Protein 6FPC (pdb70)

Foldseek 3Di:
DLLVVQEDEDPDDADVVLSVVLSVQLPLPDPVLSVQLVVLVEHEYAAQAQLCVPPVNVVQPPDCDPPCPPPPDGSSLAQWAADNYTYGYRPQQDAPSSHHARGRSQLRVQLSSCVRPVVNPLPDPLNVVLLQVAQCQPCNPVCACNVGSSNVRSRLLCLCRRDPVSLVVCCVRRVSSSVVSVVVD/DLLVQQEDEDPDDADPVLVVVLSVLLPLADPVLSVQLVVLVEHEYADRAFPCVPVVNVVQVPDCPPPCPPPPDGSSLAQWAADSYTYGYRPQQDAPSSHHARGRRQLRVQLSSCVRVVVNPLPDPLNVVLLQVAQCQPCNPVCACNVGSSNVRSRLLCLCRRDPVSLVVCCVRRVSSSVVSVVVGD/DDALLVVQEDEDPDDDDPVQSVVLSVQLPLQDSVLSVQLVVLQAHEYEDQDDDDDDDPVVVLLPQAPCSVVDAEDDPPDQDDPCLSYQYHYRPQQDQPRSHRARGRSQLSVQLSSCRRPVPNPLPDPLLVVLLVVAQCQPCNPVCYCNVGSSNVRSRLLCLCRRDPVSLVVCCVRRVSSSVVSVVVRD/DQLLVQAEAEEPDDDDPVQSVVLSVQLPLPDPVLSVQLVVLVAHEYEYCDDDDDDDPLVVLCPQADVSYQYHHGPQQDAPSSHRARGRSQLSVQLSSCVRVVPVVLPDPLVVVLLQPQQCQPCNPVVPCNVGSSNVRSRLLCLCRRDPVSLVVCCVRRVSSSVVSVVVD

Secondary structure (DSSP, 8-state):
-THHHHEE--SS---HHHHHHHHHHHTTS-HHHHHHHHHTT-EEEEESS-GGGSGGGGGGTTPPPTT-TTTT--GGG-SEEESSEEEEETT--STTSSS--S-HHHHHHHHHIIIIISSSGGGSHHHHHHHHHHTHHHHTT-SSTTT-HHHHHHHHHHHHHH-HHHHHHHHHH-HHHHHHHHHH-/-HHHHHEE--SS---HHHHHHHHHHHTTS-HHHHHHHHHTT-EEEEESS-GGGSGGGGGGTTPPPTT-TTSS--GGG--EEESSEEEEETT--BTTSSS-SSBHHHHHHHHHIIIIISSSGGGSHHHHHHHHHHHHHHHTT-SSTTT-HHHHHHHHHHHHHH-HHHHHHHHHH-HHHHHHHHHH--/---THHHHEE--SS---HHHHHHHHHHHTTS-HHHHHHHHHTT-EEEEE-------BHHHHHHTTSTTTTS-SS----S---GGGGEEEEETT--BTTSSS-SSBHHHHHHHHHHHHHTSSSGGGSHHHHHHHHHHHHHHHTT-SSTTT-HHHHHHHHHHHHHH-HHHHHHHHHH-HHHHHHHHHHH-/--HHHHHEE--SS---HHHHHHHHHHGGGS-HHHHHHHHHTT-EEEEE-------BHHHHHHTT----EEEEETT--BTTSSS-SSBHHHHHHHHHIIIIITTSGGGSHHHHHHHHHHTHHHHTT-SSTTT-HHHHHHHHHHHHHH-HHHHHHHHHH-HHHHHHHHHH-

Solvent-accessible surface area: 29655 Å² total; per-residue (Å²): 91,20,1,101,110,0,10,55,60,31,133,52,146,51,74,118,88,50,1,59,35,0,55,88,53,0,84,93,1,41,79,84,19,0,67,25,0,68,85,51,46,0,64,0,45,2,3,71,23,20,0,0,77,38,84,65,5,8,47,0,24,23,6,45,1,51,16,22,125,67,26,74,25,33,0,46,79,6,6,4,5,6,25,41,9,0,0,0,64,7,36,74,3,92,115,58,88,55,31,106,6,33,0,3,0,0,1,16,0,0,24,0,0,2,33,0,26,37,33,19,22,1,19,37,121,113,0,54,75,11,23,105,109,11,2,42,82,83,37,67,4,38,5,25,6,33,23,3,31,31,2,0,0,0,6,0,0,0,13,18,10,52,39,118,77,24,83,69,54,0,99,127,33,0,74,73,0,51,115,17,0,39,113,53,53,120,37,16,101,77,0,10,58,64,33,130,51,95,49,88,115,90,45,1,59,35,0,46,104,57,0,80,111,1,39,89,80,16,4,66,24,0,80,83,56,39,0,70,0,38,3,4,54,23,20,0,1,58,42,67,62,2,6,38,0,19,24,5,68,2,50,15,20,76,64,17,76,34,32,0,47,82,9,6,3,5,8,24,50,19,0,0,0,68,16,32,64,2,82,116,60,76,56,30,116,7,37,2,4,0,0,1,18,0,0,29,1,0,4,38,1,24,37,33,23,23,1,14,35,107,104,0,28,84,16,10,46,133,13,1,37,80,118,43,48,4,41,5,27,5,30,13,0,5,32,2,0,0,0,8,0,0,0,27,7,8,66,33,119,70,21,80,54,90,2,113,106,33,2,66,68,0,53,97,13,0,28,178,48,18,113,165,169,26,30,0,68,114,0,13,62,70,22,126,51,101,25,22,104,90,48,1,62,34,0,56,105,49,0,63,74,1,30,105,80,12,4,71,25,0,71,81,119,42,0,72,0,39,0,5,8,16,29,35,10,26,9,18,6,1,7,3,8,40,3,3,30,44,40,11,39,110,47,36,16,48,86,49,127,102,125,39,34,138,59,53,77,55,11,24,0,14,3,30,27,6,44,132,22,100,3,10,79,7,34,2,1,0,0,1,18,0,0,10,7,0,0,18,19,26,38,135,58,14,2,50,59,128,113,0,61,68,10,29,107,129,12,2,64,82,64,44,77,58,23,27,62,7,30,52,60,35,9,2,0,0,0,6,0,0,0,24,19,15,51,42,130,77,27,87,61,81,0,117,116,34,0,75,81,0,48,58,17,0,26,107,47,25,122,180,77,23,12,81,44,0,15,61,87,19,114,52,112,37,28,125,92,48,3,63,36,0,65,128,65,0,121,96,1,31,88,82,12,4,68,31,0,92,92,59,42,0,71,0,34,0,4,8,17,30,35,9,21,10,17,6,0,21,3,8,114,11,6,30,136,98,124,51,14,31,0,11,3,37,19,3,87,112,16,95,2,14,65,6,34,3,2,0,1,12,20,0,0,46,12,0,6,63,47,34,35,129,116,12,4,56,49,113,99,0,62,81,17,20,102,126,11,3,48,75,111,26,167,56,17,20,69,12,34,51,111,31,66,22,0,0,0,16,0,0,1,10,19,11,66,42,133,66,19,91,58,81,0,103,110,55,1,78,83,0,45,112,40,0,36,134,47,44

GO terms:
  GO:0005576 extracellular region (C, EXP)

InterPro domains:
  IPR014781 Anthrax toxin, lethal/endema factor, N-/C-terminal [PF07737] (30-214)
  IPR024079 Metallopeptidase, catalytic domain superfamily [G3DSA:3.40.390.10] (34-217)
  IPR047568 Anthrax toxin lethal factor-like domain [PS51995] (30-216)

Sequence (728 aa):
SILDKLVVLPSGEYNHSEAAAMKQRLEKIPTSILDALYSKGVKIKLTQGAITNEPELAYLKGVVPRGWEGTGLTWDDVPGVSERVVAVRIGYSEKGKGHNSLNLEIHETLHAVDRLVLNEVSGTDEFINIFNKEASVKYKGDGYVSAYPTEYFAEAASLYLYSDATRSDLKDSMPLTYEFMAKLFSILDKLVVLPSGEYNHSEAAAMKQRLEKIPTSILDALYSKGVKIKLTQGAITNEPELAYLKGVVPRGWEGTGLTWDDVPGVSERVVAVRIGYSEKGKGHNSLNLEIHETLHAVDRLVLNEVSGTDEFINIFNKEASVKYKGDGYVSAYPTEYFAEAASLYLYSDATRSDLKDSMPLTYEFMAKLFAEQSILDKLVVLPSGEYNHHSEAAAMKQRLEKIPTSILDALYSKGVKIKLTQGAITNEPELAYLKGVVPRGWEGTGLTWDDVPGVSERVVAVRRIGYSEKGKGHNSLNLEIHETLHAVDRLVLNEVSGTDEFINIFNKEASVKYKGDGYVSAYPTEYFAEAASLYLYSDATRSDLKDSMPLTYEFMAKLFAQSILDKLVVLPSGEYNHSEAAAMKQRLEKIPTSILDALYSKGVKIKLTQGAITNEPELAYLKGVVPERVVAVRIGYSEKGKGHNSLNLEIHETLHAVDRLVLNEVSGTDEFINIFNKEASVKYKGDGYVSAYPTEYFAEAASLYLYSDATRSDLKDSMPLTYEFMAKLF

Structure (mmCIF, N/CA/C/O backbone):
data_6FPC
#
_entry.id   6FPC
#
_cell.length_a   84.900
_cell.length_b   84.900
_cell.length_c   113.272
_cell.angle_alpha   90.00
_cell.angle_beta   90.00
_cell.angle_gamma   90.00
#
_symmetry.space_group_name_H-M   'P 43'
#
loop_
_entity.id
_entity.type
_entity.pdbx_description
1 polymer 'PRO-PRO endopeptidase'
2 non-polymer 'ZINC ION'
3 non-polymer 'CADMIUM ION'
4 non-polymer 'SULFATE ION'
5 water water
#
loop_
_atom_site.group_PDB
_atom_site.id
_atom_site.type_symbol
_atom_site.label_atom_id
_atom_site.label_alt_id
_atom_site.label_comp_id
_atom_site.label_asym_id
_atom_site.label_entity_id
_atom_site.label_seq_id
_atom_site.pdbx_PDB_ins_code
_atom_site.Cartn_x
_atom_site.Cartn_y
_atom_site.Cartn_z
_atom_site.occupancy
_atom_site.B_iso_or_equiv
_atom_site.auth_seq_id
_atom_site.auth_comp_id
_atom_site.auth_asym_id
_atom_site.auth_atom_id
_atom_site.pdbx_PDB_model_num
ATOM 1 N N . SER A 1 5 ? 13.891 -3.502 4.465 1.00 45.15 31 SER A N 1
ATOM 2 C CA . SER A 1 5 ? 13.068 -4.689 4.691 1.00 42.78 31 SER A CA 1
ATOM 3 C C . SER A 1 5 ? 13.045 -5.650 3.496 1.00 43.95 31 SER A C 1
ATOM 4 O O . SER A 1 5 ? 12.945 -5.221 2.347 1.00 43.46 31 SER A O 1
ATOM 7 N N . ILE A 1 6 ? 13.054 -6.959 3.793 1.00 37.92 32 ILE A N 1
ATOM 8 C CA . ILE A 1 6 ? 12.916 -8.044 2.821 1.00 36.05 32 ILE A CA 1
ATOM 9 C C . ILE A 1 6 ? 11.576 -7.892 2.059 1.00 36.08 32 ILE A C 1
ATOM 10 O O . ILE A 1 6 ? 11.490 -8.269 0.891 1.00 33.53 32 ILE A O 1
ATOM 15 N N . LEU A 1 7 ? 10.563 -7.286 2.700 1.00 34.01 33 LEU A N 1
ATOM 16 C CA . LEU A 1 7 ? 9.237 -7.103 2.091 1.00 33.80 33 LEU A CA 1
ATOM 17 C C . LEU A 1 7 ? 9.237 -6.169 0.846 1.00 36.65 33 LEU A C 1
ATOM 18 O O . LEU A 1 7 ? 8.373 -6.313 -0.024 1.00 35.82 33 LEU A O 1
ATOM 23 N N . ASP A 1 8 ? 10.223 -5.257 0.742 1.00 32.22 34 ASP A N 1
ATOM 24 C CA . ASP A 1 8 ? 10.384 -4.358 -0.401 1.00 31.80 34 ASP A CA 1
ATOM 25 C C . ASP A 1 8 ? 10.702 -5.160 -1.679 1.00 35.68 34 ASP A C 1
ATOM 26 O O . ASP A 1 8 ? 10.404 -4.689 -2.769 1.00 35.98 34 ASP A O 1
ATOM 31 N N . LYS A 1 9 ? 11.295 -6.362 -1.555 1.00 33.40 35 LYS A N 1
ATOM 32 C CA . LYS A 1 9 ? 11.559 -7.187 -2.736 1.00 33.95 35 LYS A CA 1
ATOM 33 C C . LYS A 1 9 ? 10.638 -8.424 -2.816 1.00 37.38 35 LYS A C 1
ATOM 34 O O . LYS A 1 9 ? 10.289 -8.842 -3.921 1.00 38.24 35 LYS A O 1
ATOM 40 N N . LEU A 1 10 ? 10.233 -8.984 -1.658 1.00 32.18 36 LEU A N 1
ATOM 41 C CA . LEU A 1 10 ? 9.351 -10.153 -1.552 1.00 30.70 36 LEU A CA 1
ATOM 42 C C . LEU A 1 10 ? 7.895 -9.811 -1.936 1.00 34.46 36 LEU A C 1
ATOM 43 O O . LEU A 1 10 ? 7.227 -10.614 -2.607 1.00 33.34 36 LEU A O 1
ATOM 48 N N . VAL A 1 11 ? 7.404 -8.629 -1.497 1.00 31.74 37 VAL A N 1
ATOM 49 C CA . VAL A 1 11 ? 6.041 -8.186 -1.811 1.00 31.76 37 VAL A CA 1
ATOM 50 C C . VAL A 1 11 ? 6.047 -7.483 -3.156 1.00 36.25 37 VAL A C 1
ATOM 51 O O . VAL A 1 11 ? 6.774 -6.505 -3.328 1.00 35.27 37 VAL A O 1
ATOM 55 N N . VAL A 1 12 ? 5.270 -8.000 -4.111 1.00 32.28 38 VAL A N 1
ATOM 56 C CA . VAL A 1 12 ? 5.172 -7.405 -5.439 1.00 32.73 38 VAL A CA 1
ATOM 57 C C . VAL A 1 12 ? 3.810 -6.696 -5.560 1.00 36.53 38 VAL A C 1
ATOM 58 O O . VAL A 1 12 ? 2.770 -7.345 -5.503 1.00 33.01 38 VAL A O 1
ATOM 62 N N . LEU A 1 13 ? 3.836 -5.364 -5.656 1.00 36.08 39 LEU A N 1
ATOM 63 C CA . LEU A 1 13 ? 2.630 -4.540 -5.779 1.00 36.33 39 LEU A CA 1
ATOM 64 C C . LEU A 1 13 ? 2.250 -4.448 -7.264 1.00 40.07 39 LEU A C 1
ATOM 65 O O . LEU A 1 13 ? 3.129 -4.668 -8.105 1.00 39.47 39 LEU A O 1
ATOM 70 N N . PRO A 1 14 ? 0.969 -4.171 -7.630 1.00 36.11 40 PRO A N 1
ATOM 71 C CA . PRO A 1 14 ? 0.616 -4.125 -9.064 1.00 36.32 40 PRO A CA 1
ATOM 72 C C . PRO A 1 14 ? 1.321 -3.010 -9.837 1.00 44.02 40 PRO A C 1
ATOM 73 O O . PRO A 1 14 ? 1.542 -1.916 -9.298 1.00 43.70 40 PRO A O 1
ATOM 77 N N . SER A 1 15 ? 1.662 -3.296 -11.107 1.00 42.11 41 SER A N 1
ATOM 78 C CA . SER A 1 15 ? 2.326 -2.346 -12.010 1.00 44.40 41 SER A CA 1
ATOM 79 C C . SER A 1 15 ? 1.322 -1.299 -12.483 1.00 49.93 41 SER A C 1
ATOM 80 O O . SER A 1 15 ? 1.712 -0.187 -12.857 1.00 52.14 41 SER A O 1
ATOM 83 N N . GLY A 1 16 ? 0.046 -1.670 -12.452 1.00 45.56 42 GLY A N 1
ATOM 84 C CA . GLY A 1 16 ? -1.072 -0.789 -12.768 1.00 46.22 42 GLY A CA 1
ATOM 85 C C . GLY A 1 16 ? -1.498 -0.013 -11.536 1.00 48.56 42 GLY A C 1
ATOM 86 O O . GLY A 1 16 ? -0.709 0.153 -10.602 1.00 48.60 42 GLY A O 1
ATOM 87 N N . GLU A 1 17 ? -2.739 0.480 -11.518 1.00 44.56 43 GLU A N 1
ATOM 88 C CA . GLU A 1 17 ? -3.230 1.261 -10.381 1.00 43.36 43 GLU A CA 1
ATOM 89 C C . GLU A 1 17 ? -3.746 0.372 -9.244 1.00 43.92 43 GLU A C 1
ATOM 90 O O . GLU A 1 17 ? -4.329 -0.686 -9.503 1.00 44.06 43 GLU A O 1
ATOM 96 N N . TYR A 1 18 ? -3.482 0.773 -7.983 1.00 37.16 44 TYR A N 1
ATOM 97 C CA . TYR A 1 18 ? -3.904 -0.001 -6.804 1.00 34.77 44 TYR A CA 1
ATOM 98 C C . TYR A 1 18 ? -4.207 0.883 -5.600 1.00 34.82 44 TYR A C 1
ATOM 99 O O . TYR A 1 18 ? -3.687 1.996 -5.505 1.00 32.05 44 TYR A O 1
ATOM 108 N N . ASN A 1 19 ? -5.030 0.367 -4.665 1.00 31.47 45 ASN A N 1
ATOM 109 C CA . ASN A 1 19 ? -5.408 1.049 -3.411 1.00 31.71 45 ASN A CA 1
ATOM 110 C C . ASN A 1 19 ? -4.139 1.165 -2.546 1.00 34.16 45 ASN A C 1
ATOM 111 O O . ASN A 1 19 ? -3.767 0.209 -1.861 1.00 30.56 45 ASN A O 1
ATOM 116 N N . HIS A 1 20 ? -3.502 2.347 -2.574 1.00 32.26 46 HIS A N 1
ATOM 117 C CA . HIS A 1 20 ? -2.234 2.601 -1.880 1.00 34.14 46 HIS A CA 1
ATOM 118 C C . HIS A 1 20 ? -2.257 2.293 -0.395 1.00 38.60 46 HIS A C 1
ATOM 119 O O . HIS A 1 20 ? -1.408 1.528 0.073 1.00 37.55 46 HIS A O 1
ATOM 126 N N . SER A 1 21 ? -3.226 2.861 0.339 1.00 36.91 47 SER A N 1
ATOM 127 C CA . SER A 1 21 ? -3.263 2.702 1.788 1.00 37.31 47 SER A CA 1
ATOM 128 C C . SER A 1 21 ? -3.588 1.283 2.227 1.00 38.29 47 SER A C 1
ATOM 129 O O . SER A 1 21 ? -3.021 0.833 3.220 1.00 38.50 47 SER A O 1
ATOM 132 N N . GLU A 1 22 ? -4.457 0.569 1.491 1.00 33.89 48 GLU A N 1
ATOM 133 C CA . GLU A 1 22 ? -4.783 -0.821 1.831 1.00 32.26 48 GLU A CA 1
ATOM 134 C C . GLU A 1 22 ? -3.607 -1.757 1.566 1.00 33.39 48 GLU A C 1
ATOM 135 O O . GLU A 1 22 ? -3.346 -2.643 2.380 1.00 32.08 48 GLU A O 1
ATOM 141 N N . ALA A 1 23 ? -2.880 -1.532 0.459 1.00 31.60 49 ALA A N 1
ATOM 142 C CA . ALA A 1 23 ? -1.694 -2.334 0.098 1.00 31.20 49 ALA A CA 1
ATOM 143 C C . ALA A 1 23 ? -0.594 -2.113 1.137 1.00 36.81 49 ALA A C 1
ATOM 144 O O . ALA A 1 23 ? 0.007 -3.084 1.575 1.00 36.95 49 ALA A O 1
ATOM 146 N N . ALA A 1 24 ? -0.421 -0.876 1.618 1.00 35.51 50 ALA A N 1
ATOM 147 C CA . ALA A 1 24 ? 0.546 -0.551 2.676 1.00 36.24 50 ALA A CA 1
ATOM 148 C C . ALA A 1 24 ? 0.166 -1.237 3.998 1.00 38.35 50 ALA A C 1
ATOM 149 O O . ALA A 1 24 ? 1.037 -1.802 4.655 1.00 37.82 50 ALA A O 1
ATOM 151 N N . ALA A 1 25 ? -1.136 -1.248 4.350 1.00 34.77 51 ALA A N 1
ATOM 152 C CA . ALA A 1 25 ? -1.640 -1.885 5.572 1.00 34.35 51 ALA A CA 1
ATOM 153 C C . ALA A 1 25 ? -1.387 -3.410 5.549 1.00 36.28 51 ALA A C 1
ATOM 154 O O . ALA A 1 25 ? -0.976 -3.981 6.563 1.00 36.45 51 ALA A O 1
ATOM 156 N N . MET A 1 26 ? -1.578 -4.042 4.385 1.00 30.46 52 MET A N 1
ATOM 157 C CA . MET A 1 26 ? -1.334 -5.484 4.212 1.00 28.76 52 MET A CA 1
ATOM 158 C C . MET A 1 26 ? 0.158 -5.759 4.352 1.00 33.79 52 MET A C 1
ATOM 159 O O . MET A 1 26 ? 0.548 -6.719 5.030 1.00 32.22 52 MET A O 1
ATOM 164 N N . LYS A 1 27 ? 0.997 -4.912 3.704 1.00 32.84 53 LYS A N 1
ATOM 165 C CA . LYS A 1 27 ? 2.457 -5.041 3.722 1.00 34.46 53 LYS A CA 1
ATOM 166 C C . LYS A 1 27 ? 2.952 -4.946 5.169 1.00 41.25 53 LYS A C 1
ATOM 167 O O . LYS A 1 27 ? 3.781 -5.756 5.585 1.00 41.77 53 LYS A O 1
ATOM 173 N N . GLN A 1 28 ? 2.373 -4.011 5.947 1.00 38.90 54 GLN A N 1
ATOM 174 C CA . GLN A 1 28 ? 2.681 -3.813 7.364 1.00 39.67 54 GLN A CA 1
ATOM 175 C C . GLN A 1 28 ? 2.316 -5.048 8.199 1.00 42.52 54 GLN A C 1
ATOM 176 O O . GLN A 1 28 ? 3.098 -5.427 9.068 1.00 42.81 54 GLN A O 1
ATOM 179 N N . ARG A 1 29 ? 1.161 -5.699 7.914 1.00 36.25 55 ARG A N 1
ATOM 180 C CA . ARG A 1 29 ? 0.752 -6.906 8.649 1.00 34.29 55 ARG A CA 1
ATOM 181 C C . ARG A 1 29 ? 1.665 -8.094 8.338 1.00 34.98 55 ARG A C 1
ATOM 182 O O . ARG A 1 29 ? 1.891 -8.931 9.216 1.00 34.94 55 ARG A O 1
ATOM 190 N N . LEU A 1 30 ? 2.258 -8.131 7.129 1.00 29.13 56 LEU A N 1
ATOM 191 C CA . LEU A 1 30 ? 3.193 -9.205 6.787 1.00 29.30 56 LEU A CA 1
ATOM 192 C C . LEU A 1 30 ? 4.495 -9.127 7.596 1.00 33.35 56 LEU A C 1
ATOM 193 O O . LEU A 1 30 ? 5.189 -10.133 7.723 1.00 31.44 56 LEU A O 1
ATOM 198 N N . GLU A 1 31 ? 4.784 -7.945 8.195 1.00 31.71 57 GLU A N 1
ATOM 199 C CA . GLU A 1 31 ? 5.939 -7.730 9.081 1.00 32.70 57 GLU A CA 1
ATOM 200 C C . GLU A 1 31 ? 5.814 -8.529 10.387 1.00 35.97 57 GLU A C 1
ATOM 201 O O . GLU A 1 31 ? 6.819 -8.753 11.048 1.00 35.28 57 GLU A O 1
ATOM 207 N N . LYS A 1 32 ? 4.600 -9.037 10.717 1.00 33.29 58 LYS A N 1
ATOM 208 C CA . LYS A 1 32 ? 4.393 -9.884 11.907 1.00 32.70 58 LYS A CA 1
ATOM 209 C C . LYS A 1 32 ? 5.091 -11.246 11.715 1.00 34.99 58 LYS A C 1
ATOM 210 O O . LYS A 1 32 ? 5.352 -11.948 12.691 1.00 35.23 58 LYS A O 1
ATOM 215 N N . ILE A 1 33 ? 5.363 -11.632 10.452 1.00 29.70 59 ILE A N 1
ATOM 216 C CA . ILE A 1 33 ? 6.050 -12.888 10.143 1.00 28.69 59 ILE A CA 1
ATOM 217 C C . ILE A 1 33 ? 7.560 -12.635 10.390 1.00 36.38 59 ILE A C 1
ATOM 218 O O . ILE A 1 33 ? 8.072 -11.604 9.925 1.00 37.25 59 ILE A O 1
ATOM 223 N N . PRO A 1 34 ? 8.275 -13.508 11.157 1.00 35.05 60 PRO A N 1
ATOM 224 C CA . PRO A 1 34 ? 9.711 -13.264 11.414 1.00 35.59 60 PRO A CA 1
ATOM 225 C C . PRO A 1 34 ? 10.539 -13.058 10.144 1.00 38.76 60 PRO A C 1
ATOM 226 O O . PRO A 1 34 ? 10.330 -13.754 9.162 1.00 36.75 60 PRO A O 1
ATOM 230 N N . THR A 1 35 ? 11.446 -12.074 10.157 1.00 37.64 61 THR A N 1
ATOM 231 C CA . THR A 1 35 ? 12.322 -11.715 9.025 1.00 37.85 61 THR A CA 1
ATOM 232 C C . THR A 1 35 ? 13.092 -12.926 8.437 1.00 38.63 61 THR A C 1
ATOM 233 O O . THR A 1 35 ? 13.158 -13.044 7.203 1.00 37.40 61 THR A O 1
ATOM 237 N N . SER A 1 36 ? 13.651 -13.810 9.300 1.00 35.39 62 SER A N 1
ATOM 238 C CA . SER A 1 36 ? 14.375 -15.022 8.885 1.00 35.59 62 SER A CA 1
ATOM 239 C C . SER A 1 36 ? 13.530 -15.937 7.992 1.00 37.20 62 SER A C 1
ATOM 240 O O . SER A 1 36 ? 14.037 -16.480 7.011 1.00 36.37 62 SER A O 1
ATOM 243 N N . ILE A 1 37 ? 12.237 -16.056 8.308 1.00 33.83 63 ILE A N 1
ATOM 244 C CA . ILE A 1 37 ? 11.258 -16.850 7.558 1.00 31.22 63 ILE A CA 1
ATOM 245 C C . ILE A 1 37 ? 10.963 -16.132 6.231 1.00 33.51 63 ILE A C 1
ATOM 246 O O . ILE A 1 37 ? 10.875 -16.788 5.197 1.00 32.53 63 ILE A O 1
ATOM 251 N N . LEU A 1 38 ? 10.798 -14.794 6.260 1.00 31.13 64 LEU A N 1
ATOM 252 C CA . LEU A 1 38 ? 10.546 -14.019 5.032 1.00 31.24 64 LEU A CA 1
ATOM 253 C C . LEU A 1 38 ? 11.752 -14.121 4.066 1.00 35.07 64 LEU A C 1
ATOM 254 O O . LEU A 1 38 ? 11.559 -14.324 2.861 1.00 34.47 64 LEU A O 1
ATOM 259 N N . ASP A 1 39 ? 12.977 -14.055 4.611 1.00 34.27 65 ASP A N 1
ATOM 260 C CA . ASP A 1 39 ? 14.240 -14.188 3.862 1.00 35.75 65 ASP A CA 1
ATOM 261 C C . ASP A 1 39 ? 14.287 -15.541 3.150 1.00 39.69 65 ASP A C 1
ATOM 262 O O . ASP A 1 39 ? 14.545 -15.615 1.938 1.00 39.84 65 ASP A O 1
ATOM 267 N N . ALA A 1 40 ? 13.978 -16.609 3.907 1.00 35.54 66 ALA A N 1
ATOM 268 C CA . ALA A 1 40 ? 13.939 -17.976 3.415 1.00 35.20 66 ALA A CA 1
ATOM 269 C C . ALA A 1 40 ? 12.901 -18.111 2.300 1.00 36.29 66 ALA A C 1
ATOM 270 O O . ALA A 1 40 ? 13.199 -18.725 1.279 1.00 36.43 66 ALA A O 1
ATOM 272 N N . LEU A 1 41 ? 11.713 -17.481 2.450 1.00 32.10 67 LEU A N 1
ATOM 273 C CA . LEU A 1 41 ? 10.687 -17.503 1.395 1.00 30.32 67 LEU A CA 1
ATOM 274 C C . LEU A 1 41 ? 11.235 -16.927 0.089 1.00 31.97 67 LEU A C 1
ATOM 275 O O . LEU A 1 41 ? 11.093 -17.549 -0.968 1.00 29.86 67 LEU A O 1
ATOM 280 N N . TYR A 1 42 ? 11.865 -15.743 0.170 1.00 29.48 68 TYR A N 1
ATOM 281 C CA . TYR A 1 42 ? 12.453 -15.084 -0.987 1.00 30.83 68 TYR A CA 1
ATOM 282 C C . TYR A 1 42 ? 13.525 -15.945 -1.667 1.00 34.49 68 TYR A C 1
ATOM 283 O O . TYR A 1 42 ? 13.570 -15.962 -2.893 1.00 34.85 68 TYR A O 1
ATOM 292 N N . SER A 1 43 ? 14.374 -16.657 -0.892 1.00 32.45 69 SER A N 1
ATOM 293 C CA . SER A 1 43 ? 15.420 -17.513 -1.472 1.00 33.51 69 SER A CA 1
ATOM 294 C C . SER A 1 43 ? 14.860 -18.689 -2.322 1.00 36.90 69 SER A C 1
ATOM 295 O O . SER A 1 43 ? 15.578 -19.191 -3.187 1.00 37.40 69 SER A O 1
ATOM 298 N N . LYS A 1 44 ? 13.581 -19.087 -2.097 1.00 33.31 70 LYS A N 1
ATOM 299 C CA . LYS A 1 44 ? 12.894 -20.172 -2.820 1.00 33.55 70 LYS A CA 1
ATOM 300 C C . LYS A 1 44 ? 12.118 -19.668 -4.061 1.00 37.41 70 LYS A C 1
ATOM 301 O O . LYS A 1 44 ? 11.347 -20.420 -4.666 1.00 36.44 70 LYS A O 1
ATOM 307 N N . GLY A 1 45 ? 12.316 -18.405 -4.417 1.00 32.48 71 GLY A N 1
ATOM 308 C CA . GLY A 1 45 ? 11.648 -17.802 -5.560 1.00 32.08 71 GLY A CA 1
ATOM 309 C C . GLY A 1 45 ? 10.203 -17.453 -5.276 1.00 34.59 71 GLY A C 1
ATOM 310 O O . GLY A 1 45 ? 9.436 -17.240 -6.212 1.00 35.98 71 GLY A O 1
ATOM 311 N N . VAL A 1 46 ? 9.816 -17.394 -3.991 1.00 30.76 72 VAL A N 1
ATOM 312 C CA . VAL A 1 46 ? 8.450 -17.037 -3.595 1.00 29.60 72 VAL A CA 1
ATOM 313 C C . VAL A 1 46 ? 8.296 -15.538 -3.747 1.00 33.27 72 VAL A C 1
ATOM 314 O O . VAL A 1 46 ? 9.221 -14.794 -3.435 1.00 33.10 72 VAL A O 1
ATOM 318 N N . LYS A 1 47 ? 7.141 -15.115 -4.251 1.00 31.27 73 LYS A N 1
ATOM 319 C CA . LYS A 1 47 ? 6.743 -13.717 -4.329 1.00 31.44 73 LYS A CA 1
ATOM 320 C C . LYS A 1 47 ? 5.364 -13.607 -3.699 1.00 32.05 73 LYS A C 1
ATOM 321 O O . LYS A 1 47 ? 4.537 -14.502 -3.862 1.00 30.82 73 LYS A O 1
ATOM 327 N N . ILE A 1 48 ? 5.149 -12.566 -2.914 1.00 27.95 74 ILE A N 1
ATOM 328 C CA . ILE A 1 48 ? 3.841 -12.290 -2.315 1.00 27.14 74 ILE A CA 1
ATOM 329 C C . ILE A 1 48 ? 3.255 -11.172 -3.161 1.00 30.77 74 ILE A C 1
ATOM 330 O O . ILE A 1 48 ? 3.665 -10.013 -3.051 1.00 31.00 74 ILE A O 1
ATOM 335 N N . LYS A 1 49 ? 2.323 -11.532 -4.038 1.00 26.49 75 LYS A N 1
ATOM 336 C CA . LYS A 1 49 ? 1.703 -10.568 -4.939 1.00 26.60 75 LYS A CA 1
ATOM 337 C C . LYS A 1 49 ? 0.364 -10.076 -4.395 1.00 31.10 75 LYS A C 1
ATOM 338 O O . LYS A 1 49 ? -0.564 -10.870 -4.220 1.00 29.84 75 LYS A O 1
ATOM 344 N N . LEU A 1 50 ? 0.277 -8.769 -4.115 1.00 28.32 76 LEU A N 1
ATOM 345 C CA . LEU A 1 50 ? -0.968 -8.150 -3.648 1.00 28.26 76 LEU A CA 1
ATOM 346 C C . LEU A 1 50 ? -1.616 -7.622 -4.907 1.00 32.17 76 LEU A C 1
ATOM 347 O O . LEU A 1 50 ? -0.987 -6.875 -5.660 1.00 30.35 76 LEU A O 1
ATOM 352 N N . THR A 1 51 ? -2.821 -8.103 -5.205 1.00 28.28 77 THR A N 1
ATOM 353 C CA . THR A 1 51 ? -3.491 -7.790 -6.465 1.00 27.92 77 THR A CA 1
ATOM 354 C C . THR A 1 51 ? -4.645 -6.824 -6.308 1.00 31.96 77 THR A C 1
ATOM 355 O O . THR A 1 51 ? -5.387 -6.907 -5.336 1.00 30.90 77 THR A O 1
ATOM 359 N N . GLN A 1 52 ? -4.817 -5.913 -7.275 1.00 31.60 78 GLN A N 1
ATOM 360 C CA . GLN A 1 52 ? -5.944 -4.995 -7.204 1.00 31.72 78 GLN A CA 1
ATOM 361 C C . GLN A 1 52 ? -7.220 -5.666 -7.719 1.00 38.51 78 GLN A C 1
ATOM 362 O O . GLN A 1 52 ? -8.287 -5.397 -7.193 1.00 40.56 78 GLN A O 1
ATOM 368 N N . GLY A 1 53 ? -7.115 -6.563 -8.688 1.00 34.28 79 GLY A N 1
ATOM 369 C CA . GLY A 1 53 ? -8.301 -7.293 -9.134 1.00 33.45 79 GLY A CA 1
ATOM 370 C C . GLY A 1 53 ? -8.345 -8.725 -8.630 1.00 35.57 79 GLY A C 1
ATOM 371 O O . GLY A 1 53 ? -7.621 -9.095 -7.694 1.00 32.47 79 GLY A O 1
ATOM 372 N N . ALA A 1 54 ? -9.169 -9.562 -9.281 1.00 31.83 80 ALA A N 1
ATOM 373 C CA . ALA A 1 54 ? -9.233 -10.993 -8.961 1.00 31.42 80 ALA A CA 1
ATOM 374 C C . ALA A 1 54 ? -7.852 -11.580 -9.158 1.00 34.27 80 ALA A C 1
ATOM 375 O O . ALA A 1 54 ? -7.118 -11.168 -10.077 1.00 33.48 80 ALA A O 1
ATOM 377 N N . ILE A 1 55 ? -7.466 -12.506 -8.261 1.00 28.69 81 ILE A N 1
ATOM 378 C CA . ILE A 1 55 ? -6.149 -13.152 -8.306 1.00 28.07 81 ILE A CA 1
ATOM 379 C C . ILE A 1 55 ? -5.891 -13.827 -9.653 1.00 31.75 81 ILE A C 1
ATOM 380 O O . ILE A 1 55 ? -4.739 -13.875 -10.098 1.00 30.31 81 ILE A O 1
ATOM 385 N N . THR A 1 56 ? -6.969 -14.274 -10.327 1.00 29.18 82 THR A N 1
ATOM 386 C CA . THR A 1 56 ? -6.894 -14.943 -1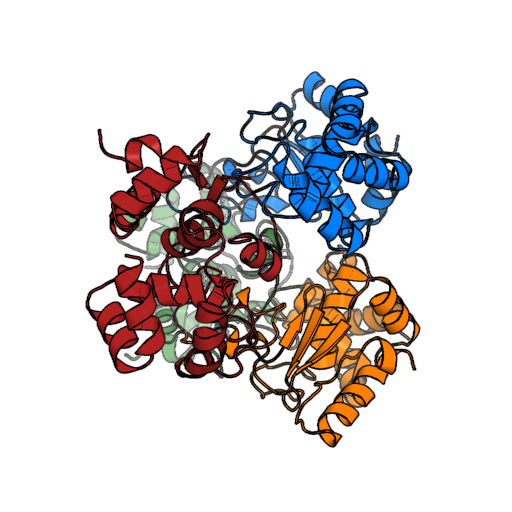1.614 1.00 29.65 82 THR A CA 1
ATOM 387 C C . THR A 1 56 ? -6.494 -13.959 -12.726 1.00 35.66 82 THR A C 1
ATOM 388 O O . THR A 1 56 ? -6.100 -14.428 -13.774 1.00 35.42 82 THR A O 1
ATOM 392 N N . ASN A 1 57 ? -6.514 -12.617 -12.475 1.00 34.10 83 ASN A N 1
ATOM 393 C CA . ASN A 1 57 ? -6.054 -11.614 -13.449 1.00 35.55 83 ASN A CA 1
ATOM 394 C C . ASN A 1 57 ? -4.537 -11.636 -13.544 1.00 40.85 83 ASN A C 1
ATOM 395 O O . ASN A 1 57 ? -4.003 -11.105 -14.517 1.00 42.19 83 ASN A O 1
ATOM 400 N N . GLU A 1 58 ? -3.837 -12.250 -12.552 1.00 36.42 84 GLU A N 1
ATOM 401 C CA . GLU A 1 58 ? -2.378 -12.374 -12.597 1.00 37.46 84 GLU A CA 1
ATOM 402 C C . GLU A 1 58 ? -2.023 -13.360 -13.700 1.00 40.21 84 GLU A C 1
ATOM 403 O O . GLU A 1 58 ? -2.614 -14.450 -13.721 1.00 37.36 84 GLU A O 1
ATOM 409 N N . PRO A 1 59 ? -1.095 -12.987 -14.620 1.00 39.21 85 PRO A N 1
ATOM 410 C CA . PRO A 1 59 ? -0.748 -13.881 -15.745 1.00 38.69 85 PRO A CA 1
ATOM 411 C C . PRO A 1 59 ? -0.496 -15.340 -15.378 1.00 39.46 85 PRO A C 1
ATOM 412 O O . PRO A 1 59 ? -1.018 -16.245 -16.041 1.00 39.93 85 PRO A O 1
ATOM 416 N N . GLU A 1 60 ? 0.253 -15.570 -14.306 1.00 33.79 86 GLU A N 1
ATOM 417 C CA . GLU A 1 60 ? 0.564 -16.929 -13.874 1.00 32.72 86 GLU A CA 1
ATOM 418 C C . GLU A 1 60 ? -0.625 -17.672 -13.242 1.00 32.26 86 GLU A C 1
ATOM 419 O O . GLU A 1 60 ? -0.518 -18.877 -13.040 1.00 30.02 86 GLU A O 1
ATOM 425 N N . LEU A 1 61 ? -1.738 -16.971 -12.919 1.00 28.02 87 LEU A N 1
ATOM 426 C CA . LEU A 1 61 ? -2.928 -17.633 -12.345 1.00 25.44 87 LEU A CA 1
ATOM 427 C C . LEU A 1 61 ? -4.112 -17.628 -13.296 1.00 28.29 87 LEU A C 1
ATOM 428 O O . LEU A 1 61 ? -5.155 -18.198 -12.958 1.00 25.53 87 LEU A O 1
ATOM 433 N N . ALA A 1 62 ? -3.954 -17.009 -14.508 1.00 26.69 88 ALA A N 1
ATOM 434 C CA . ALA A 1 62 ? -5.022 -16.914 -15.510 1.00 27.34 88 ALA A CA 1
ATOM 435 C C . ALA A 1 62 ? -5.560 -18.278 -15.908 1.00 28.32 88 ALA A C 1
ATOM 436 O O . ALA A 1 62 ? -6.753 -18.388 -16.175 1.00 28.12 88 ALA A O 1
ATOM 438 N N . TYR A 1 63 ? -4.710 -19.328 -15.849 1.00 23.07 89 TYR A N 1
ATOM 439 C CA . TYR A 1 63 ? -5.102 -20.700 -16.187 1.00 23.16 89 TYR A CA 1
ATOM 440 C C . TYR A 1 63 ? -6.248 -21.245 -15.306 1.00 26.57 89 TYR A C 1
ATOM 441 O O . TYR A 1 63 ? -6.891 -22.215 -15.697 1.00 28.18 89 TYR A O 1
ATOM 450 N N . LEU A 1 64 ? -6.486 -20.637 -14.109 1.00 22.09 90 LEU A N 1
ATOM 451 C CA . LEU A 1 64 ? -7.547 -21.045 -13.174 1.00 20.96 90 LEU A CA 1
ATOM 452 C C . LEU A 1 64 ? -8.921 -20.412 -13.500 1.00 23.47 90 LEU A C 1
ATOM 453 O O . LEU A 1 64 ? -9.931 -20.776 -12.880 1.00 22.30 90 LEU A O 1
ATOM 458 N N . LYS A 1 65 ? -8.950 -19.468 -14.437 1.00 22.33 91 LYS A N 1
ATOM 459 C CA . LYS A 1 65 ? -10.198 -18.796 -14.825 1.00 23.91 91 LYS A CA 1
ATOM 460 C C . LYS A 1 65 ? -11.264 -19.802 -15.223 1.00 27.77 91 LYS A C 1
ATOM 461 O O . LYS A 1 65 ? -10.983 -20.717 -15.987 1.00 26.55 91 LYS A O 1
ATOM 467 N N . GLY A 1 66 ? -12.421 -19.693 -14.578 1.00 24.87 92 GLY A N 1
ATOM 468 C CA . GLY A 1 66 ? -13.579 -20.544 -14.853 1.00 24.85 92 GLY A CA 1
ATOM 469 C C . GLY A 1 66 ? -13.459 -21.980 -14.393 1.00 26.70 92 GLY A C 1
ATOM 470 O O . GLY A 1 66 ? -14.244 -22.815 -14.820 1.00 27.66 92 GLY A O 1
ATOM 471 N N . VAL A 1 67 ? -12.474 -22.291 -13.532 1.00 20.68 93 VAL A N 1
ATOM 472 C CA . VAL A 1 67 ? -12.267 -23.632 -13.016 1.00 19.34 93 VAL A CA 1
ATOM 473 C C . VAL A 1 67 ? -12.837 -23.699 -11.593 1.00 24.06 93 VAL A C 1
ATOM 474 O O . VAL A 1 67 ? -12.622 -22.773 -10.798 1.00 24.48 93 VAL A O 1
ATOM 478 N N . VAL A 1 68 ? -13.542 -24.795 -11.277 1.00 21.24 94 VAL A N 1
ATOM 479 C CA . VAL A 1 68 ? -14.153 -25.001 -9.957 1.00 21.15 94 VAL A CA 1
ATOM 480 C C . VAL A 1 68 ? -13.132 -25.486 -8.916 1.00 24.97 94 VAL A C 1
ATOM 481 O O . VAL A 1 68 ? -12.577 -26.570 -9.073 1.00 24.38 94 VAL A O 1
ATOM 485 N N . PRO A 1 69 ? -12.938 -24.751 -7.801 1.00 24.03 95 PRO A N 1
ATOM 486 C CA . PRO A 1 69 ? -12.044 -25.241 -6.745 1.00 22.76 95 PRO A CA 1
ATOM 487 C C . PRO A 1 69 ? -12.549 -26.586 -6.205 1.00 25.17 95 PRO A C 1
ATOM 488 O O . PRO A 1 69 ? -13.755 -26.850 -6.196 1.00 23.50 95 PRO A O 1
ATOM 492 N N . ARG A 1 70 ? -11.628 -27.487 -5.843 1.00 22.55 96 ARG A N 1
ATOM 493 C CA . ARG A 1 70 ? -12.032 -28.814 -5.363 1.00 22.45 96 ARG A CA 1
ATOM 494 C C . ARG A 1 70 ? -12.968 -28.749 -4.166 1.00 24.07 96 ARG A C 1
ATOM 495 O O . ARG A 1 70 ? -12.693 -28.018 -3.207 1.00 24.36 96 ARG A O 1
ATOM 503 N N . GLY A 1 71 ? -14.056 -29.515 -4.258 1.00 21.26 97 GLY A N 1
ATOM 504 C CA . GLY A 1 71 ? -15.091 -29.606 -3.226 1.00 22.05 97 GLY A CA 1
ATOM 505 C C . GLY A 1 71 ? -16.250 -28.648 -3.437 1.00 24.45 97 GLY A C 1
ATOM 506 O O . GLY A 1 71 ? -17.202 -28.650 -2.653 1.00 23.38 97 GLY A O 1
ATOM 507 N N . TRP A 1 72 ? -16.214 -27.857 -4.528 1.00 20.46 98 TRP A N 1
ATOM 508 C CA . TRP A 1 72 ? -17.211 -26.814 -4.734 1.00 21.35 98 TRP A CA 1
ATOM 509 C C . TRP A 1 72 ? -18.089 -26.978 -5.998 1.00 24.58 98 TRP A C 1
ATOM 510 O O . TRP A 1 72 ? -18.729 -26.016 -6.418 1.00 24.40 98 TRP A O 1
ATOM 521 N N . GLU A 1 73 ? -18.230 -28.202 -6.521 1.00 24.95 99 GLU A N 1
ATOM 522 C CA . GLU A 1 73 ? -19.107 -28.429 -7.674 1.00 25.72 99 GLU A CA 1
ATOM 523 C C . GLU A 1 73 ? -20.559 -28.126 -7.261 1.00 27.41 99 GLU A C 1
ATOM 524 O O . GLU A 1 73 ? -20.938 -28.370 -6.103 1.00 25.30 99 GLU A O 1
ATOM 530 N N . GLY A 1 74 ? -21.309 -27.544 -8.188 1.00 25.29 100 GLY A N 1
ATOM 531 C CA . GLY A 1 74 ? -22.726 -27.217 -8.039 1.00 24.97 100 GLY A CA 1
ATOM 532 C C . GLY A 1 74 ? -23.040 -25.982 -7.219 1.00 30.76 100 GLY A C 1
ATOM 533 O O . GLY A 1 74 ? -24.205 -25.757 -6.898 1.00 32.36 100 GLY A O 1
ATOM 534 N N . THR A 1 75 ? -22.023 -25.151 -6.895 1.00 27.02 101 THR A N 1
ATOM 535 C CA . THR A 1 75 ? -22.200 -23.935 -6.080 1.00 25.88 101 THR A CA 1
ATOM 536 C C . THR A 1 75 ? -22.045 -22.636 -6.894 1.00 30.52 101 THR A C 1
ATOM 537 O O . THR A 1 75 ? -22.259 -21.547 -6.367 1.00 28.81 101 THR A O 1
ATOM 541 N N . GLY A 1 76 ? -21.604 -22.760 -8.143 1.00 28.12 102 GLY A N 1
ATOM 542 C CA . GLY A 1 76 ? -21.353 -21.612 -9.005 1.00 27.25 102 GLY A CA 1
ATOM 543 C C . GLY A 1 76 ? -20.033 -20.928 -8.717 1.00 28.55 102 GLY A C 1
ATOM 544 O O . GLY A 1 76 ? -19.690 -19.944 -9.368 1.00 29.66 102 GLY A O 1
ATOM 545 N N . LEU A 1 77 ? -19.250 -21.472 -7.790 1.00 23.35 103 LEU A N 1
ATOM 546 C CA . LEU A 1 77 ? -17.962 -20.882 -7.468 1.00 23.91 103 LEU A CA 1
ATOM 547 C C . LEU A 1 77 ? -16.872 -21.319 -8.452 1.00 25.04 103 LEU A C 1
ATOM 548 O O . LEU A 1 77 ? -16.808 -22.488 -8.832 1.00 24.85 103 LEU A O 1
ATOM 553 N N . THR A 1 78 ? -15.998 -20.381 -8.827 1.00 21.54 104 THR A N 1
ATOM 554 C CA . THR A 1 78 ? -14.798 -20.675 -9.638 1.00 21.18 104 THR A CA 1
ATOM 555 C C . THR A 1 78 ? -13.629 -20.020 -8.908 1.00 23.52 104 THR A C 1
ATOM 556 O O . THR A 1 78 ? -13.868 -19.188 -8.035 1.00 22.17 104 THR A O 1
ATOM 560 N N . TRP A 1 79 ? -12.379 -20.309 -9.321 1.00 22.18 105 TRP A N 1
ATOM 561 C CA . TRP A 1 79 ? -11.170 -19.696 -8.755 1.00 22.85 105 TRP A CA 1
ATOM 562 C C . TRP A 1 79 ? -11.174 -18.142 -8.861 1.00 26.28 105 TRP A C 1
ATOM 563 O O . TRP A 1 79 ? -10.541 -17.451 -8.065 1.00 26.77 105 TRP A O 1
ATOM 574 N N . ASP A 1 80 ? -11.919 -17.613 -9.820 1.00 21.98 106 ASP A N 1
ATOM 575 C CA . ASP A 1 80 ? -12.096 -16.166 -10.030 1.00 23.43 106 ASP A CA 1
ATOM 576 C C . ASP A 1 80 ? -12.650 -15.500 -8.763 1.00 27.99 106 ASP A C 1
ATOM 577 O O . ASP A 1 80 ? -12.362 -14.341 -8.518 1.00 29.42 106 ASP A O 1
ATOM 582 N N . ASP A 1 81 ? -13.434 -16.234 -7.966 1.00 25.21 107 ASP A N 1
ATOM 583 C CA . ASP A 1 81 ? -14.078 -15.746 -6.721 1.00 25.19 107 ASP A CA 1
ATOM 584 C C . ASP A 1 81 ? -13.202 -15.870 -5.488 1.00 27.61 107 ASP A C 1
ATOM 585 O O . ASP A 1 81 ? -13.595 -15.389 -4.424 1.00 26.74 107 ASP A O 1
ATOM 590 N N . VAL A 1 82 ? -12.095 -16.609 -5.592 1.00 22.56 108 VAL A N 1
ATOM 591 C CA . VAL A 1 82 ? -11.235 -16.924 -4.454 1.00 22.03 108 VAL A CA 1
ATOM 592 C C . VAL A 1 82 ? -10.261 -15.741 -4.189 1.00 24.30 108 VAL A C 1
ATOM 593 O O . VAL A 1 82 ? -9.508 -15.377 -5.083 1.00 23.29 108 VAL A O 1
ATOM 597 N N . PRO A 1 83 ? -10.270 -15.149 -2.971 1.00 22.75 109 PRO A N 1
ATOM 598 C CA . PRO A 1 83 ? -9.466 -13.935 -2.739 1.00 22.84 109 PRO A CA 1
ATOM 599 C C . PRO A 1 83 ? -7.968 -14.148 -2.488 1.00 25.54 109 PRO A C 1
ATOM 600 O O . PRO A 1 83 ? -7.209 -13.183 -2.495 1.00 24.48 109 PRO A O 1
ATOM 604 N N . GLY A 1 84 ? -7.556 -15.381 -2.244 1.00 22.51 110 GLY A N 1
ATOM 605 C CA . GLY A 1 84 ? -6.145 -15.656 -1.994 1.00 23.10 110 GLY A CA 1
ATOM 606 C C . GLY A 1 84 ? -5.782 -17.098 -2.299 1.00 27.69 110 GLY A C 1
ATOM 607 O O . GLY A 1 84 ? -6.626 -17.982 -2.159 1.00 27.03 110 GLY A O 1
ATOM 608 N N . VAL A 1 85 ? -4.538 -17.346 -2.701 1.00 23.60 111 VAL A N 1
ATOM 609 C CA . VAL A 1 85 ? -4.040 -18.703 -2.992 1.00 21.86 111 VAL A CA 1
ATOM 610 C C . VAL A 1 85 ? -2.540 -18.774 -2.701 1.00 24.18 111 VAL A C 1
ATOM 611 O O . VAL A 1 85 ? -1.853 -17.744 -2.734 1.00 24.79 111 VAL A O 1
ATOM 615 N N . SER A 1 86 ? -2.020 -19.990 -2.477 1.00 20.97 112 SER A N 1
ATOM 616 C CA . SER A 1 86 ? -0.601 -20.145 -2.182 1.00 23.22 112 SER A CA 1
ATOM 617 C C . SER A 1 86 ? -0.074 -21.375 -2.900 1.00 28.18 112 SER A C 1
ATOM 618 O O . SER A 1 86 ? -0.574 -22.474 -2.684 1.00 25.46 112 SER A O 1
ATOM 621 N N . GLU A 1 87 ? 0.865 -21.177 -3.811 1.00 27.27 113 GLU A N 1
ATOM 622 C CA . GLU A 1 87 ? 1.504 -22.280 -4.516 1.00 28.84 113 GLU A CA 1
ATOM 623 C C . GLU A 1 87 ? 3.001 -21.944 -4.474 1.00 35.61 113 GLU A C 1
ATOM 624 O O . GLU A 1 87 ? 3.596 -22.080 -3.408 1.00 35.10 113 GLU A O 1
ATOM 630 N N . ARG A 1 88 ? 3.572 -21.395 -5.542 1.00 33.48 114 ARG A N 1
ATOM 631 C CA . ARG A 1 88 ? 4.956 -20.937 -5.479 1.00 34.92 114 ARG A CA 1
ATOM 632 C C . ARG A 1 88 ? 4.954 -19.420 -5.436 1.00 38.65 114 ARG A C 1
ATOM 633 O O . ARG A 1 88 ? 5.957 -18.775 -5.155 1.00 42.01 114 ARG A O 1
ATOM 641 N N . VAL A 1 89 ? 3.797 -18.872 -5.717 1.00 30.84 115 VAL A N 1
ATOM 642 C CA . VAL A 1 89 ? 3.464 -17.467 -5.606 1.00 29.55 115 VAL A CA 1
ATOM 643 C C . VAL A 1 89 ? 2.375 -17.423 -4.527 1.00 30.18 115 VAL A C 1
ATOM 644 O O . VAL A 1 89 ? 1.593 -18.388 -4.394 1.00 27.55 115 VAL A O 1
ATOM 648 N N . VAL A 1 90 ? 2.348 -16.337 -3.737 1.00 25.62 116 VAL A N 1
ATOM 649 C CA . VAL A 1 90 ? 1.285 -16.136 -2.750 1.00 24.93 116 VAL A CA 1
ATOM 650 C C . VAL A 1 90 ? 0.514 -14.955 -3.340 1.00 28.78 116 VAL A C 1
ATOM 651 O O . VAL A 1 90 ? 1.101 -13.910 -3.549 1.00 28.37 116 VAL A O 1
ATOM 655 N N . ALA A 1 91 ? -0.728 -15.155 -3.747 1.00 25.13 117 ALA A N 1
ATOM 656 C CA . ALA A 1 91 ? -1.478 -14.060 -4.367 1.00 24.23 117 ALA A CA 1
ATOM 657 C C . ALA A 1 91 ? -2.637 -13.733 -3.463 1.00 25.29 117 ALA A C 1
ATOM 658 O O . ALA A 1 91 ? -3.349 -14.649 -3.047 1.00 22.50 117 ALA A O 1
ATOM 660 N N . VAL A 1 92 ? -2.772 -12.450 -3.078 1.00 23.19 118 VAL A N 1
ATOM 661 C CA . VAL A 1 92 ? -3.824 -11.997 -2.140 1.00 23.42 118 VAL A CA 1
ATOM 662 C C . VAL A 1 92 ? -4.461 -10.705 -2.677 1.00 27.50 118 VAL A C 1
ATOM 663 O O . VAL A 1 92 ? -3.762 -9.742 -2.973 1.00 26.90 118 VAL A O 1
ATOM 667 N N . ARG A 1 93 ? -5.783 -10.671 -2.770 1.00 24.83 119 ARG A N 1
ATOM 668 C CA . ARG A 1 93 ? -6.482 -9.507 -3.282 1.00 25.07 119 ARG A CA 1
ATOM 669 C C . ARG A 1 93 ? -6.513 -8.369 -2.244 1.00 26.88 119 ARG A C 1
ATOM 670 O O . ARG A 1 93 ? -6.906 -8.579 -1.091 1.00 26.47 119 ARG A O 1
ATOM 678 N N . ILE A 1 94 ? -6.122 -7.166 -2.679 1.00 25.84 120 ILE A N 1
ATOM 679 C CA . ILE A 1 94 ? -6.077 -5.941 -1.865 1.00 26.13 120 ILE A CA 1
ATOM 680 C C . ILE A 1 94 ? -7.477 -5.595 -1.391 1.00 29.12 120 ILE A C 1
ATOM 681 O O . ILE A 1 94 ? -8.360 -5.428 -2.232 1.00 29.36 120 ILE A O 1
ATOM 686 N N . GLY A 1 95 ? -7.651 -5.450 -0.071 1.00 26.86 121 GLY A N 1
ATOM 687 C CA . GLY A 1 95 ? -8.940 -5.127 0.553 1.00 27.61 121 GLY A CA 1
ATOM 688 C C . GLY A 1 95 ? -9.699 -6.321 1.097 1.00 31.16 121 GLY A C 1
ATOM 689 O O . GLY A 1 95 ? -10.749 -6.162 1.741 1.00 31.09 121 GLY A O 1
ATOM 690 N N . TYR A 1 96 ? -9.173 -7.526 0.868 1.00 26.70 122 TYR A N 1
ATOM 691 C CA . TYR A 1 96 ? -9.852 -8.767 1.265 1.00 25.76 122 TYR A CA 1
ATOM 692 C C . TYR A 1 96 ? -9.225 -9.475 2.458 1.00 27.41 122 TYR A C 1
ATOM 693 O O . TYR A 1 96 ? -9.496 -10.661 2.665 1.00 24.69 122 TYR A O 1
ATOM 702 N N . SER A 1 97 ? -8.393 -8.760 3.242 1.00 25.97 123 SER A N 1
ATOM 703 C CA . SER A 1 97 ? -7.678 -9.351 4.387 1.00 25.34 123 SER A CA 1
ATOM 704 C C . SER A 1 97 ? -8.586 -9.926 5.479 1.00 28.11 123 SER A C 1
ATOM 705 O O . SER A 1 97 ? -8.313 -11.016 5.978 1.00 25.92 123 SER A O 1
ATOM 708 N N . GLU A 1 98 ? -9.632 -9.166 5.888 1.00 26.84 124 GLU A N 1
ATOM 709 C CA . GLU A 1 98 ? -10.506 -9.543 6.998 1.00 26.71 124 GLU A CA 1
ATOM 710 C C . GLU A 1 98 ? -11.419 -10.714 6.738 1.00 31.68 124 GLU A C 1
ATOM 711 O O . GLU A 1 98 ? -11.906 -10.906 5.619 1.00 29.42 124 GLU A O 1
ATOM 717 N N . LYS A 1 99 ? -11.703 -11.468 7.826 1.00 29.73 125 LYS A N 1
ATOM 718 C CA . LYS A 1 99 ? -12.633 -12.588 7.865 1.00 28.67 125 LYS A CA 1
ATOM 719 C C . LYS A 1 99 ? -13.973 -12.118 7.284 1.00 32.28 125 LYS A C 1
ATOM 720 O O . LYS A 1 99 ? -14.444 -11.015 7.617 1.00 30.29 125 LYS A O 1
ATOM 725 N N . GLY A 1 100 ? -14.529 -12.932 6.397 1.00 29.58 126 GLY A N 1
ATOM 726 C CA . GLY A 1 100 ? -15.784 -12.643 5.725 1.00 30.67 126 GLY A CA 1
ATOM 727 C C . GLY A 1 100 ? -15.619 -12.046 4.341 1.00 34.32 126 GLY A C 1
ATOM 728 O O . GLY A 1 100 ? -16.613 -11.880 3.641 1.00 34.54 126 GLY A O 1
ATOM 729 N N . LYS A 1 101 ? -14.383 -11.738 3.909 1.00 30.50 127 LYS A N 1
ATOM 730 C CA . LYS A 1 101 ? -14.172 -11.168 2.568 1.00 30.29 127 LYS A CA 1
ATOM 731 C C . LYS A 1 101 ? -13.897 -12.286 1.552 1.00 33.62 127 LYS A C 1
ATOM 732 O O . LYS A 1 101 ? -12.855 -12.308 0.894 1.00 30.77 127 LYS A O 1
ATOM 737 N N . GLY A 1 102 ? -14.831 -13.223 1.448 1.00 30.13 128 GLY A N 1
ATOM 738 C CA . GLY A 1 102 ? -14.686 -14.363 0.549 1.00 29.91 128 GLY A CA 1
ATOM 739 C C . GLY A 1 102 ? -13.810 -15.475 1.109 1.00 31.35 128 GLY A C 1
ATOM 740 O O . GLY A 1 102 ? -13.400 -16.361 0.373 1.00 30.91 128 GLY A O 1
ATOM 741 N N . HIS A 1 103 ? -13.552 -15.455 2.430 1.00 26.75 129 HIS A N 1
ATOM 742 C CA . HIS A 1 103 ? -12.771 -16.468 3.173 1.00 24.70 129 HIS A CA 1
ATOM 743 C C . HIS A 1 103 ? -13.122 -16.309 4.658 1.00 28.18 129 HIS A C 1
ATOM 744 O O . HIS A 1 103 ? -13.720 -15.294 5.042 1.00 28.80 129 HIS A O 1
ATOM 751 N N . ASN A 1 104 ? -12.703 -17.268 5.488 1.00 25.81 130 ASN A N 1
ATOM 752 C CA . ASN A 1 104 ? -12.975 -17.216 6.927 1.00 27.68 130 ASN A CA 1
ATOM 753 C C . ASN A 1 104 ? -11.716 -17.176 7.819 1.00 29.17 130 ASN A C 1
ATOM 754 O O . ASN A 1 104 ? -11.784 -17.564 8.991 1.00 29.49 130 ASN A O 1
ATOM 759 N N . SER A 1 105 ? -10.594 -16.679 7.290 1.00 26.28 131 SER A N 1
ATOM 760 C CA . SER A 1 105 ? -9.356 -16.549 8.074 1.00 25.62 131 SER A CA 1
ATOM 761 C C . SER A 1 105 ? -9.352 -15.255 8.833 1.00 28.53 131 SER A C 1
ATOM 762 O O . SER A 1 105 ? -9.949 -14.261 8.383 1.00 27.51 131 SER A O 1
ATOM 765 N N . LEU A 1 106 ? -8.546 -15.219 9.908 1.00 25.60 132 LEU A N 1
ATOM 766 C CA . LEU A 1 106 ? -8.301 -14.022 10.704 1.00 26.31 132 LEU A CA 1
ATOM 767 C C . LEU A 1 106 ? -7.608 -12.964 9.820 1.00 27.66 132 LEU A C 1
ATOM 768 O O . LEU A 1 106 ? -7.907 -11.769 9.928 1.00 26.30 132 LEU A O 1
ATOM 773 N N . ASN A 1 107 ? -6.729 -13.412 8.916 1.00 24.34 133 ASN A N 1
ATOM 774 C CA . ASN A 1 107 ? -5.991 -12.510 8.051 1.00 24.81 133 ASN A CA 1
ATOM 775 C C . ASN A 1 107 ? -5.525 -13.256 6.820 1.00 25.54 133 ASN A C 1
ATOM 776 O O . ASN A 1 107 ? -4.666 -14.136 6.907 1.00 22.06 133 ASN A O 1
ATOM 781 N N . LEU A 1 108 ? -6.070 -12.869 5.678 1.00 23.88 134 LEU A N 1
ATOM 782 C CA . LEU A 1 108 ? -5.806 -13.567 4.430 1.00 24.74 134 LEU A CA 1
ATOM 783 C C . LEU A 1 108 ? -4.320 -13.647 4.054 1.00 27.02 134 LEU A C 1
ATOM 784 O O . LEU A 1 108 ? -3.828 -14.754 3.807 1.00 26.50 134 LEU A O 1
ATOM 789 N N . GLU A 1 109 ? -3.610 -12.515 4.029 1.00 24.79 135 GLU A N 1
ATOM 790 C CA . GLU A 1 109 ? -2.199 -12.508 3.609 1.00 24.16 135 GLU A CA 1
ATOM 791 C C . GLU A 1 109 ? -1.296 -13.311 4.532 1.00 26.17 135 GLU A C 1
ATOM 792 O O . GLU A 1 109 ? -0.433 -14.029 4.021 1.00 26.43 135 GLU A O 1
ATOM 798 N N . ILE A 1 110 ? -1.527 -13.270 5.863 1.00 22.85 136 ILE A N 1
ATOM 799 C CA . ILE A 1 110 ? -0.685 -14.076 6.763 1.00 22.41 136 ILE A CA 1
ATOM 800 C C . ILE A 1 110 ? -0.972 -15.559 6.549 1.00 26.99 136 ILE A C 1
ATOM 801 O O . ILE A 1 110 ? -0.025 -16.344 6.385 1.00 27.07 136 ILE A O 1
ATOM 806 N N . HIS A 1 111 ? -2.279 -15.924 6.516 1.00 23.70 137 HIS A N 1
ATOM 807 C CA . HIS A 1 111 ? -2.745 -17.306 6.319 1.00 23.85 137 HIS A CA 1
ATOM 808 C C . HIS A 1 111 ? -2.119 -17.931 5.054 1.00 25.97 137 HIS A C 1
ATOM 809 O O . HIS A 1 111 ? -1.495 -18.995 5.121 1.00 24.39 137 HIS A O 1
ATOM 816 N N . GLU A 1 112 ? -2.269 -17.255 3.909 1.00 22.02 138 GLU A N 1
ATOM 817 C CA . GLU A 1 112 ? -1.747 -17.769 2.637 1.00 21.50 138 GLU A CA 1
ATOM 818 C C . GLU A 1 112 ? -0.218 -17.809 2.608 1.00 24.60 138 GLU A C 1
ATOM 819 O O . GLU A 1 112 ? 0.336 -18.774 2.091 1.00 22.82 138 GLU A O 1
ATOM 825 N N . THR A 1 113 ? 0.458 -16.828 3.218 1.00 22.85 139 THR A N 1
ATOM 826 C CA . THR A 1 113 ? 1.921 -16.844 3.261 1.00 23.47 139 THR A CA 1
ATOM 827 C C . THR A 1 113 ? 2.408 -18.035 4.088 1.00 26.97 139 THR A C 1
ATOM 828 O O . THR A 1 113 ? 3.377 -18.676 3.709 1.00 27.72 139 THR A O 1
ATOM 832 N N . LEU A 1 114 ? 1.718 -18.359 5.188 1.00 25.32 140 LEU A N 1
ATOM 833 C CA . LEU A 1 114 ? 2.126 -19.448 6.084 1.00 24.62 140 LEU A CA 1
ATOM 834 C C . LEU A 1 114 ? 2.030 -20.818 5.414 1.00 25.75 140 LEU A C 1
ATOM 835 O O . LEU A 1 114 ? 2.807 -21.704 5.765 1.00 23.84 140 LEU A O 1
ATOM 840 N N . HIS A 1 115 ? 1.150 -20.975 4.380 1.00 23.64 141 HIS A N 1
ATOM 841 C CA . HIS A 1 115 ? 1.125 -22.206 3.594 1.00 22.62 141 HIS A CA 1
ATOM 842 C C . HIS A 1 115 ? 2.472 -22.357 2.853 1.00 25.80 141 HIS A C 1
ATOM 843 O O . HIS A 1 115 ? 3.054 -23.444 2.876 1.00 25.32 141 HIS A O 1
ATOM 850 N N . ALA A 1 116 ? 2.966 -21.270 2.208 1.00 23.61 142 ALA A N 1
ATOM 851 C CA . ALA A 1 116 ? 4.255 -21.302 1.488 1.00 23.92 142 ALA A CA 1
ATOM 852 C C . ALA A 1 116 ? 5.410 -21.579 2.453 1.00 27.14 142 ALA A C 1
ATOM 853 O O . ALA A 1 116 ? 6.305 -22.342 2.114 1.00 25.12 142 ALA A O 1
ATOM 855 N N . VAL A 1 117 ? 5.365 -21.010 3.672 1.00 24.06 143 VAL A N 1
ATOM 856 C CA . VAL A 1 117 ? 6.377 -21.244 4.724 1.00 24.71 143 VAL A CA 1
ATOM 857 C C . VAL A 1 117 ? 6.390 -22.738 5.087 1.00 28.45 143 VAL A C 1
ATOM 858 O O . VAL A 1 117 ? 7.455 -23.365 5.099 1.00 28.69 143 VAL A O 1
ATOM 862 N N . ASP A 1 118 ? 5.193 -23.317 5.347 1.00 26.58 144 ASP A N 1
ATOM 863 C CA . ASP A 1 118 ? 5.066 -24.740 5.671 1.00 25.67 144 ASP A CA 1
ATOM 864 C C . ASP A 1 118 ? 5.671 -25.616 4.560 1.00 28.28 144 ASP A C 1
ATOM 865 O O . ASP A 1 118 ? 6.536 -26.449 4.844 1.00 26.33 144 ASP A O 1
ATOM 870 N N . ARG A 1 119 ? 5.259 -25.384 3.299 1.00 25.27 145 ARG A N 1
ATOM 871 C CA . ARG A 1 119 ? 5.710 -26.199 2.159 1.00 24.81 145 ARG A CA 1
ATOM 872 C C . ARG A 1 119 ? 7.143 -26.036 1.772 1.00 28.85 145 ARG A C 1
ATOM 873 O O . ARG A 1 119 ? 7.837 -27.033 1.533 1.00 27.58 145 ARG A O 1
ATOM 881 N N . LEU A 1 120 ? 7.574 -24.779 1.634 1.00 24.18 146 LEU A N 1
ATOM 882 C CA . LEU A 1 120 ? 8.877 -24.455 1.043 1.00 25.10 146 LEU A CA 1
ATOM 883 C C . LEU A 1 120 ? 9.981 -24.055 1.986 1.00 29.67 146 LEU A C 1
ATOM 884 O O . LEU A 1 120 ? 11.142 -24.087 1.577 1.00 30.82 146 LEU A O 1
ATOM 889 N N . VAL A 1 121 ? 9.651 -23.698 3.223 1.00 26.81 147 VAL A N 1
ATOM 890 C CA . VAL A 1 121 ? 10.656 -23.312 4.206 1.00 27.64 147 VAL A CA 1
ATOM 891 C C . VAL A 1 121 ? 10.847 -24.388 5.274 1.00 31.65 147 VAL A C 1
ATOM 892 O O . VAL A 1 121 ? 11.993 -24.737 5.581 1.00 30.35 147 VAL A O 1
ATOM 896 N N . LEU A 1 122 ? 9.738 -24.927 5.807 1.00 29.39 148 LEU A N 1
ATOM 897 C CA . LEU A 1 122 ? 9.762 -25.856 6.940 1.00 28.32 148 LEU A CA 1
ATOM 898 C C . LEU A 1 122 ? 9.547 -27.352 6.616 1.00 30.56 148 LEU A C 1
ATOM 899 O O . LEU A 1 122 ? 9.222 -28.125 7.523 1.00 29.55 148 LEU A O 1
ATOM 904 N N . ASN A 1 123 ? 9.778 -27.773 5.360 1.00 26.84 149 ASN A N 1
ATOM 905 C CA . ASN A 1 123 ? 9.691 -29.194 4.949 1.00 27.59 149 ASN A CA 1
ATOM 906 C C . ASN A 1 123 ? 8.366 -29.834 5.336 1.00 29.80 149 ASN A C 1
ATOM 907 O O . ASN A 1 123 ? 8.353 -30.966 5.834 1.00 30.18 149 ASN A O 1
ATOM 912 N N . GLU A 1 124 ? 7.259 -29.090 5.169 1.00 24.91 150 GLU A N 1
ATOM 913 C CA . GLU A 1 124 ? 5.918 -29.574 5.553 1.00 24.27 150 GLU A CA 1
ATOM 914 C C . GLU A 1 124 ? 5.851 -29.979 7.028 1.00 26.70 150 GLU A C 1
ATOM 915 O O . GLU A 1 124 ? 5.426 -31.082 7.365 1.00 25.54 150 GLU A O 1
ATOM 921 N N . VAL A 1 125 ? 6.303 -29.079 7.910 1.00 23.10 151 VAL A N 1
ATOM 922 C CA . VAL A 1 125 ? 6.228 -29.292 9.358 1.00 23.75 151 VAL A CA 1
ATOM 923 C C . VAL A 1 125 ? 4.782 -29.617 9.823 1.00 25.81 151 VAL A C 1
ATOM 924 O O . VAL A 1 125 ? 4.626 -30.360 10.792 1.00 25.43 151 VAL A O 1
ATOM 928 N N . SER A 1 126 ? 3.739 -29.122 9.101 1.00 23.07 152 SER A N 1
ATOM 929 C CA . SER A 1 126 ? 2.359 -29.453 9.480 1.00 23.21 152 SER A CA 1
ATOM 930 C C . SER A 1 126 ? 2.044 -30.960 9.383 1.00 27.44 152 SER A C 1
ATOM 931 O O . SER A 1 126 ? 1.096 -31.417 10.020 1.00 25.71 152 SER A O 1
ATOM 934 N N . GLY A 1 127 ? 2.817 -31.690 8.572 1.00 26.14 153 GLY A N 1
ATOM 935 C CA . GLY A 1 127 ? 2.649 -33.127 8.366 1.00 26.01 153 GLY A CA 1
ATOM 936 C C . GLY A 1 127 ? 3.460 -34.022 9.275 1.00 29.13 153 GLY A C 1
ATOM 937 O O . GLY A 1 127 ? 3.360 -35.257 9.184 1.00 27.78 153 GLY A O 1
ATOM 938 N N . THR A 1 128 ? 4.269 -33.427 10.174 1.00 25.40 154 THR A N 1
ATOM 939 C CA . THR A 1 128 ? 5.080 -34.228 11.108 1.00 25.06 154 THR A CA 1
ATOM 940 C C . THR A 1 128 ? 4.196 -34.868 12.154 1.00 30.80 154 THR A C 1
ATOM 941 O O . THR A 1 128 ? 3.167 -34.280 12.521 1.00 28.47 154 THR A O 1
ATOM 945 N N . ASP A 1 129 ? 4.607 -36.052 12.670 1.00 31.77 155 ASP A N 1
ATOM 946 C CA . ASP A 1 129 ? 3.856 -36.774 13.713 1.00 31.89 155 ASP A CA 1
ATOM 947 C C . ASP A 1 129 ? 3.530 -35.897 14.911 1.00 33.75 155 ASP A C 1
ATOM 948 O O . ASP A 1 129 ? 2.426 -35.994 15.449 1.00 32.18 155 ASP A O 1
ATOM 953 N N . GLU A 1 130 ? 4.478 -35.009 15.295 1.00 30.21 156 GLU A N 1
ATOM 954 C CA . GLU A 1 130 ? 4.338 -34.084 16.409 1.00 30.26 156 GLU A CA 1
ATOM 955 C C . GLU A 1 130 ? 3.176 -33.126 16.154 1.00 32.11 156 GLU A C 1
ATOM 956 O O . GLU A 1 130 ? 2.345 -32.938 17.042 1.00 32.46 156 GLU A O 1
ATOM 962 N N . PHE A 1 131 ? 3.141 -32.504 14.958 1.00 25.99 157 PHE A N 1
ATOM 963 C CA . PHE A 1 131 ? 2.069 -31.558 14.645 1.00 23.61 157 PHE A CA 1
ATOM 964 C C . PHE A 1 131 ? 0.735 -32.277 14.473 1.00 28.09 157 PHE A C 1
ATOM 965 O O . PHE A 1 131 ? -0.275 -31.764 14.949 1.00 26.58 157 PHE A O 1
ATOM 973 N N . ILE A 1 132 ? 0.731 -33.458 13.816 1.00 25.75 158 ILE A N 1
ATOM 974 C CA . ILE A 1 132 ? -0.499 -34.257 13.644 1.00 26.30 158 ILE A CA 1
ATOM 975 C C . ILE A 1 132 ? -1.142 -34.558 15.009 1.00 29.65 158 ILE A C 1
ATOM 976 O O . ILE A 1 132 ? -2.368 -34.455 15.147 1.00 28.34 158 ILE A O 1
ATOM 981 N N . ASN A 1 133 ? -0.313 -34.957 15.994 1.00 28.69 159 ASN A N 1
ATOM 982 C CA . ASN A 1 133 ? -0.759 -35.240 17.351 1.00 28.78 159 ASN A CA 1
ATOM 983 C C . ASN A 1 133 ? -1.445 -33.982 17.962 1.00 31.42 159 ASN A C 1
ATOM 984 O O . ASN A 1 133 ? -2.529 -34.095 18.530 1.00 29.74 159 ASN A O 1
ATOM 989 N N . ILE A 1 134 ? -0.823 -32.794 17.796 1.00 27.40 160 ILE A N 1
ATOM 990 C CA . ILE A 1 134 ? -1.357 -31.527 18.287 1.00 26.72 160 ILE A CA 1
ATOM 991 C C . ILE A 1 134 ? -2.711 -31.204 17.596 1.00 28.56 160 ILE A C 1
ATOM 992 O O . ILE A 1 134 ? -3.698 -30.862 18.268 1.00 28.54 160 ILE A O 1
ATOM 997 N N . PHE A 1 135 ? -2.738 -31.335 16.265 1.00 23.74 161 PHE A N 1
ATOM 998 C CA . PHE A 1 135 ? -3.919 -31.105 15.434 1.00 23.33 161 PHE A CA 1
ATOM 999 C C . PHE A 1 135 ? -5.061 -32.012 15.891 1.00 27.79 161 PHE A C 1
ATOM 1000 O O . PHE A 1 135 ? -6.160 -31.526 16.078 1.00 27.09 161 PHE A O 1
ATOM 1008 N N . ASN A 1 136 ? -4.801 -33.308 16.084 1.00 26.69 162 ASN A N 1
ATOM 1009 C CA . ASN A 1 136 ? -5.827 -34.258 16.544 1.00 27.53 162 ASN A CA 1
ATOM 1010 C C . ASN A 1 136 ? -6.409 -33.913 17.909 1.00 31.83 162 ASN A C 1
ATOM 1011 O O . ASN A 1 136 ? -7.590 -34.163 18.137 1.00 32.54 162 ASN A O 1
ATOM 1016 N N . LYS A 1 137 ? -5.595 -33.335 18.811 1.00 29.39 163 LYS A N 1
ATOM 1017 C CA . LYS A 1 137 ? -6.049 -32.943 20.134 1.00 30.05 163 LYS A CA 1
ATOM 1018 C C . LYS A 1 137 ? -6.762 -31.576 20.172 1.00 32.17 163 LYS A C 1
ATOM 1019 O O . LYS A 1 137 ? -7.655 -31.387 20.996 1.00 32.44 163 LYS A O 1
ATOM 1024 N N . GLU A 1 138 ? -6.307 -30.588 19.364 1.00 27.43 164 GLU A N 1
ATOM 1025 C CA . GLU A 1 138 ? -6.758 -29.205 19.517 1.00 27.29 164 GLU A CA 1
ATOM 1026 C C . GLU A 1 138 ? -7.458 -28.505 18.347 1.00 27.33 164 GLU A C 1
ATOM 1027 O O . GLU A 1 138 ? -8.089 -27.474 18.600 1.00 28.64 164 GLU A O 1
ATOM 1033 N N . ALA A 1 139 ? -7.357 -29.003 17.103 1.00 24.16 165 ALA A N 1
ATOM 1034 C CA . ALA A 1 139 ? -8.019 -28.315 15.970 1.00 23.99 165 ALA A CA 1
ATOM 1035 C C . ALA A 1 139 ? -9.545 -28.175 16.142 1.00 29.40 165 ALA A C 1
ATOM 1036 O O . ALA A 1 139 ? -10.123 -27.160 15.736 1.00 29.50 165 ALA A O 1
ATOM 1038 N N . SER A 1 140 ? -10.166 -29.126 16.870 1.00 28.01 166 SER A N 1
ATOM 1039 C CA . SER A 1 140 ? -11.609 -29.144 17.127 1.00 28.91 166 SER A CA 1
ATOM 1040 C C . SER A 1 140 ? -12.118 -28.010 18.029 1.00 32.30 166 SER A C 1
ATOM 1041 O O . SER A 1 140 ? -13.283 -27.653 17.901 1.00 33.09 166 SER A O 1
ATOM 1044 N N . VAL A 1 141 ? -11.277 -27.495 18.951 1.00 28.97 167 VAL A N 1
ATOM 1045 C CA . VAL A 1 141 ? -11.616 -26.452 19.946 1.00 29.49 167 VAL A CA 1
ATOM 1046 C C . VAL A 1 141 ? -12.379 -25.265 19.312 1.00 33.87 167 VAL A C 1
ATOM 1047 O O . VAL A 1 141 ? -13.495 -24.967 19.732 1.00 33.39 167 VAL A O 1
ATOM 1051 N N . LYS A 1 142 ? -11.782 -24.613 18.302 1.00 27.93 168 LYS A N 1
ATOM 1052 C CA . LYS A 1 142 ? -12.397 -23.471 17.634 1.00 27.05 168 LYS A CA 1
ATOM 1053 C C . LYS A 1 142 ? -12.992 -23.817 16.277 1.00 29.00 168 LYS A C 1
ATOM 1054 O O . LYS A 1 142 ? -13.803 -23.040 15.771 1.00 27.85 168 LYS A O 1
ATOM 1060 N N . TYR A 1 143 ? -12.542 -24.921 15.642 1.00 25.39 169 TYR A N 1
ATOM 1061 C CA . TYR A 1 143 ? -12.923 -25.148 14.260 1.00 24.79 169 TYR A CA 1
ATOM 1062 C C . TYR A 1 143 ? -13.777 -26.388 13.961 1.00 29.55 169 TYR A C 1
ATOM 1063 O O . TYR A 1 143 ? -13.988 -26.664 12.778 1.00 27.20 169 TYR A O 1
ATOM 1072 N N . LYS A 1 144 ? -14.302 -27.091 14.986 1.00 27.03 170 LYS A N 1
ATOM 1073 C CA . LYS A 1 144 ? -15.116 -28.292 14.733 1.00 27.22 170 LYS A CA 1
ATOM 1074 C C . LYS A 1 144 ? -16.229 -28.048 13.716 1.00 29.23 170 LYS A C 1
ATOM 1075 O O . LYS A 1 144 ? -16.870 -26.998 13.744 1.00 26.84 170 LYS A O 1
ATOM 1079 N N . GLY A 1 145 ? -16.407 -29.017 12.821 1.00 26.26 171 GLY A N 1
ATOM 1080 C CA . GLY A 1 145 ? -17.445 -29.008 11.793 1.00 26.21 171 GLY A CA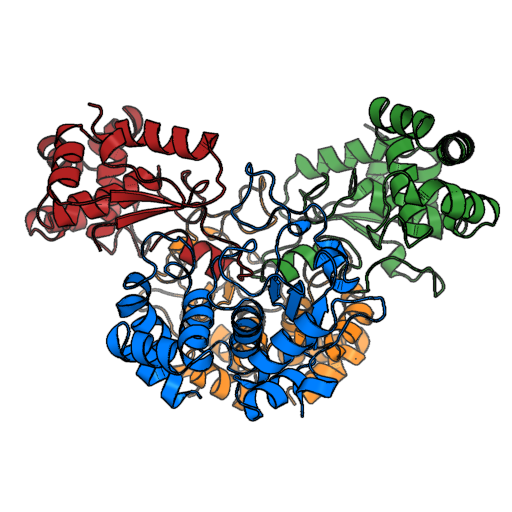 1
ATOM 1081 C C . GLY A 1 145 ? -17.209 -28.122 10.585 1.00 27.37 171 GLY A C 1
ATOM 1082 O O . GLY A 1 145 ? -18.092 -28.028 9.733 1.00 28.12 171 GLY A O 1
ATOM 1083 N N . ASP A 1 146 ? -16.042 -27.466 10.485 1.00 22.55 172 ASP A N 1
ATOM 1084 C CA . ASP A 1 146 ? -15.776 -26.575 9.361 1.00 21.87 172 ASP A CA 1
ATOM 1085 C C . ASP A 1 146 ? -15.279 -27.289 8.085 1.00 26.36 172 ASP A C 1
ATOM 1086 O O . ASP A 1 146 ? -15.094 -26.614 7.062 1.00 24.53 172 ASP A O 1
ATOM 1091 N N . GLY A 1 147 ? -14.967 -28.595 8.187 1.00 22.66 173 GLY A N 1
ATOM 1092 C CA . GLY A 1 147 ? -14.435 -29.400 7.086 1.00 21.78 173 GLY A CA 1
ATOM 1093 C C . GLY A 1 147 ? -13.212 -28.799 6.416 1.00 23.82 173 GLY A C 1
ATOM 1094 O O . GLY A 1 147 ? -12.950 -29.063 5.245 1.00 23.64 173 GLY A O 1
ATOM 1095 N N . TYR A 1 148 ? -12.443 -27.991 7.163 1.00 20.44 174 TYR A N 1
ATOM 1096 C CA . TYR A 1 148 ? -11.334 -27.233 6.628 1.00 20.31 174 TYR A CA 1
ATOM 1097 C C . TYR A 1 148 ? -10.194 -27.141 7.628 1.00 23.20 174 TYR A C 1
ATOM 1098 O O . TYR A 1 148 ? -9.325 -28.003 7.618 1.00 22.44 174 TYR A O 1
ATOM 1107 N N . VAL A 1 149 ? -10.231 -26.162 8.542 1.00 19.82 175 VAL A N 1
ATOM 1108 C CA . VAL A 1 149 ? -9.186 -26.049 9.572 1.00 22.22 175 VAL A CA 1
ATOM 1109 C C . VAL A 1 149 ? -9.175 -27.333 10.468 1.00 25.16 175 VAL A C 1
ATOM 1110 O O . VAL A 1 149 ? -8.103 -27.797 10.839 1.00 24.98 175 VAL A O 1
ATOM 1114 N N . SER A 1 150 ? -10.359 -27.916 10.760 1.00 23.15 176 SER A N 1
ATOM 1115 C CA . SER A 1 150 ? -10.460 -29.124 11.591 1.00 23.31 176 SER A CA 1
ATOM 1116 C C . SER A 1 150 ? -10.262 -30.433 10.810 1.00 26.64 176 SER A C 1
ATOM 1117 O O . SER A 1 150 ? -10.208 -31.505 11.418 1.00 24.65 176 SER A O 1
ATOM 1120 N N . ALA A 1 151 ? -10.207 -30.340 9.474 1.00 23.94 177 ALA A N 1
ATOM 1121 C CA . ALA A 1 151 ? -10.055 -31.494 8.595 1.00 23.53 177 ALA A CA 1
ATOM 1122 C C . ALA A 1 151 ? -8.632 -31.670 8.056 1.00 26.21 177 ALA A C 1
ATOM 1123 O O . ALA A 1 151 ? -8.233 -32.801 7.795 1.00 25.92 177 ALA A O 1
ATOM 1125 N N . TYR A 1 152 ? -7.871 -30.574 7.888 1.00 21.09 178 TYR A N 1
ATOM 1126 C CA . TYR A 1 152 ? -6.529 -30.611 7.285 1.00 19.94 178 TYR A CA 1
ATOM 1127 C C . TYR A 1 152 ? -5.467 -30.022 8.198 1.00 23.44 178 TYR A C 1
ATOM 1128 O O . TYR A 1 152 ? -5.544 -28.838 8.518 1.00 21.95 178 TYR A O 1
ATOM 1137 N N . PRO A 1 153 ? -4.406 -30.794 8.560 1.00 21.36 179 PRO A N 1
ATOM 1138 C CA . PRO A 1 153 ? -3.309 -30.214 9.383 1.00 20.36 179 PRO A CA 1
ATOM 1139 C C . PRO A 1 153 ? -2.650 -28.996 8.730 1.00 22.71 179 PRO A C 1
ATOM 1140 O O . PRO A 1 153 ? -2.216 -28.112 9.441 1.00 20.53 179 PRO A O 1
ATOM 1144 N N . THR A 1 154 ? -2.553 -28.947 7.379 1.00 20.42 180 THR A N 1
ATOM 1145 C CA . THR A 1 154 ? -1.984 -27.766 6.693 1.00 19.95 180 THR A CA 1
ATOM 1146 C C . THR A 1 154 ? -2.809 -26.504 6.986 1.00 22.21 180 THR A C 1
ATOM 1147 O O . THR A 1 154 ? -2.248 -25.430 7.196 1.00 22.00 180 THR A O 1
ATOM 1151 N N . GLU A 1 155 ? -4.144 -26.652 7.040 1.00 20.15 181 GLU A N 1
ATOM 1152 C CA . GLU A 1 155 ? -5.036 -25.533 7.313 1.00 19.05 181 GLU A CA 1
ATOM 1153 C C . GLU A 1 155 ? -4.936 -25.111 8.788 1.00 22.11 181 GLU A C 1
ATOM 1154 O O . GLU A 1 155 ? -4.834 -23.905 9.096 1.00 21.45 181 GLU A O 1
ATOM 1160 N N . TYR A 1 156 ? -4.875 -26.100 9.693 1.00 20.63 182 TYR A N 1
ATOM 1161 C CA . TYR A 1 156 ? -4.719 -25.812 11.121 1.00 20.71 182 TYR A CA 1
ATOM 1162 C C . TYR A 1 156 ? -3.376 -25.116 11.355 1.00 24.48 182 TYR A C 1
ATOM 1163 O O . TYR A 1 156 ? -3.328 -24.115 12.077 1.00 24.62 182 TYR A O 1
ATOM 1172 N N . PHE A 1 157 ? -2.319 -25.571 10.650 1.00 21.83 183 PHE A N 1
ATOM 1173 C CA . PHE A 1 157 ? -1.007 -24.936 10.743 1.00 21.95 183 PHE A CA 1
ATOM 1174 C C . PHE A 1 157 ? -1.112 -23.465 10.347 1.00 24.99 183 PHE A C 1
ATOM 1175 O O . PHE A 1 157 ? -0.774 -22.593 11.134 1.00 22.72 183 PHE A O 1
ATOM 1183 N N . ALA A 1 158 ? -1.618 -23.183 9.144 1.00 22.87 184 ALA A N 1
ATOM 1184 C CA . ALA A 1 158 ? -1.718 -21.811 8.640 1.00 22.67 184 ALA A CA 1
ATOM 1185 C C . ALA A 1 158 ? -2.602 -20.895 9.525 1.00 26.30 184 ALA A C 1
ATOM 1186 O O . ALA A 1 158 ? -2.244 -19.743 9.784 1.00 25.82 184 ALA A O 1
ATOM 1188 N N . GLU A 1 159 ? -3.746 -21.405 9.983 1.00 20.21 185 GLU A N 1
ATOM 1189 C CA . GLU A 1 159 ? -4.649 -20.587 10.776 1.00 21.39 185 GLU A CA 1
ATOM 1190 C C . GLU A 1 159 ? -4.145 -20.376 12.227 1.00 26.77 185 GLU A C 1
ATOM 1191 O O . GLU A 1 159 ? -4.192 -19.247 12.734 1.00 26.24 185 GLU A O 1
ATOM 1197 N N . ALA A 1 160 ? -3.672 -21.456 12.883 1.00 24.15 186 ALA A N 1
ATOM 1198 C CA . ALA A 1 160 ? -3.112 -21.381 14.250 1.00 25.44 186 ALA A CA 1
ATOM 1199 C C . ALA A 1 160 ? -1.826 -20.514 14.268 1.00 29.33 186 ALA A C 1
ATOM 1200 O O . ALA A 1 160 ? -1.645 -19.757 15.224 1.00 30.73 186 ALA A O 1
ATOM 1202 N N . ALA A 1 161 ? -0.980 -20.565 13.186 1.00 24.76 187 ALA A N 1
ATOM 1203 C CA . ALA A 1 161 ? 0.210 -19.694 13.091 1.00 25.30 187 ALA A CA 1
ATOM 1204 C C . ALA A 1 161 ? -0.254 -18.223 12.920 1.00 28.43 187 ALA A C 1
ATOM 1205 O O . ALA A 1 161 ? 0.365 -17.309 13.486 1.00 28.58 187 ALA A O 1
ATOM 1207 N N . SER A 1 162 ? -1.361 -18.011 12.186 1.00 24.34 188 SER A N 1
ATOM 1208 C CA . SER A 1 162 ? -1.962 -16.678 12.017 1.00 24.72 188 SER A CA 1
ATOM 1209 C C . SER A 1 162 ? -2.394 -16.143 13.398 1.00 30.44 188 SER A C 1
ATOM 1210 O O . SER A 1 162 ? -2.023 -15.009 13.723 1.00 30.92 188 SER A O 1
ATOM 1213 N N . LEU A 1 163 ? -3.118 -16.965 14.225 1.00 26.85 189 LEU A N 1
ATOM 1214 C CA . LEU A 1 163 ? -3.507 -16.534 15.590 1.00 27.65 189 LEU A CA 1
ATOM 1215 C C . LEU A 1 163 ? -2.260 -16.123 16.407 1.00 30.71 189 LEU A C 1
ATOM 1216 O O . LEU A 1 163 ? -2.268 -15.102 17.092 1.00 30.05 189 LEU A O 1
ATOM 1221 N N . TYR A 1 164 ? -1.176 -16.910 16.288 1.00 26.71 190 TYR A N 1
ATOM 1222 C CA . TYR A 1 164 ? 0.076 -16.671 17.001 1.00 27.07 190 TYR A CA 1
ATOM 1223 C C . TYR A 1 164 ? 0.769 -15.367 16.613 1.00 33.01 190 TYR A C 1
ATOM 1224 O O . TYR A 1 164 ? 1.301 -14.668 17.480 1.00 34.05 190 TYR A O 1
ATOM 1233 N N . LEU A 1 165 ? 0.808 -15.070 15.309 1.00 29.57 191 LEU A N 1
ATOM 1234 C CA . LEU A 1 165 ? 1.544 -13.934 14.765 1.00 29.44 191 LEU A CA 1
ATOM 1235 C C . LEU A 1 165 ? 0.781 -12.605 14.648 1.00 33.32 191 LEU A C 1
ATOM 1236 O O . LEU A 1 165 ? 1.419 -11.560 14.770 1.00 32.97 191 LEU A O 1
ATOM 1241 N N . TYR A 1 166 ? -0.547 -12.628 14.406 1.00 32.15 192 TYR A N 1
ATOM 1242 C CA . TYR A 1 166 ? -1.372 -11.436 14.134 1.00 32.70 192 TYR A CA 1
ATOM 1243 C C . TYR A 1 166 ? -1.324 -10.346 15.224 1.00 36.83 192 TYR A C 1
ATOM 1244 O O . TYR A 1 166 ? -1.027 -9.182 14.907 1.00 36.87 192 TYR A O 1
ATOM 1253 N N . SER A 1 167 ? -1.645 -10.696 16.483 1.00 32.58 193 SER A N 1
ATOM 1254 C CA . SER A 1 167 ? -1.629 -9.722 17.570 1.00 32.21 193 SER A CA 1
ATOM 1255 C C . SER A 1 167 ? -1.370 -10.392 18.916 1.00 35.88 193 SER A C 1
ATOM 1256 O O . SER A 1 167 ? -1.377 -11.632 19.009 1.00 34.24 193 SER A O 1
ATOM 1259 N N . ASP A 1 168 ? -1.183 -9.567 19.971 1.00 32.39 194 ASP A N 1
ATOM 1260 C CA . ASP A 1 168 ? -0.985 -10.077 21.315 1.00 33.30 194 ASP A CA 1
ATOM 1261 C C . ASP A 1 168 ? -2.296 -10.676 21.814 1.00 34.84 194 ASP A C 1
ATOM 1262 O O . ASP A 1 168 ? -2.268 -11.688 22.520 1.00 33.75 194 ASP A O 1
ATOM 1267 N N . ALA A 1 169 ? -3.445 -10.076 21.435 1.00 31.63 195 ALA A N 1
ATOM 1268 C CA . ALA A 1 169 ? -4.739 -10.603 21.885 1.00 31.39 195 ALA A CA 1
ATOM 1269 C C . ALA A 1 169 ? -5.046 -11.996 21.294 1.00 33.70 195 ALA A C 1
ATOM 1270 O O . ALA A 1 169 ? -5.465 -12.882 22.041 1.00 33.37 195 ALA A O 1
ATOM 1272 N N . THR A 1 170 ? -4.805 -12.189 19.989 1.00 30.27 196 THR A N 1
ATOM 1273 C CA . THR A 1 170 ? -5.066 -13.475 19.317 1.00 28.86 196 THR A CA 1
ATOM 1274 C C . THR A 1 170 ? -4.097 -14.549 19.857 1.00 31.30 196 THR A C 1
ATOM 1275 O O . THR A 1 170 ? -4.538 -15.661 20.129 1.00 29.79 196 THR A O 1
ATOM 1279 N N . ARG A 1 171 ? -2.827 -14.177 20.131 1.00 28.25 197 ARG A N 1
ATOM 1280 C CA . ARG A 1 171 ? -1.806 -15.080 20.710 1.00 28.57 197 ARG A CA 1
ATOM 1281 C C . ARG A 1 171 ? -2.200 -15.568 22.126 1.00 31.28 197 ARG A C 1
ATOM 1282 O O . ARG A 1 171 ? -2.031 -16.745 22.447 1.00 28.69 197 ARG A O 1
ATOM 1290 N N . SER A 1 172 ? -2.719 -14.654 22.966 1.00 30.04 198 SER A N 1
ATOM 1291 C CA . SER A 1 172 ? -3.142 -14.962 24.335 1.00 30.00 198 SER A CA 1
ATOM 1292 C C . SER A 1 172 ? -4.333 -15.928 24.282 1.00 32.47 198 SER A C 1
ATOM 1293 O O . SER A 1 172 ? -4.418 -16.881 25.067 1.00 32.37 198 SER A O 1
ATOM 1296 N N . ASP A 1 173 ? -5.245 -15.668 23.338 1.00 28.81 199 ASP A N 1
ATOM 1297 C CA . ASP A 1 173 ? -6.425 -16.484 23.082 1.00 28.72 199 ASP A CA 1
ATOM 1298 C C . ASP A 1 173 ? -5.980 -17.926 22.704 1.00 31.23 199 ASP A C 1
ATOM 1299 O O . ASP A 1 173 ? -6.450 -18.888 23.309 1.00 31.42 199 ASP A O 1
ATOM 1304 N N . LEU A 1 174 ? -5.024 -18.048 21.760 1.00 29.03 200 LEU A N 1
ATOM 1305 C CA . LEU A 1 174 ? -4.421 -19.318 21.341 1.00 26.83 200 LEU A CA 1
ATOM 1306 C C . LEU A 1 174 ? -3.800 -20.067 22.562 1.00 31.65 200 LEU A C 1
ATOM 1307 O O . LEU A 1 174 ? -4.081 -21.257 22.769 1.00 30.35 200 LEU A O 1
ATOM 1312 N N . LYS A 1 175 ? -2.974 -19.355 23.372 1.00 29.47 201 LYS A N 1
ATOM 1313 C CA . LYS A 1 175 ? -2.299 -19.892 24.566 1.00 30.10 201 LYS A CA 1
ATOM 1314 C C . LYS A 1 175 ? -3.292 -20.549 25.528 1.00 37.08 201 LYS A C 1
ATOM 1315 O O . LYS A 1 175 ? -3.011 -21.611 26.083 1.00 37.25 201 LYS A O 1
ATOM 1320 N N . ASP A 1 176 ? -4.450 -19.906 25.714 1.00 34.99 202 ASP A N 1
ATOM 1321 C CA . ASP A 1 176 ? -5.495 -20.367 26.607 1.00 36.32 202 ASP A CA 1
ATOM 1322 C C . ASP A 1 176 ? -6.326 -21.521 26.052 1.00 38.25 202 ASP A C 1
ATOM 1323 O O . ASP A 1 176 ? -6.663 -22.431 26.810 1.00 38.51 202 ASP A O 1
ATOM 1328 N N . SER A 1 177 ? -6.714 -21.437 24.758 1.00 33.26 203 SER A N 1
ATOM 1329 C CA . SER A 1 177 ? -7.598 -22.372 24.062 1.00 31.57 203 SER A CA 1
ATOM 1330 C C . SER A 1 177 ? -6.914 -23.600 23.465 1.00 32.58 203 SER A C 1
ATOM 1331 O O . SER A 1 177 ? -7.519 -24.659 23.430 1.00 31.76 203 SER A O 1
ATOM 1334 N N . MET A 1 178 ? -5.718 -23.423 22.905 1.00 29.69 204 MET A N 1
ATOM 1335 C CA . MET A 1 178 ? -4.945 -24.477 22.240 1.00 28.83 204 MET A CA 1
ATOM 1336 C C . MET A 1 178 ? -3.491 -24.410 22.765 1.00 30.55 204 MET A C 1
ATOM 1337 O O . MET A 1 178 ? -2.590 -24.013 22.011 1.00 28.04 204 MET A O 1
ATOM 1342 N N . PRO A 1 179 ? -3.260 -24.745 24.074 1.00 30.23 205 PRO A N 1
ATOM 1343 C CA . PRO A 1 179 ? -1.903 -24.613 24.658 1.00 31.31 205 PRO A CA 1
ATOM 1344 C C . PRO A 1 179 ? -0.812 -25.448 23.983 1.00 33.57 205 PRO A C 1
ATOM 1345 O O . PRO A 1 179 ? 0.326 -24.971 23.888 1.00 32.32 205 PRO A O 1
ATOM 1349 N N . LEU A 1 180 ? -1.137 -26.669 23.504 1.00 29.94 206 LEU A N 1
ATOM 1350 C CA . LEU A 1 180 ? -0.097 -27.449 22.829 1.00 30.50 206 LEU A CA 1
ATOM 1351 C C . LEU A 1 180 ? 0.297 -26.785 21.496 1.00 31.32 206 LEU A C 1
ATOM 1352 O O . LEU A 1 180 ? 1.478 -26.779 21.154 1.00 29.98 206 LEU A O 1
ATOM 1357 N N . THR A 1 181 ? -0.682 -26.159 20.793 1.00 27.60 207 THR A N 1
ATOM 1358 C CA . THR A 1 181 ? -0.434 -25.469 19.515 1.00 25.94 207 THR A CA 1
ATOM 1359 C C . THR A 1 181 ? 0.367 -24.211 19.795 1.00 28.79 207 THR A C 1
ATOM 1360 O O . THR A 1 181 ? 1.290 -23.909 19.038 1.00 28.28 207 THR A O 1
ATOM 1364 N N . TYR A 1 182 ? 0.002 -23.465 20.863 1.00 25.86 208 TYR A N 1
ATOM 1365 C CA . TYR A 1 182 ? 0.721 -22.245 21.249 1.00 27.59 208 TYR A CA 1
ATOM 1366 C C . TYR A 1 182 ? 2.225 -22.557 21.511 1.00 30.10 208 TYR A C 1
ATOM 1367 O O . TYR A 1 182 ? 3.090 -21.831 21.033 1.00 28.80 208 TYR A O 1
ATOM 1376 N N . GLU A 1 183 ? 2.507 -23.618 22.280 1.00 29.20 209 GLU A N 1
ATOM 1377 C CA . GLU A 1 183 ? 3.854 -24.095 22.630 1.00 30.19 209 GLU A CA 1
ATOM 1378 C C . GLU A 1 183 ? 4.675 -24.415 21.358 1.00 33.39 209 GLU A C 1
ATOM 1379 O O . GLU A 1 183 ? 5.809 -23.949 21.210 1.00 31.64 209 GLU A O 1
ATOM 1385 N N . PHE A 1 184 ? 4.060 -25.160 20.419 1.00 30.61 210 PHE A N 1
ATOM 1386 C CA . PHE A 1 184 ? 4.674 -25.521 19.143 1.00 29.06 210 PHE A CA 1
ATOM 1387 C C . PHE A 1 184 ? 5.008 -24.251 18.343 1.00 32.24 210 PHE A C 1
ATOM 1388 O O . PHE A 1 184 ? 6.142 -24.117 17.873 1.00 31.83 210 PHE A O 1
ATOM 1396 N N . MET A 1 185 ? 4.037 -23.309 18.217 1.00 29.38 211 MET A N 1
ATOM 1397 C CA . MET A 1 185 ? 4.251 -22.061 17.473 1.00 27.94 211 MET A CA 1
ATOM 1398 C C . MET A 1 185 ? 5.332 -21.211 18.077 1.00 34.11 211 MET A C 1
ATOM 1399 O O . MET A 1 185 ? 6.167 -20.701 17.328 1.00 34.89 211 MET A O 1
ATOM 1404 N N . ALA A 1 186 ? 5.368 -21.105 19.422 1.00 31.18 212 ALA A N 1
ATOM 1405 C CA . ALA A 1 186 ? 6.367 -20.301 20.140 1.00 32.40 212 ALA A CA 1
ATOM 1406 C C . ALA A 1 186 ? 7.777 -20.848 19.890 1.00 39.51 212 ALA A C 1
ATOM 1407 O O . ALA A 1 186 ? 8.721 -20.081 19.661 1.00 40.06 212 ALA A O 1
ATOM 1409 N N . LYS A 1 187 ? 7.903 -22.176 19.879 1.00 37.86 213 LYS A N 1
ATOM 1410 C CA . LYS A 1 187 ? 9.179 -22.845 19.636 1.00 38.10 213 LYS A CA 1
ATOM 1411 C C . LYS A 1 187 ? 9.605 -22.618 18.183 1.00 40.71 213 LYS A C 1
ATOM 1412 O O . LYS A 1 187 ? 10.781 -22.381 17.924 1.00 41.43 213 LYS A O 1
ATOM 1415 N N . LEU A 1 188 ? 8.637 -22.635 17.245 1.00 35.96 214 LEU A N 1
ATOM 1416 C CA . LEU A 1 188 ? 8.898 -22.452 15.822 1.00 34.71 214 LEU A CA 1
ATOM 1417 C C . LEU A 1 188 ? 9.289 -21.001 15.481 1.00 37.59 214 LEU A C 1
ATOM 1418 O O . LEU A 1 188 ? 10.228 -20.791 14.723 1.00 38.98 214 LEU A O 1
ATOM 1423 N N . PHE A 1 189 ? 8.582 -20.020 16.048 1.00 32.25 215 PHE A N 1
ATOM 1424 C CA . PHE A 1 189 ? 8.794 -18.600 15.796 1.00 39.99 215 PHE A CA 1
ATOM 1425 C C . PHE A 1 189 ? 9.430 -17.917 16.999 1.00 78.51 215 PHE A C 1
ATOM 1426 O O . PHE A 1 189 ? 10.386 -18.444 17.560 1.00 55.44 215 PHE A O 1
ATOM 1434 N N . SER B 1 5 ? 23.028 -49.459 6.978 1.00 54.32 31 SER B N 1
ATOM 1435 C CA . SER B 1 5 ? 22.193 -49.459 8.176 1.00 53.55 31 SER B CA 1
ATOM 1436 C C . SER B 1 5 ? 21.068 -48.428 8.089 1.00 52.15 31 SER B C 1
ATOM 1437 O O . SER B 1 5 ? 20.023 -48.630 8.713 1.00 50.22 31 SER B O 1
ATOM 1440 N N . ILE B 1 6 ? 21.274 -47.321 7.343 1.00 46.28 32 ILE B N 1
ATOM 1441 C CA . ILE B 1 6 ? 20.221 -46.308 7.193 1.00 44.47 32 ILE B CA 1
ATOM 1442 C C . ILE B 1 6 ? 18.951 -46.943 6.584 1.00 45.31 32 ILE B C 1
ATOM 1443 O O . ILE B 1 6 ? 17.859 -46.692 7.082 1.00 44.61 32 ILE B O 1
ATOM 1448 N N . LEU B 1 7 ? 19.119 -47.838 5.591 1.00 41.01 33 LEU B N 1
ATOM 1449 C CA . LEU B 1 7 ? 18.025 -48.550 4.939 1.00 39.59 33 LEU B CA 1
ATOM 1450 C C . LEU B 1 7 ? 17.332 -49.548 5.867 1.00 41.81 33 LEU B C 1
ATOM 1451 O O . LEU B 1 7 ? 16.142 -49.816 5.670 1.00 38.77 33 LEU B O 1
ATOM 1456 N N . ASP B 1 8 ? 18.040 -50.044 6.919 1.00 39.24 34 ASP B N 1
ATOM 1457 C CA . ASP B 1 8 ? 17.435 -50.915 7.928 1.00 39.22 34 ASP B CA 1
ATOM 1458 C C . ASP B 1 8 ? 16.454 -50.132 8.805 1.00 42.61 34 ASP B C 1
ATOM 1459 O O . ASP B 1 8 ? 15.510 -50.717 9.335 1.00 43.17 34 ASP B O 1
ATOM 1464 N N . LYS B 1 9 ? 16.667 -48.808 8.943 1.00 39.28 35 LYS B N 1
ATOM 1465 C CA . LYS B 1 9 ? 15.804 -47.903 9.718 1.00 39.28 35 LYS B CA 1
ATOM 1466 C C . LYS B 1 9 ? 14.701 -47.272 8.836 1.00 39.54 35 LYS B C 1
ATOM 1467 O O . LYS B 1 9 ? 13.566 -47.085 9.290 1.00 38.12 35 LYS B O 1
ATOM 1471 N N . LEU B 1 10 ? 15.042 -46.947 7.579 1.00 34.60 36 LEU B N 1
ATOM 1472 C CA . LEU B 1 10 ? 14.143 -46.305 6.624 1.00 32.49 36 LEU B CA 1
ATOM 1473 C C . LEU B 1 10 ? 13.114 -47.275 6.008 1.00 33.09 36 LEU B C 1
ATOM 1474 O O . LEU B 1 10 ? 11.947 -46.911 5.870 1.00 29.67 36 LEU B O 1
ATOM 1479 N N . VAL B 1 11 ? 13.550 -48.498 5.650 1.00 29.10 37 VAL B N 1
ATOM 1480 C CA . VAL B 1 11 ? 12.693 -49.488 4.996 1.00 28.68 37 VAL B CA 1
ATOM 1481 C C . VAL B 1 11 ? 11.943 -50.365 6.004 1.00 32.90 37 VAL B C 1
ATOM 1482 O O . VAL B 1 11 ? 12.559 -51.032 6.839 1.00 36.02 37 VAL B O 1
ATOM 1486 N N . VAL B 1 12 ? 10.620 -50.427 5.847 1.00 28.58 38 VAL B N 1
ATOM 1487 C CA . VAL B 1 12 ? 9.741 -51.240 6.672 1.00 28.63 38 VAL B CA 1
ATOM 1488 C C . VAL B 1 12 ? 9.264 -52.418 5.821 1.00 30.60 38 VAL B C 1
ATOM 1489 O O . VAL B 1 12 ? 8.628 -52.219 4.783 1.00 27.40 38 VAL B O 1
ATOM 1493 N N . LEU B 1 13 ? 9.582 -53.642 6.266 1.00 27.70 39 LEU B N 1
ATOM 1494 C CA . LEU B 1 13 ? 9.192 -54.854 5.575 1.00 28.40 39 LEU B CA 1
ATOM 1495 C C . LEU B 1 13 ? 7.928 -55.457 6.202 1.00 31.17 39 LEU B C 1
ATOM 1496 O O . LEU B 1 13 ? 7.640 -55.159 7.365 1.00 30.43 39 LEU B O 1
ATOM 1501 N N . PRO B 1 14 ? 7.204 -56.362 5.498 1.00 28.00 40 PRO B N 1
ATOM 1502 C CA . PRO B 1 14 ? 6.015 -56.988 6.117 1.00 28.65 40 PRO B CA 1
ATOM 1503 C C . PRO B 1 14 ? 6.404 -57.883 7.293 1.00 33.84 40 PRO B C 1
ATOM 1504 O O . PRO B 1 14 ? 7.554 -58.339 7.389 1.00 32.71 40 PRO B O 1
ATOM 1508 N N . SER B 1 15 ? 5.441 -58.116 8.200 1.00 33.42 41 SER B N 1
ATOM 1509 C CA . SER B 1 15 ? 5.637 -58.984 9.358 1.00 34.89 41 SER B CA 1
ATOM 1510 C C . SER B 1 15 ? 5.280 -60.442 9.008 1.00 43.41 41 SER B C 1
ATOM 1511 O O . SER B 1 15 ? 5.790 -61.365 9.642 1.00 46.00 41 SER B O 1
ATOM 1514 N N . GLY B 1 16 ? 4.410 -60.621 8.010 1.00 40.79 42 GLY B N 1
ATOM 1515 C CA . GLY B 1 16 ? 3.946 -61.930 7.560 1.00 41.56 42 GLY B CA 1
ATOM 1516 C C . GLY B 1 16 ? 4.745 -62.508 6.404 1.00 45.19 42 GLY B C 1
ATOM 1517 O O . GLY B 1 16 ? 5.974 -62.382 6.363 1.00 45.25 42 GLY B O 1
ATOM 1518 N N . GLU B 1 17 ? 4.056 -63.186 5.475 1.00 40.29 43 GLU B N 1
ATOM 1519 C CA . GLU B 1 17 ? 4.722 -63.803 4.325 1.00 39.62 43 GLU B CA 1
ATOM 1520 C C . GLU B 1 17 ? 4.970 -62.808 3.216 1.00 40.29 43 GLU B C 1
ATOM 1521 O O . GLU B 1 17 ? 4.139 -61.921 2.963 1.00 40.46 43 GLU B O 1
ATOM 1523 N N . TYR B 1 18 ? 6.124 -62.951 2.547 1.00 34.24 44 TYR B N 1
ATOM 1524 C CA . TYR B 1 18 ? 6.498 -62.110 1.408 1.00 32.19 44 TYR B CA 1
ATOM 1525 C C . TYR B 1 18 ? 7.713 -62.689 0.713 1.00 36.44 44 TYR B C 1
ATOM 1526 O O . TYR B 1 18 ? 8.402 -63.550 1.266 1.00 35.91 44 TYR B O 1
ATOM 1535 N N . ASN B 1 19 ? 7.991 -62.198 -0.491 1.00 33.93 45 ASN B N 1
ATOM 1536 C CA . ASN B 1 19 ? 9.159 -62.622 -1.257 1.00 34.54 45 ASN B CA 1
ATOM 1537 C C . ASN B 1 19 ? 10.390 -61.920 -0.656 1.00 37.52 45 ASN B C 1
ATOM 1538 O O . ASN B 1 19 ? 10.627 -60.743 -0.937 1.00 34.49 45 ASN B O 1
ATOM 1543 N N . HIS B 1 20 ? 11.149 -62.639 0.196 1.00 36.44 46 HIS B N 1
ATOM 1544 C CA . HIS B 1 20 ? 12.329 -62.104 0.899 1.00 36.34 46 HIS B CA 1
ATOM 1545 C C . HIS B 1 20 ? 13.447 -61.683 -0.051 1.00 38.35 46 HIS B C 1
ATOM 1546 O O . HIS B 1 20 ? 14.046 -60.613 0.128 1.00 36.44 46 HIS B O 1
ATOM 1553 N N . SER B 1 21 ? 13.705 -62.513 -1.075 1.00 34.86 47 SER B N 1
ATOM 1554 C CA . SER B 1 21 ? 14.696 -62.236 -2.116 1.00 34.52 47 SER B CA 1
ATOM 1555 C C . SER B 1 21 ? 14.334 -60.948 -2.891 1.00 34.68 47 SER B C 1
ATOM 1556 O O . SER B 1 21 ? 15.202 -60.083 -3.072 1.00 32.15 47 SER B O 1
ATOM 1559 N N . GLU B 1 22 ? 13.063 -60.804 -3.336 1.00 30.17 48 GLU B N 1
ATOM 1560 C CA . GLU B 1 22 ? 12.688 -59.593 -4.067 1.00 29.84 48 GLU B CA 1
ATOM 1561 C C . GLU B 1 22 ? 12.735 -58.344 -3.181 1.00 34.23 48 GLU B C 1
ATOM 1562 O O . GLU B 1 22 ? 13.150 -57.284 -3.667 1.00 33.97 48 GLU B O 1
ATOM 1568 N N . ALA B 1 23 ? 12.375 -58.470 -1.883 1.00 31.33 49 ALA B N 1
ATOM 1569 C CA . ALA B 1 23 ? 12.432 -57.306 -0.991 1.00 30.65 49 ALA B CA 1
ATOM 1570 C C . ALA B 1 23 ? 13.881 -56.873 -0.817 1.00 31.07 49 ALA B C 1
ATOM 1571 O O . ALA B 1 23 ? 14.169 -55.682 -0.866 1.00 30.05 49 ALA B O 1
ATOM 1573 N N . ALA B 1 24 ? 14.801 -57.846 -0.658 1.00 29.33 50 ALA B N 1
ATOM 1574 C CA . ALA B 1 24 ? 16.220 -57.572 -0.472 1.00 30.42 50 ALA B CA 1
ATOM 1575 C C . ALA B 1 24 ? 16.788 -56.867 -1.721 1.00 35.50 50 ALA B C 1
ATOM 1576 O O . ALA B 1 24 ? 17.536 -55.900 -1.584 1.00 35.42 50 ALA B O 1
ATOM 1578 N N . ALA B 1 25 ? 16.370 -57.311 -2.923 1.00 31.35 51 ALA B N 1
ATOM 1579 C CA . ALA B 1 25 ? 16.787 -56.741 -4.209 1.00 30.65 51 ALA B CA 1
ATOM 1580 C C . ALA B 1 25 ? 16.295 -55.270 -4.348 1.00 29.80 51 ALA B C 1
ATOM 1581 O O . ALA B 1 25 ? 17.053 -54.414 -4.799 1.00 27.95 51 ALA B O 1
ATOM 1583 N N . MET B 1 26 ? 15.072 -54.979 -3.887 1.00 26.39 52 MET B N 1
ATOM 1584 C CA . MET B 1 26 ? 14.509 -53.615 -3.897 1.00 25.08 52 MET B CA 1
ATOM 1585 C C . MET B 1 26 ? 15.319 -52.727 -2.931 1.00 29.19 52 MET B C 1
ATOM 1586 O O . MET B 1 26 ? 15.646 -51.593 -3.279 1.00 27.75 52 MET B O 1
ATOM 1591 N N . LYS B 1 27 ? 15.651 -53.244 -1.738 1.00 28.72 53 LYS B N 1
ATOM 1592 C CA . LYS B 1 27 ? 16.469 -52.515 -0.750 1.00 29.90 53 LYS B CA 1
ATOM 1593 C C . LYS B 1 27 ? 17.840 -52.185 -1.352 1.00 34.81 53 LYS B C 1
ATOM 1594 O O . LYS B 1 27 ? 18.306 -51.054 -1.229 1.00 35.05 53 LYS B O 1
ATOM 1600 N N . GLN B 1 28 ? 18.454 -53.160 -2.050 1.00 31.97 54 GLN B N 1
ATOM 1601 C CA . GLN B 1 28 ? 19.754 -52.987 -2.696 1.00 32.91 54 GLN B CA 1
ATOM 1602 C C . GLN B 1 28 ? 19.679 -51.931 -3.786 1.00 36.24 54 GLN B C 1
ATOM 1603 O O . GLN B 1 28 ? 20.573 -51.097 -3.859 1.00 35.71 54 GLN B O 1
ATOM 1607 N N . ARG B 1 29 ? 18.589 -51.900 -4.568 1.00 32.86 55 ARG B N 1
ATOM 1608 C CA . ARG B 1 29 ? 18.410 -50.860 -5.581 1.00 31.22 55 ARG B CA 1
ATOM 1609 C C . ARG B 1 29 ? 18.278 -49.464 -4.949 1.00 32.96 55 ARG B C 1
ATOM 1610 O O . ARG B 1 29 ? 18.774 -48.499 -5.533 1.00 30.91 55 ARG B O 1
ATOM 1618 N N . LEU B 1 30 ? 17.666 -49.367 -3.739 1.00 29.37 56 LEU B N 1
ATOM 1619 C CA . LEU B 1 30 ? 17.521 -48.101 -3.009 1.00 28.40 56 LEU B CA 1
ATOM 1620 C C . LEU B 1 30 ? 18.877 -47.530 -2.546 1.00 32.67 56 LEU B C 1
ATOM 1621 O O . LEU B 1 30 ? 18.978 -46.318 -2.326 1.00 32.72 56 LEU B O 1
ATOM 1626 N N . GLU B 1 31 ? 19.929 -48.402 -2.449 1.00 28.37 57 GLU B N 1
ATOM 1627 C CA . GLU B 1 31 ? 21.310 -48.005 -2.108 1.00 28.32 57 GLU B CA 1
ATOM 1628 C C . GLU B 1 31 ? 21.913 -47.078 -3.197 1.00 32.68 57 GLU B C 1
ATOM 1629 O O . GLU B 1 31 ? 22.922 -46.422 -2.939 1.00 32.23 57 GLU B O 1
ATOM 1632 N N . LYS B 1 32 ? 21.283 -47.018 -4.390 1.00 29.79 58 LYS B N 1
ATOM 1633 C CA . LYS B 1 32 ? 21.715 -46.131 -5.489 1.00 29.96 58 LYS B CA 1
ATOM 1634 C C . LYS B 1 32 ? 21.475 -44.670 -5.138 1.00 33.51 58 LYS B C 1
ATOM 1635 O O . LYS B 1 32 ? 22.109 -43.788 -5.712 1.00 32.40 58 LYS B O 1
ATOM 1641 N N . ILE B 1 33 ? 20.559 -44.416 -4.184 1.00 28.74 59 ILE B N 1
ATOM 1642 C CA . ILE B 1 33 ? 20.283 -43.062 -3.702 1.00 27.91 59 ILE B CA 1
ATOM 1643 C C . ILE B 1 33 ? 21.422 -42.681 -2.731 1.00 33.19 59 ILE B C 1
ATOM 1644 O O . ILE B 1 33 ? 21.731 -43.486 -1.845 1.00 34.91 59 ILE B O 1
ATOM 1649 N N . PRO B 1 34 ? 22.038 -41.473 -2.858 1.00 30.19 60 PRO B N 1
ATOM 1650 C CA . PRO B 1 34 ? 23.103 -41.076 -1.914 1.00 30.91 60 PRO B CA 1
ATOM 1651 C C . PRO B 1 34 ? 22.697 -41.196 -0.442 1.00 33.83 60 PRO B C 1
ATOM 1652 O O . PRO B 1 34 ? 21.574 -40.853 -0.064 1.00 32.50 60 PRO B O 1
ATOM 1656 N N . THR B 1 35 ? 23.631 -41.662 0.383 1.00 33.00 61 THR B N 1
ATOM 1657 C CA . THR B 1 35 ? 23.438 -41.883 1.816 1.00 33.38 61 THR B CA 1
ATOM 1658 C C . THR B 1 35 ? 22.961 -40.621 2.530 1.00 37.21 61 THR B C 1
ATOM 1659 O O . THR B 1 35 ? 22.050 -40.708 3.352 1.00 38.45 61 THR B O 1
ATOM 1663 N N . SER B 1 36 ? 23.542 -39.458 2.199 1.00 32.55 62 SER B N 1
ATOM 1664 C CA . SER B 1 36 ? 23.170 -38.167 2.785 1.00 32.59 62 SER B CA 1
ATOM 1665 C C . SER B 1 36 ? 21.680 -37.852 2.536 1.00 37.02 62 SER B C 1
ATOM 1666 O O . SER B 1 36 ? 20.996 -37.351 3.431 1.00 36.39 62 SER B O 1
ATOM 1669 N N . ILE B 1 37 ? 21.169 -38.206 1.331 1.00 31.96 63 ILE B N 1
ATOM 1670 C CA . ILE B 1 37 ? 19.774 -38.022 0.960 1.00 30.29 63 ILE B CA 1
ATOM 1671 C C . ILE B 1 37 ? 18.898 -39.004 1.765 1.00 33.75 63 ILE B C 1
ATOM 1672 O O . ILE B 1 37 ? 17.845 -38.613 2.247 1.00 31.59 63 ILE B O 1
ATOM 1677 N N . LEU B 1 38 ? 19.308 -40.277 1.869 1.00 31.74 64 LEU B N 1
ATOM 1678 C CA . LEU B 1 38 ? 18.542 -41.271 2.640 1.00 31.14 64 LEU B CA 1
ATOM 1679 C C . LEU B 1 38 ? 18.502 -40.856 4.135 1.00 35.25 64 LEU B C 1
ATOM 1680 O O . LEU B 1 38 ? 17.440 -40.967 4.749 1.00 32.78 64 LEU B O 1
ATOM 1685 N N . ASP B 1 39 ? 19.626 -40.303 4.692 1.00 34.01 65 ASP B N 1
ATOM 1686 C CA . ASP B 1 39 ? 19.691 -39.807 6.084 1.00 33.76 65 ASP B CA 1
ATOM 1687 C C . ASP B 1 39 ? 18.669 -38.680 6.299 1.00 35.73 65 ASP B C 1
ATOM 1688 O O . ASP B 1 39 ? 17.943 -38.653 7.306 1.00 34.47 65 ASP B O 1
ATOM 1693 N N . ALA B 1 40 ? 18.618 -37.756 5.336 1.00 31.44 66 ALA B N 1
ATOM 1694 C CA . ALA B 1 40 ? 17.705 -36.621 5.369 1.00 29.70 66 ALA B CA 1
ATOM 1695 C C . ALA B 1 40 ? 16.265 -37.086 5.321 1.00 32.83 66 ALA B C 1
ATOM 1696 O O . ALA B 1 40 ? 15.454 -36.546 6.054 1.00 33.34 66 ALA B O 1
ATOM 1698 N N . LEU B 1 41 ? 15.934 -38.071 4.462 1.00 30.68 67 LEU B N 1
ATOM 1699 C CA . LEU B 1 41 ? 14.557 -38.580 4.374 1.00 30.59 67 LEU B CA 1
ATOM 1700 C C . LEU B 1 41 ? 14.127 -39.134 5.72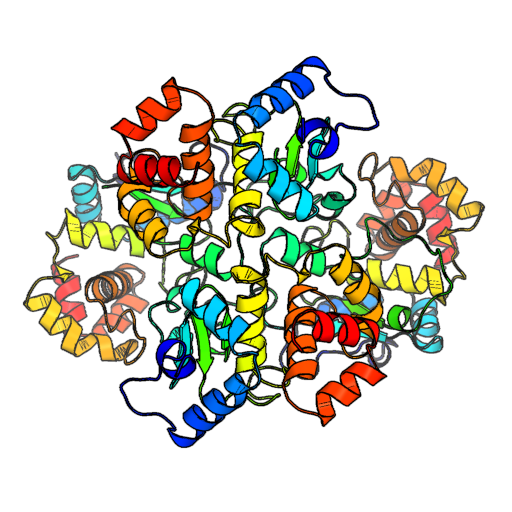2 1.00 32.21 67 LEU B C 1
ATOM 1701 O O . LEU B 1 41 ? 13.032 -38.834 6.192 1.00 30.18 67 LEU B O 1
ATOM 1706 N N . TYR B 1 42 ? 14.992 -39.972 6.312 1.00 28.99 68 TYR B N 1
ATOM 1707 C CA . TYR B 1 42 ? 14.768 -40.590 7.621 1.00 30.22 68 TYR B CA 1
ATOM 1708 C C . TYR B 1 42 ? 14.461 -39.529 8.688 1.00 35.53 68 TYR B C 1
ATOM 1709 O O . TYR B 1 42 ? 13.511 -39.693 9.455 1.00 35.02 68 TYR B O 1
ATOM 1718 N N . SER B 1 43 ? 15.226 -38.427 8.704 1.00 34.81 69 SER B N 1
ATOM 1719 C CA . SER B 1 43 ? 15.040 -37.358 9.689 1.00 36.51 69 SER B CA 1
ATOM 1720 C C . SER B 1 43 ? 13.717 -36.580 9.512 1.00 38.62 69 SER B C 1
ATOM 1721 O O . SER B 1 43 ? 13.237 -35.956 10.467 1.00 37.92 69 SER B O 1
ATOM 1724 N N . LYS B 1 44 ? 13.109 -36.648 8.323 1.00 34.91 70 LYS B N 1
ATOM 1725 C CA . LYS B 1 44 ? 11.821 -36.001 8.087 1.00 34.06 70 LYS B CA 1
ATOM 1726 C C . LYS B 1 44 ? 10.662 -36.917 8.500 1.00 38.02 70 LYS B C 1
ATOM 1727 O O . LYS B 1 44 ? 9.506 -36.506 8.493 1.00 39.31 70 LYS B O 1
ATOM 1733 N N . GLY B 1 45 ? 10.996 -38.124 8.930 1.00 34.38 71 GLY B N 1
ATOM 1734 C CA . GLY B 1 45 ? 10.015 -39.101 9.377 1.00 33.68 71 GLY B CA 1
ATOM 1735 C C . GLY B 1 45 ? 9.432 -39.900 8.231 1.00 35.25 71 GLY B C 1
ATOM 1736 O O . GLY B 1 45 ? 8.389 -40.533 8.393 1.00 35.62 71 GLY B O 1
ATOM 1737 N N . VAL B 1 46 ? 10.086 -39.877 7.060 1.00 31.05 72 VAL B N 1
ATOM 1738 C CA . VAL B 1 46 ? 9.652 -40.687 5.918 1.00 29.05 72 VAL B CA 1
ATOM 1739 C C . VAL B 1 46 ? 10.000 -42.156 6.183 1.00 30.90 72 VAL B C 1
ATOM 1740 O O . VAL B 1 46 ? 11.063 -42.444 6.705 1.00 29.85 72 VAL B O 1
ATOM 1744 N N . LYS B 1 47 ? 9.112 -43.073 5.809 1.00 26.38 73 LYS B N 1
ATOM 1745 C CA . LYS B 1 47 ? 9.421 -44.502 5.852 1.00 26.86 73 LYS B CA 1
ATOM 1746 C C . LYS B 1 47 ? 9.109 -45.057 4.463 1.00 27.83 73 LYS B C 1
ATOM 1747 O O . LYS B 1 47 ? 8.211 -44.558 3.783 1.00 28.15 73 LYS B O 1
ATOM 1753 N N . ILE B 1 48 ? 9.835 -46.078 4.056 1.00 24.06 74 ILE B N 1
ATOM 1754 C CA . ILE B 1 48 ? 9.610 -46.737 2.763 1.00 23.17 74 ILE B CA 1
ATOM 1755 C C . ILE B 1 48 ? 9.048 -48.108 3.114 1.00 27.71 74 ILE B C 1
ATOM 1756 O O . ILE B 1 48 ? 9.772 -48.948 3.642 1.00 28.31 74 ILE B O 1
ATOM 1761 N N . LYS B 1 49 ? 7.771 -48.320 2.839 1.00 23.88 75 LYS B N 1
ATOM 1762 C CA . LYS B 1 49 ? 7.100 -49.582 3.148 1.00 23.59 75 LYS B CA 1
ATOM 1763 C C . LYS B 1 49 ? 7.030 -50.465 1.911 1.00 27.69 75 LYS B C 1
ATOM 1764 O O . LYS B 1 49 ? 6.456 -50.068 0.903 1.00 26.26 75 LYS B O 1
ATOM 1769 N N . LEU B 1 50 ? 7.622 -51.670 1.978 1.00 25.69 76 LEU B N 1
ATOM 1770 C CA . LEU B 1 50 ? 7.577 -52.607 0.854 1.00 25.67 76 LEU B CA 1
ATOM 1771 C C . LEU B 1 50 ? 6.438 -53.561 1.204 1.00 30.82 76 LEU B C 1
ATOM 1772 O O . LEU B 1 50 ? 6.493 -54.259 2.217 1.00 28.68 76 LEU B O 1
ATOM 1777 N N . THR B 1 51 ? 5.363 -53.488 0.453 1.00 28.15 77 THR B N 1
ATOM 1778 C CA . THR B 1 51 ? 4.149 -54.224 0.785 1.00 28.39 77 THR B CA 1
ATOM 1779 C C . THR B 1 51 ? 4.045 -55.606 0.148 1.00 30.86 77 THR B C 1
ATOM 1780 O O . THR B 1 51 ? 4.418 -55.790 -1.010 1.00 28.43 77 THR B O 1
ATOM 1784 N N . GLN B 1 52 ? 3.430 -56.548 0.886 1.00 29.08 78 GLN B N 1
ATOM 1785 C CA . GLN B 1 52 ? 3.184 -57.898 0.394 1.00 31.32 78 GLN B CA 1
ATOM 1786 C C . GLN B 1 52 ? 2.085 -57.910 -0.683 1.00 35.88 78 GLN B C 1
ATOM 1787 O O . GLN B 1 52 ? 2.193 -58.645 -1.660 1.00 36.09 78 GLN B O 1
ATOM 1789 N N . GLY B 1 53 ? 1.063 -57.081 -0.519 1.00 30.96 79 GLY B N 1
ATOM 1790 C CA . GLY B 1 53 ? -0.023 -57.020 -1.492 1.00 30.07 79 GLY B CA 1
ATOM 1791 C C . GLY B 1 53 ? -0.365 -55.604 -1.906 1.00 29.21 79 GLY B C 1
ATOM 1792 O O . GLY B 1 53 ? 0.504 -54.729 -1.923 1.00 26.93 79 GLY B O 1
ATOM 1793 N N . ALA B 1 54 ? -1.641 -55.377 -2.209 1.00 26.41 80 ALA B N 1
ATOM 1794 C CA . ALA B 1 54 ? -2.124 -54.055 -2.628 1.00 24.54 80 ALA B CA 1
ATOM 1795 C C . ALA B 1 54 ? -1.752 -53.014 -1.578 1.00 25.95 80 ALA B C 1
ATOM 1796 O O . ALA B 1 54 ? -1.850 -53.277 -0.368 1.00 25.30 80 ALA B O 1
ATOM 1798 N N . ILE B 1 55 ? -1.311 -51.823 -2.045 1.00 22.85 81 ILE B N 1
ATOM 1799 C CA . ILE B 1 55 ? -0.878 -50.750 -1.153 1.00 22.16 81 ILE B CA 1
ATOM 1800 C C . ILE B 1 55 ? -2.013 -50.233 -0.271 1.00 23.31 81 ILE B C 1
ATOM 1801 O O . ILE B 1 55 ? -1.771 -49.827 0.857 1.00 24.64 81 ILE B O 1
ATOM 1806 N N . THR B 1 56 ? -3.232 -50.345 -0.755 1.00 21.00 82 THR B N 1
ATOM 1807 C CA . THR B 1 56 ? -4.430 -49.914 -0.037 1.00 22.18 82 THR B CA 1
ATOM 1808 C C . THR B 1 56 ? -4.819 -50.896 1.090 1.00 26.48 82 THR B C 1
ATOM 1809 O O . THR B 1 56 ? -5.812 -50.661 1.762 1.00 25.70 82 THR B O 1
ATOM 1813 N N . ASN B 1 57 ? -4.026 -51.969 1.314 1.00 25.16 83 ASN B N 1
ATOM 1814 C CA . ASN B 1 57 ? -4.235 -52.890 2.433 1.00 26.98 83 ASN B CA 1
ATOM 1815 C C . ASN B 1 57 ? -3.407 -52.443 3.639 1.00 32.45 83 ASN B C 1
ATOM 1816 O O . ASN B 1 57 ? -3.533 -53.009 4.723 1.00 32.73 83 ASN B O 1
ATOM 1821 N N . GLU B 1 58 ? -2.600 -51.383 3.455 1.00 28.12 84 GLU B N 1
ATOM 1822 C CA . GLU B 1 58 ? -1.851 -50.760 4.541 1.00 28.19 84 GLU B CA 1
ATOM 1823 C C . GLU B 1 58 ? -2.810 -49.789 5.232 1.00 31.48 84 GLU B C 1
ATOM 1824 O O . GLU B 1 58 ? -3.438 -48.979 4.540 1.00 29.99 84 GLU B O 1
ATOM 1830 N N . PRO B 1 59 ? -3.005 -49.854 6.577 1.00 29.62 85 PRO B N 1
ATOM 1831 C CA . PRO B 1 59 ? -4.005 -48.960 7.201 1.00 29.42 85 PRO B CA 1
ATOM 1832 C C . PRO B 1 59 ? -3.802 -47.481 6.958 1.00 32.69 85 PRO B C 1
ATOM 1833 O O . PRO B 1 59 ? -4.785 -46.749 6.904 1.00 32.95 85 PRO B O 1
ATOM 1837 N N . GLU B 1 60 ? -2.536 -47.036 6.804 1.00 29.04 86 GLU B N 1
ATOM 1838 C CA . GLU B 1 60 ? -2.275 -45.615 6.588 1.00 29.89 86 GLU B CA 1
ATOM 1839 C C . GLU B 1 60 ? -2.686 -45.171 5.172 1.00 31.94 86 GLU B C 1
ATOM 1840 O O . GLU B 1 60 ? -2.802 -43.973 4.945 1.00 31.84 86 GLU B O 1
ATOM 1846 N N . LEU B 1 61 ? -3.000 -46.134 4.265 1.00 26.99 87 LEU B N 1
ATOM 1847 C CA . LEU B 1 61 ? -3.475 -45.879 2.888 1.00 25.08 87 LEU B CA 1
ATOM 1848 C C . LEU B 1 61 ? -4.869 -46.447 2.605 1.00 27.39 87 LEU B C 1
ATOM 1849 O O . LEU B 1 61 ? -5.349 -46.402 1.453 1.00 25.14 87 LEU B O 1
ATOM 1854 N N . ALA B 1 62 ? -5.530 -46.984 3.646 1.00 26.49 88 ALA B N 1
ATOM 1855 C CA . ALA B 1 62 ? -6.845 -47.605 3.519 1.00 27.30 88 ALA B CA 1
ATOM 1856 C C . ALA B 1 62 ? -7.901 -46.598 3.026 1.00 27.24 88 ALA B C 1
ATOM 1857 O O . ALA B 1 62 ? -8.904 -47.039 2.500 1.00 26.61 88 ALA B O 1
ATOM 1859 N N . TYR B 1 63 ? -7.698 -45.277 3.244 1.00 23.85 89 TYR B N 1
ATOM 1860 C CA . TYR B 1 63 ? -8.647 -44.235 2.777 1.00 24.97 89 TYR B CA 1
ATOM 1861 C C . TYR B 1 63 ? -8.726 -44.185 1.231 1.00 26.55 89 TYR B C 1
ATOM 1862 O O . TYR B 1 63 ? -9.649 -43.567 0.663 1.00 27.42 89 TYR B O 1
ATOM 1871 N N . LEU B 1 64 ? -7.753 -44.832 0.547 1.00 23.09 90 LEU B N 1
ATOM 1872 C CA . LEU B 1 64 ? -7.707 -44.845 -0.921 1.00 21.19 90 LEU B CA 1
ATOM 1873 C C . LEU B 1 64 ? -8.471 -46.048 -1.509 1.00 25.69 90 LEU B C 1
ATOM 1874 O O . LEU B 1 64 ? -8.650 -46.132 -2.727 1.00 25.67 90 LEU B O 1
ATOM 1879 N N . LYS B 1 65 ? -8.933 -46.963 -0.646 1.00 23.86 91 LYS B N 1
ATOM 1880 C CA . LYS B 1 65 ? -9.673 -48.164 -1.065 1.00 23.99 91 LYS B CA 1
ATOM 1881 C C . LYS B 1 65 ? -10.865 -47.775 -1.942 1.00 24.97 91 LYS B C 1
ATOM 1882 O O . LYS B 1 65 ? -11.679 -46.968 -1.519 1.00 24.34 91 LYS B O 1
ATOM 1888 N N . GLY B 1 66 ? -10.953 -48.345 -3.138 1.00 24.49 92 GLY B N 1
ATOM 1889 C CA . GLY B 1 66 ? -12.045 -48.083 -4.079 1.00 25.18 92 GLY B CA 1
ATOM 1890 C C . GLY B 1 66 ? -12.096 -46.674 -4.649 1.00 26.28 92 GLY B C 1
ATOM 1891 O O . GLY B 1 66 ? -13.092 -46.301 -5.276 1.00 26.49 92 GLY B O 1
ATOM 1892 N N . VAL B 1 67 ? -11.041 -45.870 -4.429 1.00 20.50 93 VAL B N 1
ATOM 1893 C CA . VAL B 1 67 ? -10.990 -44.480 -4.915 1.00 19.31 93 VAL B CA 1
ATOM 1894 C C . VAL B 1 67 ? -10.339 -44.441 -6.312 1.00 25.08 93 VAL B C 1
ATOM 1895 O O . VAL B 1 67 ? -9.336 -45.107 -6.543 1.00 23.67 93 VAL B O 1
ATOM 1899 N N . VAL B 1 68 ? -10.911 -43.647 -7.238 1.00 21.78 94 VAL B N 1
ATOM 1900 C CA . VAL B 1 68 ? -10.383 -43.520 -8.608 1.00 20.68 94 VAL B CA 1
ATOM 1901 C C . VAL B 1 68 ? -9.257 -42.475 -8.628 1.00 24.48 94 VAL B C 1
ATOM 1902 O O . VAL B 1 68 ? -9.511 -41.307 -8.320 1.00 25.03 94 VAL B O 1
ATOM 1906 N N . PRO B 1 69 ? -8.022 -42.843 -9.048 1.00 23.39 95 PRO B N 1
ATOM 1907 C CA . PRO B 1 69 ? -6.950 -41.840 -9.120 1.00 21.44 95 PRO B CA 1
ATOM 1908 C C . PRO B 1 69 ? -7.361 -40.698 -10.060 1.00 24.84 95 PRO B C 1
ATOM 1909 O O . PRO B 1 69 ? -8.189 -40.901 -10.968 1.00 23.48 95 PRO B O 1
ATOM 1913 N N . ARG B 1 70 ? -6.821 -39.486 -9.800 1.00 21.09 96 ARG B N 1
ATOM 1914 C CA . ARG B 1 70 ? -7.161 -38.329 -10.591 1.00 21.07 96 ARG B CA 1
ATOM 1915 C C . ARG B 1 70 ? -6.757 -38.492 -12.049 1.00 22.63 96 ARG B C 1
ATOM 1916 O O . ARG B 1 70 ? -5.635 -38.904 -12.319 1.00 22.48 96 ARG B O 1
ATOM 1924 N N . GLY B 1 71 ? -7.676 -38.169 -12.960 1.00 20.12 97 GLY B N 1
ATOM 1925 C CA . GLY B 1 71 ? -7.447 -38.313 -14.396 1.00 20.17 97 GLY B CA 1
ATOM 1926 C C . GLY B 1 71 ? -7.815 -39.689 -14.927 1.00 24.76 97 GLY B C 1
ATOM 1927 O O . GLY B 1 71 ? -7.647 -39.948 -16.118 1.00 25.33 97 GLY B O 1
ATOM 1928 N N . TRP B 1 72 ? -8.342 -40.577 -14.066 1.00 20.94 98 TRP B N 1
ATOM 1929 C CA . TRP B 1 72 ? -8.667 -41.948 -14.476 1.00 21.30 98 TRP B CA 1
ATOM 1930 C C . TRP B 1 72 ? -10.173 -42.301 -14.394 1.00 24.85 98 TRP B C 1
ATOM 1931 O O . TRP B 1 72 ? -10.532 -43.496 -14.372 1.00 23.90 98 TRP B O 1
ATOM 1942 N N . GLU B 1 73 ? -11.051 -41.292 -14.382 1.00 24.21 99 GLU B N 1
ATOM 1943 C CA . GLU B 1 73 ? -12.502 -41.559 -14.357 1.00 27.02 99 GLU B CA 1
ATOM 1944 C C . GLU B 1 73 ? -12.907 -42.363 -15.597 1.00 29.60 99 GLU B C 1
ATOM 1945 O O . GLU B 1 73 ? -12.351 -42.137 -16.685 1.00 28.44 99 GLU B O 1
ATOM 1947 N N . GLY B 1 74 ? -13.813 -43.332 -15.412 1.00 27.05 100 GLY B N 1
ATOM 1948 C CA . GLY B 1 74 ? -14.295 -44.170 -16.509 1.00 28.55 100 GLY B CA 1
ATOM 1949 C C . GLY B 1 74 ? -13.281 -45.127 -17.112 1.00 32.00 100 GLY B C 1
ATOM 1950 O O . GLY B 1 74 ? -13.435 -45.532 -18.269 1.00 32.90 100 GLY B O 1
ATOM 1951 N N . THR B 1 75 ? -12.242 -45.510 -16.346 1.00 28.27 101 THR B N 1
ATOM 1952 C CA . THR B 1 75 ? -11.228 -46.445 -16.834 1.00 28.70 101 THR B CA 1
ATOM 1953 C C . THR B 1 75 ? -11.331 -47.815 -16.173 1.00 34.12 101 THR B C 1
ATOM 1954 O O . THR B 1 75 ? -10.729 -48.770 -16.675 1.00 34.53 101 THR B O 1
ATOM 1958 N N . GLY B 1 76 ? -12.021 -47.889 -15.022 1.00 29.97 102 GLY B N 1
ATOM 1959 C CA . GLY B 1 76 ? -12.134 -49.118 -14.239 1.00 30.75 102 GLY B CA 1
ATOM 1960 C C . GLY B 1 76 ? -10.992 -49.213 -13.235 1.00 33.21 102 GLY B C 1
ATOM 1961 O O . GLY B 1 76 ? -10.915 -50.154 -12.438 1.00 33.08 102 GLY B O 1
ATOM 1962 N N . LEU B 1 77 ? -10.090 -48.232 -13.245 1.00 27.42 103 LEU B N 1
ATOM 1963 C CA . LEU B 1 77 ? -8.970 -48.295 -12.320 1.00 27.25 103 LEU B CA 1
ATOM 1964 C C . LEU B 1 77 ? -9.304 -47.686 -10.967 1.00 29.45 103 LEU B C 1
ATOM 1965 O O . LEU B 1 77 ? -9.998 -46.675 -10.901 1.00 29.83 103 LEU B O 1
ATOM 1970 N N . THR B 1 78 ? -8.747 -48.256 -9.886 1.00 25.07 104 THR B N 1
ATOM 1971 C CA . THR B 1 78 ? -8.832 -47.636 -8.551 1.00 23.33 104 THR B CA 1
ATOM 1972 C C . THR B 1 78 ? -7.440 -47.637 -7.937 1.00 25.29 104 THR B C 1
ATOM 1973 O O . THR B 1 78 ? -6.575 -48.366 -8.409 1.00 24.84 104 THR B O 1
ATOM 1977 N N . TRP B 1 79 ? -7.240 -46.904 -6.831 1.00 21.42 105 TRP B N 1
ATOM 1978 C CA . TRP B 1 79 ? -5.953 -46.937 -6.132 1.00 21.67 105 TRP B CA 1
ATOM 1979 C C . TRP B 1 79 ? -5.495 -48.344 -5.724 1.00 25.84 105 TRP B C 1
ATOM 1980 O O . TRP B 1 79 ? -4.299 -48.555 -5.587 1.00 24.23 105 TRP B O 1
ATOM 1991 N N . ASP B 1 80 ? -6.436 -49.291 -5.534 1.00 25.51 106 ASP B N 1
ATOM 1992 C CA . ASP B 1 80 ? -6.145 -50.682 -5.165 1.00 25.81 106 ASP B CA 1
ATOM 1993 C C . ASP B 1 80 ? -5.219 -51.339 -6.204 1.00 29.78 106 ASP B C 1
ATOM 1994 O O . ASP B 1 80 ? -4.421 -52.223 -5.867 1.00 30.24 106 ASP B O 1
ATOM 1999 N N . ASP B 1 81 ? -5.314 -50.874 -7.461 1.00 25.30 107 ASP B N 1
ATOM 2000 C CA . ASP B 1 81 ? -4.542 -51.353 -8.610 1.00 25.54 107 ASP B CA 1
ATOM 2001 C C . ASP B 1 81 ? -3.198 -50.636 -8.787 1.00 27.12 107 ASP B C 1
ATOM 2002 O O . ASP B 1 81 ? -2.413 -51.022 -9.661 1.00 30.04 107 ASP B O 1
ATOM 2007 N N . VAL B 1 82 ? -2.951 -49.571 -8.025 1.00 22.45 108 VAL B N 1
ATOM 2008 C CA . VAL B 1 82 ? -1.713 -48.781 -8.207 1.00 21.57 108 VAL B CA 1
ATOM 2009 C C . VAL B 1 82 ? -0.569 -49.420 -7.400 1.00 24.55 108 VAL B C 1
ATOM 2010 O O . VAL B 1 82 ? -0.718 -49.598 -6.203 1.00 23.59 108 VAL B O 1
ATOM 2014 N N . PRO B 1 83 ? 0.591 -49.715 -8.014 1.00 22.46 109 PRO B N 1
ATOM 2015 C CA . PRO B 1 83 ? 1.626 -50.468 -7.277 1.00 23.15 109 PRO B CA 1
ATOM 2016 C C . PRO B 1 83 ? 2.490 -49.674 -6.291 1.00 24.08 109 PRO B C 1
ATOM 2017 O O . PRO B 1 83 ? 3.172 -50.282 -5.461 1.00 23.44 109 PRO B O 1
ATOM 2021 N N . GLY B 1 84 ? 2.509 -48.354 -6.431 1.00 20.42 110 GLY B N 1
ATOM 2022 C CA . GLY B 1 84 ? 3.291 -47.507 -5.530 1.00 19.25 110 GLY B CA 1
ATOM 2023 C C . GLY B 1 84 ? 2.685 -46.136 -5.382 1.00 22.93 110 GLY B C 1
ATOM 2024 O O . GLY B 1 84 ? 1.897 -45.716 -6.237 1.00 22.32 110 GLY B O 1
ATOM 2025 N N . VAL B 1 85 ? 3.043 -45.433 -4.288 1.00 20.11 111 VAL B N 1
ATOM 2026 C CA . VAL B 1 85 ? 2.580 -44.074 -4.011 1.00 19.61 111 VAL B CA 1
ATOM 2027 C C . VAL B 1 85 ? 3.581 -43.388 -3.058 1.00 22.87 111 VAL B C 1
ATOM 2028 O O . VAL B 1 85 ? 4.262 -44.060 -2.289 1.00 22.57 111 VAL B O 1
ATOM 2032 N N . SER B 1 86 ? 3.652 -42.058 -3.099 1.00 19.82 112 SER B N 1
ATOM 2033 C CA . SER B 1 86 ? 4.543 -41.316 -2.225 1.00 20.02 112 SER B CA 1
ATOM 2034 C C . SER B 1 86 ? 3.797 -40.128 -1.597 1.00 23.37 112 SER B C 1
ATOM 2035 O O . SER B 1 86 ? 3.248 -39.294 -2.324 1.00 22.91 112 SER B O 1
ATOM 2038 N N . GLU B 1 87 ? 3.758 -40.078 -0.258 1.00 23.09 113 GLU B N 1
ATOM 2039 C CA . GLU B 1 87 ? 3.109 -38.997 0.508 1.00 24.30 113 GLU B CA 1
ATOM 2040 C C . GLU B 1 87 ? 4.091 -38.711 1.667 1.00 31.74 113 GLU B C 1
ATOM 2041 O O . GLU B 1 87 ? 5.163 -38.165 1.391 1.00 31.59 113 GLU B O 1
ATOM 2047 N N . ARG B 1 88 ? 3.786 -39.105 2.913 1.00 31.15 114 ARG B N 1
ATOM 2048 C CA . ARG B 1 88 ? 4.758 -39.023 4.024 1.00 32.55 114 ARG B CA 1
ATOM 2049 C C . ARG B 1 88 ? 5.409 -40.404 4.060 1.00 37.34 114 ARG B C 1
ATOM 2050 O O . ARG B 1 88 ? 6.574 -40.548 4.429 1.00 41.26 114 ARG B O 1
ATOM 2058 N N . VAL B 1 89 ? 4.636 -41.423 3.674 1.00 29.02 115 VAL B N 1
ATOM 2059 C CA . VAL B 1 89 ? 5.099 -42.796 3.568 1.00 27.83 115 VAL B CA 1
ATOM 2060 C C . VAL B 1 89 ? 5.318 -43.037 2.057 1.00 27.57 115 VAL B C 1
ATOM 2061 O O . VAL B 1 89 ? 4.606 -42.442 1.249 1.00 27.09 115 VAL B O 1
ATOM 2065 N N . VAL B 1 90 ? 6.321 -43.858 1.695 1.00 22.51 116 VAL B N 1
ATOM 2066 C CA . VAL B 1 90 ? 6.592 -44.274 0.317 1.00 20.56 116 VAL B CA 1
ATOM 2067 C C . VAL B 1 90 ? 6.193 -45.752 0.327 1.00 26.00 116 VAL B C 1
ATOM 2068 O O . VAL B 1 90 ? 6.828 -46.528 1.031 1.00 28.48 116 VAL B O 1
ATOM 2072 N N . ALA B 1 91 ? 5.099 -46.117 -0.330 1.00 21.29 117 ALA B N 1
ATOM 2073 C CA . ALA B 1 91 ? 4.651 -47.512 -0.321 1.00 21.01 117 ALA B CA 1
ATOM 2074 C C . ALA B 1 91 ? 4.868 -48.094 -1.693 1.00 24.27 117 ALA B C 1
ATOM 2075 O O . ALA B 1 91 ? 4.471 -47.490 -2.686 1.00 23.34 117 ALA B O 1
ATOM 2077 N N . VAL B 1 92 ? 5.513 -49.274 -1.758 1.00 20.56 118 VAL B N 1
ATOM 2078 C CA . VAL B 1 92 ? 5.813 -49.923 -3.031 1.00 20.88 118 VAL B CA 1
ATOM 2079 C C . VAL B 1 92 ? 5.528 -51.418 -2.889 1.00 26.16 118 VAL B C 1
ATOM 2080 O O . VAL B 1 92 ? 6.061 -52.067 -1.980 1.00 25.12 118 VAL B O 1
ATOM 2084 N N . ARG B 1 93 ? 4.754 -51.972 -3.838 1.00 22.17 119 ARG B N 1
ATOM 2085 C CA . ARG B 1 93 ? 4.424 -53.381 -3.838 1.00 22.74 119 ARG B CA 1
ATOM 2086 C C . ARG B 1 93 ? 5.623 -54.270 -4.254 1.00 24.95 119 ARG B C 1
ATOM 2087 O O . ARG B 1 93 ? 6.193 -54.076 -5.323 1.00 22.90 119 ARG B O 1
ATOM 2095 N N . ILE B 1 94 ? 6.014 -55.220 -3.375 1.00 23.93 120 ILE B N 1
ATOM 2096 C CA . ILE B 1 94 ? 7.129 -56.151 -3.624 1.00 24.07 120 ILE B CA 1
ATOM 2097 C C . ILE B 1 94 ? 6.854 -56.932 -4.908 1.00 27.54 120 ILE B C 1
ATOM 2098 O O . ILE B 1 94 ? 5.788 -57.531 -5.041 1.00 27.16 120 ILE B O 1
ATOM 2103 N N . GLY B 1 95 ? 7.812 -56.887 -5.827 1.00 25.71 121 GLY B N 1
ATOM 2104 C CA . GLY B 1 95 ? 7.745 -57.577 -7.119 1.00 26.75 121 GLY B CA 1
ATOM 2105 C C . GLY B 1 95 ? 7.307 -56.700 -8.275 1.00 29.52 121 GLY B C 1
ATOM 2106 O O . GLY B 1 95 ? 7.336 -57.142 -9.423 1.00 29.08 121 GLY B O 1
ATOM 2107 N N . TYR B 1 96 ? 6.911 -55.441 -7.985 1.00 24.99 122 TYR B N 1
ATOM 2108 C CA . TYR B 1 96 ? 6.367 -54.529 -8.990 1.00 24.10 122 TYR B CA 1
ATOM 2109 C C . TYR B 1 96 ? 7.354 -53.421 -9.406 1.00 27.35 122 TYR B C 1
ATOM 2110 O O . TYR B 1 96 ? 6.937 -52.431 -9.988 1.00 25.80 122 TYR B O 1
ATOM 2119 N N . SER B 1 97 ? 8.663 -53.616 -9.132 1.00 25.52 123 SER B N 1
ATOM 2120 C CA . SER B 1 97 ? 9.721 -52.648 -9.433 1.00 25.74 123 SER B CA 1
ATOM 2121 C C . SER B 1 97 ? 9.839 -52.289 -10.910 1.00 29.29 123 SER B C 1
ATOM 2122 O O . SER B 1 97 ? 9.999 -51.122 -11.239 1.00 29.34 123 SER B O 1
ATOM 2125 N N . GLU B 1 98 ? 9.813 -53.294 -11.785 1.00 26.97 124 GLU B N 1
ATOM 2126 C CA . GLU B 1 98 ? 10.087 -53.115 -13.212 1.00 27.08 124 GLU B CA 1
ATOM 2127 C C . GLU B 1 98 ? 8.971 -52.441 -14.001 1.00 30.01 124 GLU B C 1
ATOM 2128 O O . GLU B 1 98 ? 7.792 -52.625 -13.698 1.00 29.43 124 GLU B O 1
ATOM 2131 N N . LYS B 1 99 ? 9.362 -51.705 -15.073 1.00 27.29 125 LYS B N 1
ATOM 2132 C CA . LYS B 1 99 ? 8.451 -51.057 -16.015 1.00 26.87 125 LYS B CA 1
ATOM 2133 C C . LYS B 1 99 ? 7.490 -52.118 -16.554 1.00 31.06 125 LYS B C 1
ATOM 2134 O O . LYS B 1 99 ? 7.918 -53.244 -16.861 1.00 30.35 125 LYS B O 1
ATOM 2139 N N . GLY B 1 100 ? 6.209 -51.758 -16.629 1.00 27.75 126 GLY B N 1
ATOM 2140 C CA . GLY B 1 100 ? 5.163 -52.656 -17.106 1.00 29.87 126 GLY B CA 1
ATOM 2141 C C . GLY B 1 100 ? 4.426 -53.381 -15.995 1.00 34.44 126 GLY B C 1
ATOM 2142 O O . GLY B 1 100 ? 3.453 -54.090 -16.271 1.00 36.07 126 GLY B O 1
ATOM 2143 N N . LYS B 1 101 ? 4.894 -53.258 -14.734 1.00 28.66 127 LYS B N 1
ATOM 2144 C CA . LYS B 1 101 ? 4.249 -53.923 -13.608 1.00 28.61 127 LYS B CA 1
ATOM 2145 C C . LYS B 1 101 ? 3.231 -52.997 -12.961 1.00 31.50 127 LYS B C 1
ATOM 2146 O O . LYS B 1 101 ? 3.369 -52.673 -11.798 1.00 29.73 127 LYS B O 1
ATOM 2151 N N . GLY B 1 102 ? 2.244 -52.549 -13.740 1.00 31.57 128 GLY B N 1
ATOM 2152 C CA . GLY B 1 102 ? 1.193 -51.633 -13.292 1.00 30.27 128 GLY B CA 1
ATOM 2153 C C . GLY B 1 102 ? 1.618 -50.176 -13.280 1.00 31.01 128 GLY B C 1
ATOM 2154 O O . GLY B 1 102 ? 0.940 -49.328 -12.689 1.00 29.93 128 GLY B O 1
ATOM 2155 N N . HIS B 1 103 ? 2.793 -49.890 -13.857 1.00 25.46 129 HIS B N 1
ATOM 2156 C CA . HIS B 1 103 ? 3.368 -48.546 -13.947 1.00 23.09 129 HIS B CA 1
ATOM 2157 C C . HIS B 1 103 ? 4.347 -48.537 -15.127 1.00 27.80 129 HIS B C 1
ATOM 2158 O O . HIS B 1 103 ? 4.759 -49.611 -15.576 1.00 25.92 129 HIS B O 1
ATOM 2165 N N . ASN B 1 104 ? 4.775 -47.345 -15.559 1.00 25.18 130 ASN B N 1
ATOM 2166 C CA . ASN B 1 104 ? 5.713 -47.220 -16.674 1.00 25.97 130 ASN B CA 1
ATOM 2167 C C . ASN B 1 104 ? 7.062 -46.598 -16.306 1.00 28.25 130 ASN B C 1
ATOM 2168 O O . ASN B 1 104 ? 7.771 -46.106 -17.186 1.00 27.92 130 ASN B O 1
ATOM 2173 N N . SER B 1 105 ? 7.446 -46.639 -15.028 1.00 25.88 131 SER B N 1
ATOM 2174 C CA . SER B 1 105 ? 8.733 -46.088 -14.613 1.00 24.57 131 SER B CA 1
ATOM 2175 C C . SER B 1 105 ? 9.853 -47.074 -14.805 1.00 27.58 131 SER B C 1
ATOM 2176 O O . SER B 1 105 ? 9.613 -48.278 -14.762 1.00 25.21 131 SER B O 1
ATOM 2179 N N . LEU B 1 106 ? 11.094 -46.574 -14.871 1.00 23.71 132 LEU B N 1
ATOM 2180 C CA . LEU B 1 106 ? 12.261 -47.442 -14.959 1.00 24.59 132 LEU B CA 1
ATOM 2181 C C . LEU B 1 106 ? 12.352 -48.294 -13.664 1.00 26.71 132 LEU B C 1
ATOM 2182 O O . LEU B 1 106 ? 12.682 -49.470 -13.745 1.00 27.39 132 LEU B O 1
ATOM 2187 N N . ASN B 1 107 ? 12.029 -47.704 -12.484 1.00 22.95 133 ASN B N 1
ATOM 2188 C CA . ASN B 1 107 ? 12.132 -48.446 -11.225 1.00 23.18 133 ASN B CA 1
ATOM 2189 C C . ASN B 1 107 ? 11.199 -47.795 -10.235 1.00 25.34 133 ASN B C 1
ATOM 2190 O O . ASN B 1 107 ? 11.380 -46.626 -9.882 1.00 22.65 133 ASN B O 1
ATOM 2195 N N . LEU B 1 108 ? 10.159 -48.531 -9.853 1.00 22.72 134 LEU B N 1
ATOM 2196 C CA . LEU B 1 108 ? 9.109 -47.992 -9.000 1.00 22.34 134 LEU B CA 1
ATOM 2197 C C . LEU B 1 108 ? 9.609 -47.447 -7.660 1.00 24.47 134 LEU B C 1
ATOM 2198 O O . LEU B 1 108 ? 9.265 -46.304 -7.315 1.00 25.00 134 LEU B O 1
ATOM 2203 N N . GLU B 1 109 ? 10.443 -48.232 -6.913 1.00 21.33 135 GLU B N 1
ATOM 2204 C CA . GLU B 1 109 ? 10.870 -47.763 -5.582 1.00 20.36 135 GLU B CA 1
ATOM 2205 C C . GLU B 1 109 ? 11.731 -46.509 -5.628 1.00 23.61 135 GLU B C 1
ATOM 2206 O O . GLU B 1 109 ? 11.544 -45.652 -4.783 1.00 22.93 135 GLU B O 1
ATOM 2212 N N . ILE B 1 110 ? 12.625 -46.370 -6.617 1.00 20.32 136 ILE B N 1
ATOM 2213 C CA . ILE B 1 110 ? 13.459 -45.170 -6.709 1.00 21.24 136 ILE B CA 1
ATOM 2214 C C . ILE B 1 110 ? 12.584 -44.004 -7.146 1.00 23.01 136 ILE B C 1
ATOM 2215 O O . ILE B 1 110 ? 12.687 -42.935 -6.556 1.00 21.25 136 ILE B O 1
ATOM 2220 N N . HIS B 1 111 ? 11.715 -44.205 -8.152 1.00 21.46 137 HIS B N 1
ATOM 2221 C CA . HIS B 1 111 ? 10.803 -43.136 -8.622 1.00 20.33 137 HIS B CA 1
ATOM 2222 C C . HIS B 1 111 ? 9.960 -42.599 -7.464 1.00 22.82 137 HIS B C 1
ATOM 2223 O O . HIS B 1 111 ? 9.931 -41.387 -7.208 1.00 20.64 137 HIS B O 1
ATOM 2230 N N . GLU B 1 112 ? 9.280 -43.504 -6.742 1.00 19.22 138 GLU B N 1
ATOM 2231 C CA . GLU B 1 112 ? 8.417 -43.054 -5.637 1.00 19.70 138 GLU B CA 1
ATOM 2232 C C . GLU B 1 112 ? 9.199 -42.401 -4.482 1.00 21.87 138 GLU B C 1
ATOM 2233 O O . GLU B 1 112 ? 8.751 -41.378 -3.952 1.00 21.48 138 GLU B O 1
ATOM 2239 N N . THR B 1 113 ? 10.408 -42.904 -4.167 1.00 19.30 139 THR B N 1
ATOM 2240 C CA . THR B 1 113 ? 11.238 -42.345 -3.096 1.00 18.17 139 THR B CA 1
ATOM 2241 C C . THR B 1 113 ? 11.704 -40.938 -3.458 1.00 21.90 139 THR B C 1
ATOM 2242 O O . THR B 1 113 ? 11.729 -40.060 -2.596 1.00 21.80 139 THR B O 1
ATOM 2246 N N . LEU B 1 114 ? 12.026 -40.714 -4.742 1.00 21.23 140 LEU B N 1
ATOM 2247 C CA . LEU B 1 114 ? 12.490 -39.418 -5.225 1.00 21.29 140 LEU B CA 1
ATOM 2248 C C . LEU B 1 114 ? 11.419 -38.342 -5.141 1.00 23.09 140 LEU B C 1
ATOM 2249 O O . LEU B 1 114 ? 11.759 -37.172 -4.925 1.00 21.89 140 LEU B O 1
ATOM 2254 N N . HIS B 1 115 ? 10.118 -38.723 -5.212 1.00 21.06 141 HIS B N 1
ATOM 2255 C CA . HIS B 1 115 ? 9.021 -37.773 -4.994 1.00 20.64 141 HIS B CA 1
ATOM 2256 C C . HIS B 1 115 ? 9.116 -37.254 -3.541 1.00 23.44 141 HIS B C 1
ATOM 2257 O O . HIS B 1 115 ? 9.002 -36.045 -3.326 1.00 22.27 141 HIS B O 1
ATOM 2264 N N . ALA B 1 116 ? 9.366 -38.157 -2.544 1.00 18.81 142 ALA B N 1
ATOM 2265 C CA . ALA B 1 116 ? 9.518 -37.747 -1.143 1.00 19.26 142 ALA B CA 1
ATOM 2266 C C . ALA B 1 116 ? 10.775 -36.896 -0.949 1.00 23.81 142 ALA B C 1
ATOM 2267 O O . ALA B 1 116 ? 10.736 -35.929 -0.205 1.00 23.11 142 ALA B O 1
ATOM 2269 N N . VAL B 1 117 ? 11.870 -37.228 -1.653 1.00 22.38 143 VAL B N 1
ATOM 2270 C CA . VAL B 1 117 ? 13.115 -36.446 -1.596 1.00 22.67 143 VAL B CA 1
ATOM 2271 C C . VAL B 1 117 ? 12.822 -35.017 -2.069 1.00 24.87 143 VAL B C 1
ATOM 2272 O O . VAL B 1 117 ? 13.170 -34.055 -1.389 1.00 24.50 143 VAL B O 1
ATOM 2276 N N . ASP B 1 118 ? 12.184 -34.887 -3.228 1.00 21.64 144 ASP B N 1
ATOM 2277 C CA . ASP B 1 118 ? 11.852 -33.585 -3.792 1.00 21.66 144 ASP B CA 1
ATOM 2278 C C . ASP B 1 118 ? 11.013 -32.729 -2.811 1.00 25.81 144 ASP B C 1
ATOM 2279 O O . ASP B 1 118 ? 11.356 -31.592 -2.499 1.00 25.97 144 ASP B O 1
ATOM 2284 N N . ARG B 1 119 ? 9.936 -33.326 -2.314 1.00 22.63 145 ARG B N 1
ATOM 2285 C CA . ARG B 1 119 ? 8.950 -32.682 -1.490 1.00 25.19 145 ARG B CA 1
ATOM 2286 C C . ARG B 1 119 ? 9.411 -32.365 -0.089 1.00 30.58 145 ARG B C 1
ATOM 2287 O O . ARG B 1 119 ? 9.145 -31.259 0.402 1.00 30.97 145 ARG B O 1
ATOM 2295 N N . LEU B 1 120 ? 10.075 -33.340 0.575 1.00 26.97 146 LEU B N 1
ATOM 2296 C CA . LEU B 1 120 ? 10.391 -33.212 1.997 1.00 26.65 146 LEU B CA 1
ATOM 2297 C C . LEU B 1 120 ? 11.856 -33.011 2.349 1.00 29.72 146 LEU B C 1
ATOM 2298 O O . LEU B 1 120 ? 12.151 -32.605 3.480 1.00 28.41 146 LEU B O 1
ATOM 2303 N N . VAL B 1 121 ? 12.766 -33.208 1.390 1.00 26.16 147 VAL B N 1
ATOM 2304 C CA . VAL B 1 121 ? 14.167 -32.945 1.650 1.00 26.73 147 VAL B CA 1
ATOM 2305 C C . VAL B 1 121 ? 14.634 -31.698 0.899 1.00 30.56 147 VAL B C 1
ATOM 2306 O O . VAL B 1 121 ? 15.405 -30.915 1.454 1.00 30.10 147 VAL B O 1
ATOM 2310 N N . LEU B 1 122 ? 14.225 -31.543 -0.377 1.00 25.67 148 LEU B N 1
ATOM 2311 C CA . LEU B 1 122 ? 14.767 -30.486 -1.224 1.00 25.27 148 LEU B CA 1
ATOM 2312 C C . LEU B 1 122 ? 13.858 -29.252 -1.449 1.00 30.65 148 LEU B C 1
ATOM 2313 O O . LEU B 1 122 ? 14.125 -28.468 -2.367 1.00 29.14 148 LEU B O 1
ATOM 2318 N N . ASN B 1 123 ? 12.832 -29.048 -0.584 1.00 27.29 149 ASN B N 1
ATOM 2319 C CA . ASN B 1 123 ? 11.958 -27.857 -0.645 1.00 27.73 149 ASN B CA 1
ATOM 2320 C C . ASN B 1 123 ? 11.256 -27.699 -1.989 1.00 29.47 149 ASN B C 1
ATOM 2321 O O . ASN B 1 123 ? 11.101 -26.568 -2.466 1.00 29.07 149 ASN B O 1
ATOM 2326 N N . GLU B 1 124 ? 10.857 -28.828 -2.613 1.00 24.57 150 GLU B N 1
ATOM 2327 C CA . GLU B 1 124 ? 10.172 -28.831 -3.906 1.00 22.77 150 GLU B CA 1
ATOM 2328 C C . GLU B 1 124 ? 11.059 -28.196 -4.985 1.00 25.52 150 GLU B C 1
ATOM 2329 O O . GLU B 1 124 ? 10.629 -27.324 -5.732 1.00 24.94 150 GLU B O 1
ATOM 2335 N N . VAL B 1 125 ? 12.305 -28.662 -5.080 1.00 22.84 151 VAL B N 1
ATOM 2336 C CA . VAL B 1 125 ? 13.270 -28.159 -6.063 1.00 24.12 151 VAL B CA 1
ATOM 2337 C C . VAL B 1 125 ? 12.737 -28.298 -7.512 1.00 26.20 151 VAL B C 1
ATOM 2338 O O . VAL B 1 125 ? 13.068 -27.473 -8.357 1.00 26.58 151 VAL B O 1
ATOM 2342 N N . SER B 1 126 ? 11.858 -29.284 -7.770 1.00 22.64 152 SER B N 1
ATOM 2343 C CA . SER B 1 126 ? 11.293 -29.490 -9.100 1.00 23.28 152 SER B CA 1
ATOM 2344 C C . SER B 1 126 ? 10.419 -28.308 -9.542 1.00 26.29 152 SER B C 1
ATOM 2345 O O . SER B 1 126 ? 10.214 -28.134 -10.731 1.00 26.24 152 SER B O 1
ATOM 2348 N N . GLY B 1 127 ? 9.941 -27.510 -8.574 1.00 24.08 153 GLY B N 1
ATOM 2349 C CA . GLY B 1 127 ? 9.096 -26.349 -8.816 1.00 23.73 153 GLY B CA 1
ATOM 2350 C C . GLY B 1 127 ? 9.858 -25.040 -8.888 1.00 27.47 153 GLY B C 1
ATOM 2351 O O . GLY B 1 127 ? 9.241 -23.986 -9.072 1.00 26.33 153 GLY B O 1
ATOM 2352 N N . THR B 1 128 ? 11.199 -25.076 -8.770 1.00 23.72 154 THR B N 1
ATOM 2353 C CA . THR B 1 128 ? 12.018 -23.852 -8.908 1.00 24.87 154 THR B CA 1
ATOM 2354 C C . THR B 1 128 ? 12.010 -23.413 -10.352 1.00 29.39 154 THR B C 1
ATOM 2355 O O . THR B 1 128 ? 11.882 -24.263 -11.245 1.00 26.65 154 THR B O 1
ATOM 2359 N N . ASP B 1 129 ? 12.220 -22.098 -10.602 1.00 29.69 155 ASP B N 1
ATOM 2360 C CA . ASP B 1 129 ? 12.282 -21.589 -11.977 1.00 29.16 155 ASP B CA 1
ATOM 2361 C C . ASP B 1 129 ? 13.355 -22.305 -12.779 1.00 31.38 155 ASP B C 1
ATOM 2362 O O . ASP B 1 129 ? 13.142 -22.596 -13.961 1.00 30.64 155 ASP B O 1
ATOM 2367 N N . GLU B 1 130 ? 14.479 -22.643 -12.126 1.00 27.23 156 GLU B N 1
ATOM 2368 C CA . GLU B 1 130 ? 15.597 -23.346 -12.762 1.00 27.34 156 GLU B CA 1
ATOM 2369 C C . GLU B 1 130 ? 15.178 -24.724 -13.310 1.00 28.81 156 GLU B C 1
ATOM 2370 O O . GLU B 1 130 ? 15.462 -25.037 -14.470 1.00 28.13 156 GLU B O 1
ATOM 2376 N N . PHE B 1 131 ? 14.499 -25.527 -12.496 1.00 24.89 157 PHE B N 1
ATOM 2377 C CA . PHE B 1 131 ? 14.066 -26.853 -12.947 1.00 22.28 157 PHE B CA 1
ATOM 2378 C C . PHE B 1 131 ? 12.902 -26.738 -13.942 1.00 25.08 157 PHE B C 1
ATOM 2379 O O . PHE B 1 131 ? 12.887 -27.476 -14.916 1.00 23.45 157 PHE B O 1
ATOM 2387 N N . ILE B 1 132 ? 11.982 -25.780 -13.750 1.00 24.72 158 ILE B N 1
ATOM 2388 C CA . ILE B 1 132 ? 10.894 -25.586 -14.708 1.00 24.65 158 ILE B CA 1
ATOM 2389 C C . ILE B 1 132 ? 11.455 -25.236 -16.106 1.00 27.86 158 ILE B C 1
ATOM 2390 O O . ILE B 1 132 ? 10.978 -25.793 -17.107 1.00 26.78 158 ILE B O 1
ATOM 2395 N N . ASN B 1 133 ? 12.518 -24.393 -16.170 1.00 24.76 159 ASN B N 1
ATOM 2396 C CA . ASN B 1 133 ? 13.146 -24.030 -17.443 1.00 25.49 159 ASN B CA 1
ATOM 2397 C C . ASN B 1 133 ? 13.733 -25.286 -18.119 1.00 27.13 159 ASN B C 1
ATOM 2398 O O . ASN B 1 133 ? 13.562 -25.459 -19.331 1.00 25.07 159 ASN B O 1
ATOM 2403 N N . ILE B 1 134 ? 14.353 -26.186 -17.320 1.00 22.37 160 ILE B N 1
ATOM 2404 C CA . ILE B 1 134 ? 14.947 -27.428 -17.823 1.00 21.66 160 ILE B CA 1
ATOM 2405 C C . ILE B 1 134 ? 13.832 -28.360 -18.341 1.00 25.23 160 ILE B C 1
ATOM 2406 O O . ILE B 1 134 ? 13.921 -28.922 -19.447 1.00 25.47 160 ILE B O 1
ATOM 2411 N N . PHE B 1 135 ? 12.790 -28.501 -17.533 1.00 21.42 161 PHE B N 1
ATOM 2412 C CA . PHE B 1 135 ? 11.607 -29.307 -17.829 1.00 20.12 161 PHE B CA 1
ATOM 2413 C C . PHE B 1 135 ? 11.001 -28.829 -19.163 1.00 23.85 161 PHE B C 1
ATOM 2414 O O . PHE B 1 135 ? 10.787 -29.651 -20.045 1.00 23.37 161 PHE B O 1
ATOM 2422 N N . ASN B 1 136 ? 10.798 -27.514 -19.327 1.00 23.82 162 ASN B N 1
ATOM 2423 C CA . ASN B 1 136 ? 10.192 -26.971 -20.566 1.00 25.24 162 ASN B CA 1
ATOM 2424 C C . ASN B 1 136 ? 11.026 -27.248 -21.813 1.00 29.08 162 ASN B C 1
ATOM 2425 O O . ASN B 1 136 ? 10.484 -27.406 -22.905 1.00 29.43 162 ASN B O 1
ATOM 2430 N N . LYS B 1 137 ? 12.327 -27.392 -21.641 1.00 26.28 163 LYS B N 1
ATOM 2431 C CA . LYS B 1 137 ? 13.234 -27.638 -22.751 1.00 26.00 163 LYS B CA 1
ATOM 2432 C C . LYS B 1 137 ? 13.439 -29.117 -23.035 1.00 30.03 163 LYS B C 1
ATOM 2433 O O . LYS B 1 137 ? 13.626 -29.476 -24.187 1.00 30.83 163 LYS B O 1
ATOM 2439 N N . GLU B 1 138 ? 13.461 -29.979 -22.000 1.00 25.46 164 GLU B N 1
ATOM 2440 C CA . GLU B 1 138 ? 13.895 -31.361 -22.227 1.00 24.43 164 GLU B CA 1
ATOM 2441 C C . GLU B 1 138 ? 12.906 -32.485 -21.914 1.00 26.70 164 GLU B C 1
ATOM 2442 O O . GLU B 1 138 ? 13.140 -33.609 -22.367 1.00 26.24 164 GLU B O 1
ATOM 2448 N N . ALA B 1 139 ? 11.833 -32.221 -21.178 1.00 22.41 165 ALA B N 1
ATOM 2449 C CA . ALA B 1 139 ? 10.916 -33.323 -20.836 1.00 23.14 165 ALA B CA 1
ATOM 2450 C C . ALA B 1 139 ? 10.208 -33.938 -22.067 1.00 27.14 165 ALA B C 1
ATOM 2451 O O . ALA B 1 139 ? 9.889 -35.134 -22.064 1.00 26.80 165 ALA B O 1
ATOM 2453 N N . SER B 1 140 ? 10.027 -33.146 -23.133 1.00 26.23 166 SER B N 1
ATOM 2454 C CA . SER B 1 140 ? 9.372 -33.629 -24.354 1.00 26.35 166 SER B CA 1
ATOM 2455 C C . SER B 1 140 ? 10.244 -34.581 -25.158 1.00 30.15 166 SER B C 1
ATOM 2456 O O . SER B 1 140 ? 9.711 -35.345 -25.962 1.00 28.91 166 SER B O 1
ATOM 2459 N N . VAL B 1 141 ? 11.581 -34.522 -24.976 1.00 25.96 167 VAL B N 1
ATOM 2460 C CA . VAL B 1 141 ? 12.507 -35.321 -25.796 1.00 27.44 167 VAL B CA 1
ATOM 2461 C C . VAL B 1 141 ? 12.148 -36.811 -25.796 1.00 30.03 167 VAL B C 1
ATOM 2462 O O . VAL B 1 141 ? 11.991 -37.400 -26.873 1.00 30.05 167 VAL B O 1
ATOM 2466 N N . LYS B 1 142 ? 11.979 -37.399 -24.626 1.00 26.36 168 LYS B N 1
ATOM 2467 C CA . LYS B 1 142 ? 11.659 -38.820 -24.531 1.00 26.33 168 LYS B CA 1
ATOM 2468 C C . LYS B 1 142 ? 10.238 -39.115 -24.032 1.00 29.77 168 LYS B C 1
ATOM 2469 O O . LYS B 1 142 ? 9.784 -40.263 -24.109 1.00 30.56 168 LYS B O 1
ATOM 2474 N N . TYR B 1 143 ? 9.557 -38.109 -23.496 1.00 23.49 169 TYR B N 1
ATOM 2475 C CA . TYR B 1 143 ? 8.251 -38.348 -22.881 1.00 22.68 169 TYR B CA 1
ATOM 2476 C C . TYR B 1 143 ? 7.072 -37.618 -23.520 1.00 26.43 169 TYR B C 1
ATOM 2477 O O . TYR B 1 143 ? 5.973 -37.728 -22.991 1.00 25.04 169 TYR B O 1
ATOM 2486 N N . LYS B 1 144 ? 7.275 -36.937 -24.662 1.00 24.21 170 LYS B N 1
ATOM 2487 C CA . LYS B 1 144 ? 6.216 -36.204 -25.366 1.00 24.88 170 LYS B CA 1
ATOM 2488 C C . LYS B 1 144 ? 4.955 -37.075 -25.513 1.00 28.08 170 LYS B C 1
ATOM 2489 O O . LYS B 1 144 ? 5.059 -38.258 -25.853 1.00 26.96 170 LYS B O 1
ATOM 2491 N N . GLY B 1 145 ? 3.808 -36.506 -25.170 1.00 24.60 171 GLY B N 1
ATOM 2492 C CA . GLY B 1 145 ? 2.524 -37.177 -25.304 1.00 24.82 171 GLY B CA 1
ATOM 2493 C C . GLY B 1 145 ? 2.157 -38.178 -24.233 1.00 28.80 171 GLY B C 1
ATOM 2494 O O . GLY B 1 145 ? 1.146 -38.871 -24.378 1.00 29.93 171 GLY B O 1
ATOM 2495 N N . ASP B 1 146 ? 2.957 -38.284 -23.146 1.00 23.56 172 ASP B N 1
ATOM 2496 C CA . ASP B 1 146 ? 2.626 -39.254 -22.087 1.00 22.81 172 ASP B CA 1
ATOM 2497 C C . ASP B 1 146 ? 1.635 -38.685 -21.049 1.00 25.39 172 ASP B C 1
ATOM 2498 O O . ASP B 1 146 ? 1.198 -39.427 -20.166 1.00 23.69 172 ASP B O 1
ATOM 2503 N N . GLY B 1 147 ? 1.360 -37.373 -21.128 1.00 22.24 173 GLY B N 1
ATOM 2504 C CA . GLY B 1 147 ? 0.473 -36.643 -20.200 1.00 21.01 173 GLY B CA 1
ATOM 2505 C C . GLY B 1 147 ? 0.860 -36.760 -18.733 1.00 23.01 173 GLY B C 1
ATOM 2506 O O . GLY B 1 147 ? 0.022 -36.570 -17.842 1.00 23.08 173 GLY B O 1
ATOM 2507 N N . TYR B 1 148 ? 2.159 -37.024 -18.465 1.00 19.80 174 TYR B N 1
ATOM 2508 C CA . TYR B 1 148 ? 2.643 -37.381 -17.148 1.00 19.85 174 TYR B CA 1
ATOM 2509 C C . TYR B 1 148 ? 4.038 -36.845 -16.895 1.00 21.75 174 TYR B C 1
ATOM 2510 O O . TYR B 1 148 ? 4.162 -35.737 -16.364 1.00 20.62 174 TYR B O 1
ATOM 2519 N N . VAL B 1 149 ? 5.081 -37.553 -17.329 1.00 18.59 175 VAL B N 1
ATOM 2520 C CA . VAL B 1 149 ? 6.445 -37.040 -17.196 1.00 18.72 175 VAL B CA 1
ATOM 2521 C C . VAL B 1 149 ? 6.618 -35.724 -17.998 1.00 22.95 175 VAL B C 1
ATOM 2522 O O . VAL B 1 149 ? 7.312 -34.822 -17.539 1.00 22.90 175 VAL B O 1
ATOM 2526 N N . SER B 1 150 ? 5.984 -35.610 -19.171 1.00 20.44 176 SER B N 1
ATOM 2527 C CA . SER B 1 150 ? 6.058 -34.383 -19.976 1.00 21.17 176 SER B CA 1
ATOM 2528 C C . SER B 1 150 ? 5.055 -33.296 -19.536 1.00 25.08 176 SER B C 1
ATOM 2529 O O . SER B 1 150 ? 5.112 -32.184 -20.062 1.00 23.85 176 SER B O 1
ATOM 2532 N N . ALA B 1 151 ? 4.127 -33.610 -18.596 1.00 21.84 177 ALA B N 1
ATOM 2533 C CA . ALA B 1 151 ? 3.091 -32.658 -18.137 1.00 22.52 177 ALA B CA 1
ATOM 2534 C C . ALA B 1 151 ? 3.378 -32.055 -16.749 1.00 23.41 177 ALA B C 1
ATOM 2535 O O . ALA B 1 151 ? 2.782 -31.023 -16.406 1.00 23.74 177 ALA B O 1
ATOM 2537 N N . TYR B 1 152 ? 4.254 -32.704 -15.951 1.00 18.42 178 TYR B N 1
ATOM 2538 C CA . TYR B 1 152 ? 4.518 -32.291 -14.584 1.00 18.87 178 TYR B CA 1
ATOM 2539 C C . TYR B 1 152 ? 5.994 -32.271 -14.242 1.00 21.21 178 TYR B C 1
ATOM 2540 O O . TYR B 1 152 ? 6.638 -33.319 -14.244 1.00 19.78 178 TYR B O 1
ATOM 2549 N N . PRO B 1 153 ? 6.530 -31.096 -13.866 1.00 20.69 179 PRO B N 1
ATOM 2550 C CA . PRO B 1 153 ? 7.932 -31.036 -13.385 1.00 21.13 179 PRO B CA 1
ATOM 2551 C C . PRO B 1 153 ? 8.227 -32.027 -12.248 1.00 22.37 179 PRO B C 1
ATOM 2552 O O . PRO B 1 153 ? 9.320 -32.580 -12.212 1.00 20.56 179 PRO B O 1
ATOM 2556 N N . THR B 1 154 ? 7.276 -32.266 -11.311 1.00 19.05 180 THR B N 1
ATOM 2557 C CA . THR B 1 154 ? 7.551 -33.262 -10.244 1.00 19.91 180 THR B CA 1
ATOM 2558 C C . THR B 1 154 ? 7.809 -34.657 -10.836 1.00 22.00 180 THR B C 1
ATOM 2559 O O . THR B 1 154 ? 8.664 -35.388 -10.324 1.00 22.25 180 THR B O 1
ATOM 2563 N N . GLU B 1 155 ? 7.049 -35.025 -11.898 1.00 18.55 181 GLU B N 1
ATOM 2564 C CA . GLU B 1 155 ? 7.133 -36.347 -12.547 1.00 17.67 181 GLU B CA 1
ATOM 2565 C C . GLU B 1 155 ? 8.423 -36.473 -13.332 1.00 21.57 181 GLU B C 1
ATOM 2566 O O . GLU B 1 155 ? 9.097 -37.506 -13.277 1.00 22.34 181 GLU B O 1
ATOM 2572 N N . TYR B 1 156 ? 8.800 -35.390 -14.013 1.00 18.71 182 TYR B N 1
ATOM 2573 C CA . TYR B 1 156 ? 10.052 -35.341 -14.757 1.00 19.19 182 TYR B CA 1
ATOM 2574 C C . TYR B 1 156 ? 11.235 -35.415 -13.773 1.00 21.35 182 TYR B C 1
ATOM 2575 O O . TYR B 1 156 ? 12.164 -36.165 -14.008 1.00 19.49 182 TYR B O 1
ATOM 2584 N N . PHE B 1 157 ? 11.145 -34.716 -12.635 1.00 20.04 183 PHE B N 1
ATOM 2585 C CA . PHE B 1 157 ? 12.185 -34.807 -11.628 1.00 20.38 183 PHE B CA 1
ATOM 2586 C C . PHE B 1 157 ? 12.337 -36.246 -11.161 1.00 21.86 183 PHE B C 1
ATOM 2587 O O . PHE B 1 157 ? 13.440 -36.757 -11.152 1.00 20.49 183 PHE B O 1
ATOM 2595 N N . ALA B 1 158 ? 11.237 -36.876 -10.742 1.00 19.35 184 ALA B N 1
ATOM 2596 C CA . ALA B 1 158 ? 11.296 -38.223 -10.188 1.00 20.69 184 ALA B CA 1
ATOM 2597 C C . ALA B 1 158 ? 11.807 -39.238 -11.222 1.00 24.57 184 ALA B C 1
ATOM 2598 O O . ALA B 1 158 ? 12.664 -40.063 -10.902 1.00 24.80 184 ALA B O 1
ATOM 2600 N N . GLU B 1 159 ? 11.346 -39.138 -12.466 1.00 21.80 185 GLU B N 1
ATOM 2601 C CA . GLU B 1 159 ? 11.792 -40.088 -13.489 1.00 22.39 185 GLU B CA 1
ATOM 2602 C C . GLU B 1 159 ? 13.225 -39.813 -13.983 1.00 25.22 185 GLU B C 1
ATOM 2603 O O . GLU B 1 159 ? 14.009 -40.773 -14.098 1.00 24.73 185 GLU B O 1
ATOM 2609 N N . ALA B 1 160 ? 13.592 -38.530 -14.228 1.00 21.74 186 ALA B N 1
ATOM 2610 C CA . ALA B 1 160 ? 14.966 -38.233 -14.673 1.00 21.52 186 ALA B CA 1
ATOM 2611 C C . ALA B 1 160 ? 15.988 -38.548 -13.585 1.00 22.45 186 ALA B C 1
ATOM 2612 O O . ALA B 1 160 ? 17.059 -39.058 -13.888 1.00 23.11 186 ALA B O 1
ATOM 2614 N N . ALA B 1 161 ? 15.640 -38.313 -12.313 1.00 20.73 187 ALA B N 1
ATOM 2615 C CA . ALA B 1 161 ? 16.568 -38.677 -11.238 1.00 21.49 187 ALA B CA 1
ATOM 2616 C C . ALA B 1 161 ? 16.735 -40.194 -11.193 1.00 24.06 187 ALA B C 1
ATOM 2617 O O . ALA B 1 161 ? 17.824 -40.662 -10.903 1.00 23.58 187 ALA B O 1
ATOM 2619 N N . SER B 1 162 ? 15.649 -40.967 -11.504 1.00 21.82 188 SER B N 1
ATOM 2620 C CA . SER B 1 162 ? 15.714 -42.438 -11.570 1.00 21.08 188 SER B CA 1
ATOM 2621 C C . SER B 1 162 ? 16.704 -42.835 -12.700 1.00 24.70 188 SER B C 1
ATOM 2622 O O . SER B 1 162 ? 17.551 -43.693 -12.477 1.00 24.15 188 SER B O 1
ATOM 2625 N N . LEU B 1 163 ? 16.629 -42.190 -13.883 1.00 23.13 189 LEU B N 1
ATOM 2626 C CA . LEU B 1 163 ? 17.568 -42.490 -14.975 1.00 24.34 189 LEU B CA 1
ATOM 2627 C C . LEU B 1 163 ? 19.017 -42.179 -14.537 1.00 27.03 189 LEU B C 1
ATOM 2628 O O . LEU B 1 163 ? 19.923 -42.975 -14.785 1.00 27.20 189 LEU B O 1
ATOM 2633 N N . TYR B 1 164 ? 19.211 -41.050 -13.831 1.00 22.88 190 TYR B N 1
ATOM 2634 C CA . TYR B 1 164 ? 20.541 -40.661 -13.362 1.00 22.85 190 TYR B CA 1
ATOM 2635 C C . TYR B 1 164 ? 21.108 -41.701 -12.345 1.00 26.51 190 TYR B C 1
ATOM 2636 O O . TYR B 1 164 ? 22.274 -42.090 -12.449 1.00 26.18 190 TYR B O 1
ATOM 2645 N N . LEU B 1 165 ? 20.268 -42.135 -11.382 1.00 24.34 191 LEU B N 1
ATOM 2646 C CA . LEU B 1 165 ? 20.699 -42.990 -10.271 1.00 25.21 191 LEU B CA 1
ATOM 2647 C C . LEU B 1 165 ? 20.716 -44.496 -10.540 1.00 30.40 191 LEU B C 1
ATOM 2648 O O . LEU B 1 165 ? 21.572 -45.189 -9.983 1.00 30.64 191 LEU B O 1
ATOM 2653 N N . TYR B 1 166 ? 19.805 -45.003 -11.376 1.00 27.76 192 TYR B N 1
ATOM 2654 C CA . TYR B 1 166 ? 19.600 -46.444 -11.586 1.00 29.07 192 TYR B CA 1
ATOM 2655 C C . TYR B 1 166 ? 20.816 -47.236 -12.041 1.00 33.79 192 TYR B C 1
ATOM 2656 O O . TYR B 1 166 ? 21.140 -48.262 -11.419 1.00 33.92 192 TYR B O 1
ATOM 2665 N N . SER B 1 167 ? 21.443 -46.827 -13.156 1.00 30.87 193 SER B N 1
ATOM 2666 C CA . SER B 1 167 ? 22.603 -47.534 -13.710 1.00 31.72 193 SER B CA 1
ATOM 2667 C C . SER B 1 167 ? 23.500 -46.604 -14.530 1.00 33.84 193 SER B C 1
ATOM 2668 O O . SER B 1 167 ? 23.084 -45.506 -14.906 1.00 31.37 193 SER B O 1
ATOM 2671 N N . ASP B 1 168 ? 24.718 -47.077 -14.847 1.00 32.65 194 ASP B N 1
ATOM 2672 C CA . ASP B 1 168 ? 25.669 -46.344 -15.683 1.00 32.56 194 ASP B CA 1
ATOM 2673 C C . ASP B 1 168 ? 25.104 -46.201 -17.089 1.00 36.14 194 ASP B C 1
ATOM 2674 O O . ASP B 1 168 ? 25.234 -45.130 -17.685 1.00 37.01 194 ASP B O 1
ATOM 2679 N N . ALA B 1 169 ? 24.379 -47.230 -17.576 1.00 31.57 195 ALA B N 1
ATOM 2680 C CA . ALA B 1 169 ? 23.740 -47.204 -18.899 1.00 32.65 195 ALA B CA 1
ATOM 2681 C C . ALA B 1 169 ? 22.585 -46.166 -18.946 1.00 34.90 195 ALA B C 1
ATOM 2682 O O . ALA B 1 169 ? 22.490 -45.408 -19.918 1.00 34.07 195 ALA B O 1
ATOM 2684 N N . THR B 1 170 ? 21.708 -46.121 -17.915 1.00 29.41 196 THR B N 1
ATOM 2685 C CA . THR B 1 170 ? 20.598 -45.142 -17.981 1.00 27.74 196 THR B CA 1
ATOM 2686 C C . THR B 1 170 ? 21.094 -43.705 -17.779 1.00 29.49 196 THR B C 1
ATOM 2687 O O . THR B 1 170 ? 20.539 -42.777 -18.361 1.00 30.57 196 THR B O 1
ATOM 2691 N N . ARG B 1 171 ? 22.108 -43.530 -16.942 1.00 25.79 197 ARG B N 1
ATOM 2692 C CA . ARG B 1 171 ? 22.706 -42.218 -16.670 1.00 26.34 197 ARG B CA 1
ATOM 2693 C C . ARG B 1 171 ? 23.334 -41.702 -17.974 1.00 30.65 197 ARG B C 1
ATOM 2694 O O . ARG B 1 171 ? 23.199 -40.520 -18.294 1.00 28.14 197 ARG B O 1
ATOM 2702 N N . SER B 1 172 ? 23.992 -42.600 -18.726 1.00 29.69 198 SER B N 1
ATOM 2703 C CA . SER B 1 172 ? 24.601 -42.297 -20.034 1.00 31.99 198 SER B CA 1
ATOM 2704 C C . SER B 1 172 ? 23.530 -41.863 -21.056 1.00 35.79 198 SER B C 1
ATOM 2705 O O . SER B 1 172 ? 23.734 -40.882 -21.773 1.00 36.65 198 SER B O 1
ATOM 2708 N N . ASP B 1 173 ? 22.382 -42.565 -21.091 1.00 31.81 199 ASP B N 1
ATOM 2709 C CA . ASP B 1 173 ? 21.248 -42.215 -21.961 1.00 31.48 199 ASP B CA 1
ATOM 2710 C C . ASP B 1 173 ? 20.695 -40.829 -21.601 1.00 33.68 199 ASP B C 1
ATOM 2711 O O . ASP B 1 173 ? 20.419 -40.018 -22.502 1.00 33.72 199 ASP B O 1
ATOM 2716 N N . LEU B 1 174 ? 20.594 -40.540 -20.291 1.00 27.89 200 LEU B N 1
ATOM 2717 C CA . LEU B 1 174 ? 20.135 -39.241 -19.775 1.00 25.78 200 LEU B CA 1
ATOM 2718 C C . LEU B 1 174 ? 21.069 -38.132 -20.297 1.00 29.22 200 LEU B C 1
ATOM 2719 O O . LEU B 1 174 ? 20.588 -37.129 -20.814 1.00 29.44 200 LEU B O 1
ATOM 2724 N N . LYS B 1 175 ? 22.386 -38.316 -20.163 1.00 26.06 201 LYS B N 1
ATOM 2725 C CA . LYS B 1 175 ? 23.393 -37.343 -20.637 1.00 27.00 201 LYS B CA 1
ATOM 2726 C C . LYS B 1 175 ? 23.235 -37.053 -22.137 1.00 35.18 201 LYS B C 1
ATOM 2727 O O . LYS B 1 175 ? 23.332 -35.895 -22.535 1.00 34.67 201 LYS B O 1
ATOM 2733 N N . ASP B 1 176 ? 22.944 -38.095 -22.947 1.00 33.92 202 ASP B N 1
ATOM 2734 C CA . ASP B 1 176 ? 22.788 -37.971 -24.399 1.00 34.80 202 ASP B CA 1
ATOM 2735 C C . ASP B 1 176 ? 21.517 -37.240 -24.828 1.00 36.95 202 ASP B C 1
ATOM 2736 O O . ASP B 1 176 ? 21.583 -36.400 -25.726 1.00 37.41 202 ASP B O 1
ATOM 2741 N N . SER B 1 177 ? 20.371 -37.542 -24.206 1.00 30.92 203 SER B N 1
ATOM 2742 C CA . SER B 1 177 ? 19.119 -36.933 -24.643 1.00 30.96 203 SER B CA 1
ATOM 2743 C C . SER B 1 177 ? 18.692 -35.715 -23.856 1.00 31.58 203 SER B C 1
ATOM 2744 O O . SER B 1 177 ? 18.014 -34.852 -24.411 1.00 30.48 203 SER B O 1
ATOM 2747 N N . MET B 1 178 ? 19.046 -35.639 -22.556 1.00 28.06 204 MET B N 1
ATOM 2748 C CA . MET B 1 178 ? 18.623 -34.506 -21.723 1.00 27.43 204 MET B CA 1
ATOM 2749 C C . MET B 1 178 ? 19.842 -33.965 -20.940 1.00 27.51 204 MET B C 1
ATOM 2750 O O . MET B 1 178 ? 19.941 -34.168 -19.710 1.00 25.12 204 MET B O 1
ATOM 2755 N N . PRO B 1 179 ? 20.781 -33.303 -21.660 1.00 25.01 205 PRO B N 1
ATOM 2756 C CA . PRO B 1 179 ? 22.050 -32.872 -21.027 1.00 25.14 205 PRO B CA 1
ATOM 2757 C C . PRO B 1 179 ? 21.901 -31.862 -19.916 1.00 26.57 205 PRO B C 1
ATOM 2758 O O . PRO B 1 179 ? 22.706 -31.904 -18.975 1.00 25.30 205 PRO B O 1
ATOM 2762 N N . LEU B 1 180 ? 20.928 -30.932 -20.032 1.00 23.66 206 LEU B N 1
ATOM 2763 C CA . LEU B 1 180 ? 20.713 -29.943 -18.952 1.00 24.07 206 LEU B CA 1
ATOM 2764 C C . LEU B 1 180 ? 20.151 -30.644 -17.717 1.00 26.96 206 LEU B C 1
ATOM 2765 O O . LEU B 1 180 ? 20.524 -30.307 -16.584 1.00 26.81 206 LEU B O 1
ATOM 2770 N N . THR B 1 181 ? 19.283 -31.649 -17.938 1.00 20.32 207 THR B N 1
ATOM 2771 C CA . THR B 1 181 ? 18.718 -32.417 -16.844 1.00 20.03 207 THR B CA 1
ATOM 2772 C C . THR B 1 181 ? 19.837 -33.204 -16.137 1.00 23.94 207 THR B C 1
ATOM 2773 O O . THR B 1 181 ? 19.868 -33.263 -14.909 1.00 23.27 207 THR B O 1
ATOM 2777 N N . TYR B 1 182 ? 20.724 -33.812 -16.910 1.00 22.89 208 TYR B N 1
ATOM 2778 C CA . TYR B 1 182 ? 21.865 -34.574 -16.385 1.00 22.19 208 TYR B CA 1
ATOM 2779 C C . TYR B 1 182 ? 22.702 -33.668 -15.451 1.00 27.04 208 TYR B C 1
ATOM 2780 O O . TYR B 1 182 ? 23.025 -34.071 -14.333 1.00 25.60 208 TYR B O 1
ATOM 2789 N N . GLU B 1 183 ? 23.095 -32.463 -15.947 1.00 25.02 209 GLU B N 1
ATOM 2790 C CA . GLU B 1 183 ? 23.885 -31.475 -15.181 1.00 26.10 209 GLU B CA 1
ATOM 2791 C C . GLU B 1 183 ? 23.188 -31.172 -13.858 1.00 27.17 209 GLU B C 1
ATOM 2792 O O . GLU B 1 183 ? 23.834 -31.092 -12.820 1.00 26.95 209 GLU B O 1
ATOM 2798 N N . PHE B 1 184 ? 21.864 -30.969 -13.914 1.00 24.61 210 PHE B N 1
ATOM 2799 C CA . PHE B 1 184 ? 21.089 -30.641 -12.732 1.00 24.29 210 PHE B CA 1
ATOM 2800 C C . PHE B 1 184 ? 21.128 -31.795 -11.723 1.00 26.68 210 PHE B C 1
ATOM 2801 O O . PHE B 1 184 ? 21.317 -31.555 -10.522 1.00 24.87 210 PHE B O 1
ATOM 2809 N N . MET B 1 185 ? 20.925 -33.024 -12.204 1.00 22.90 211 MET B N 1
ATOM 2810 C CA . MET B 1 185 ? 20.971 -34.218 -11.322 1.00 21.39 211 MET B CA 1
ATOM 2811 C C . MET B 1 185 ? 22.358 -34.416 -10.734 1.00 26.66 211 MET B C 1
ATOM 2812 O O . MET B 1 185 ? 22.470 -34.734 -9.553 1.00 26.37 211 MET B O 1
ATOM 2817 N N . ALA B 1 186 ? 23.427 -34.197 -11.541 1.00 23.71 212 ALA B N 1
ATOM 2818 C CA . ALA B 1 186 ? 24.794 -34.318 -11.061 1.00 24.29 212 ALA B CA 1
ATOM 2819 C C . ALA B 1 186 ? 25.083 -33.301 -9.924 1.00 28.66 212 ALA B C 1
ATOM 2820 O O . ALA B 1 186 ? 25.710 -33.664 -8.941 1.00 28.95 212 ALA B O 1
ATOM 2822 N N . LYS B 1 187 ? 24.614 -32.044 -10.048 1.00 27.82 213 LYS B N 1
ATOM 2823 C CA . LYS B 1 187 ? 24.810 -31.037 -9.001 1.00 29.86 213 LYS B CA 1
ATOM 2824 C C . LYS B 1 187 ? 24.104 -31.434 -7.706 1.00 33.83 213 LYS B C 1
ATOM 2825 O O . LYS B 1 187 ? 24.674 -31.289 -6.624 1.00 33.32 213 LYS B O 1
ATOM 2831 N N . LEU B 1 188 ? 22.891 -31.971 -7.824 1.00 30.50 214 LEU B N 1
ATOM 2832 C CA . LEU B 1 188 ? 22.085 -32.389 -6.679 1.00 31.47 214 LEU B CA 1
ATOM 2833 C C . LEU B 1 188 ? 22.662 -33.575 -5.959 1.00 38.01 214 LEU B C 1
ATOM 2834 O O . LEU B 1 188 ? 22.714 -33.587 -4.730 1.00 40.28 214 LEU B O 1
ATOM 2839 N N . PHE B 1 189 ? 23.045 -34.597 -6.718 1.00 33.94 215 PHE B N 1
ATOM 2840 C CA . PHE B 1 189 ? 23.558 -35.825 -6.153 1.00 35.11 215 PHE B CA 1
ATOM 2841 C C . PHE B 1 189 ? 25.097 -35.791 -6.330 1.00 46.68 215 PHE B C 1
ATOM 2842 O O . PHE B 1 189 ? 25.695 -34.765 -5.957 1.00 48.33 215 PHE B O 1
ATOM 2850 N N . ALA B 1 190 ? 25.724 -36.831 -6.926 1.00 45.27 216 ALA B N 1
ATOM 2851 C CA . ALA B 1 190 ? 27.180 -36.929 -7.197 1.00 51.44 216 ALA B CA 1
ATOM 2852 C C . ALA B 1 190 ? 28.089 -36.383 -6.080 1.00 90.84 216 ALA B C 1
ATOM 2853 O O . ALA B 1 190 ? 29.248 -36.784 -5.962 1.00 65.80 216 ALA B O 1
ATOM 2855 N N . GLU C 1 3 ? -15.567 -44.323 -38.766 1.00 53.85 29 GLU C N 1
ATOM 2856 C CA . GLU C 1 3 ? -15.682 -44.768 -40.156 1.00 53.72 29 GLU C CA 1
ATOM 2857 C C . GLU C 1 3 ? -14.302 -44.738 -40.856 1.00 54.32 29 GLU C C 1
ATOM 2858 O O . GLU C 1 3 ? -13.463 -45.571 -40.507 1.00 54.84 29 GLU C O 1
ATOM 2864 N N . GLN C 1 4 ? -14.059 -43.808 -41.824 1.00 46.65 30 GLN C N 1
ATOM 2865 C CA . GLN C 1 4 ? -12.785 -43.692 -42.542 1.00 44.63 30 GLN C CA 1
ATOM 2866 C C . GLN C 1 4 ? -12.264 -42.254 -42.550 1.00 47.24 30 GLN C C 1
ATOM 2867 O O . GLN C 1 4 ? -11.837 -41.729 -43.580 1.00 48.36 30 GLN C O 1
ATOM 2873 N N . SER C 1 5 ? -12.287 -41.620 -41.383 1.00 41.31 31 SER C N 1
ATOM 2874 C CA . SER C 1 5 ? -11.772 -40.268 -41.261 1.00 39.89 31 SER C CA 1
ATOM 2875 C C . SER C 1 5 ? -10.241 -40.324 -41.338 1.00 40.63 31 SER C C 1
ATOM 2876 O O . SER C 1 5 ? -9.633 -41.319 -40.942 1.00 40.07 31 SER C O 1
ATOM 2879 N N . ILE C 1 6 ? -9.621 -39.241 -41.800 1.00 36.37 32 ILE C N 1
ATOM 2880 C CA . ILE C 1 6 ? -8.163 -39.073 -41.762 1.00 35.58 32 ILE C CA 1
ATOM 2881 C C . ILE C 1 6 ? -7.717 -39.174 -40.250 1.00 36.01 32 ILE C C 1
ATOM 2882 O O . ILE C 1 6 ? -6.533 -39.385 -39.949 1.00 33.82 32 ILE C O 1
ATOM 2887 N N . LEU C 1 7 ? -8.695 -39.051 -39.314 1.00 31.74 33 LEU C N 1
ATOM 2888 C CA . LEU C 1 7 ? -8.440 -39.119 -37.874 1.00 31.31 33 LEU C CA 1
ATOM 2889 C C . LEU C 1 7 ? -7.958 -40.506 -37.422 1.00 34.93 33 LEU C C 1
ATOM 2890 O O . LEU C 1 7 ? -7.244 -40.598 -36.430 1.00 33.11 33 LEU C O 1
ATOM 2895 N N . ASP C 1 8 ? -8.240 -41.564 -38.204 1.00 34.14 34 ASP C N 1
ATOM 2896 C CA . ASP C 1 8 ? -7.749 -42.917 -37.921 1.00 35.25 34 ASP C CA 1
ATOM 2897 C C . ASP C 1 8 ? -6.211 -42.955 -37.982 1.00 39.03 34 ASP C C 1
ATOM 2898 O O . ASP C 1 8 ? -5.582 -43.711 -37.250 1.00 40.27 34 ASP C O 1
ATOM 2903 N N . LYS C 1 9 ? -5.624 -42.122 -38.837 1.00 36.04 35 LYS C N 1
ATOM 2904 C CA . LYS C 1 9 ? -4.178 -42.011 -39.036 1.00 35.28 35 LYS C CA 1
ATOM 2905 C C . LYS C 1 9 ? -3.596 -40.887 -38.178 1.00 35.02 35 LYS C C 1
ATOM 2906 O O . LYS C 1 9 ? -2.480 -41.013 -37.684 1.00 34.77 35 LYS C O 1
ATOM 2912 N N . LEU C 1 10 ? -4.314 -39.764 -38.080 1.00 29.19 36 LEU C N 1
ATOM 2913 C CA . LEU C 1 10 ? -3.899 -38.574 -37.359 1.00 29.21 36 LEU C CA 1
ATOM 2914 C C . LEU C 1 10 ? -3.904 -38.753 -35.835 1.00 30.98 36 LEU C C 1
ATOM 2915 O O . LEU C 1 10 ? -3.007 -38.218 -35.168 1.00 31.19 36 LEU C O 1
ATOM 2920 N N . VAL C 1 11 ? -4.925 -39.485 -35.283 1.00 26.43 37 VAL C N 1
ATOM 2921 C CA . VAL C 1 11 ? -5.090 -39.689 -33.833 1.00 25.33 37 VAL C CA 1
ATOM 2922 C C . VAL C 1 11 ? -4.381 -40.964 -33.353 1.00 29.31 37 VAL C C 1
ATOM 2923 O O . VAL C 1 11 ? -4.568 -42.042 -33.911 1.00 28.85 37 VAL C O 1
ATOM 2927 N N . VAL C 1 12 ? -3.591 -40.815 -32.297 1.00 26.90 38 VAL C N 1
ATOM 2928 C CA . VAL C 1 12 ? -2.834 -41.879 -31.628 1.00 27.71 38 VAL C CA 1
ATOM 2929 C C . VAL C 1 12 ? -3.398 -42.000 -30.207 1.00 30.67 38 VAL C C 1
ATOM 2930 O O . VAL C 1 12 ? -3.541 -40.998 -29.506 1.00 28.16 38 VAL C O 1
ATOM 2934 N N . LEU C 1 13 ? -3.728 -43.228 -29.812 1.00 28.45 39 LEU C N 1
ATOM 2935 C CA . LEU C 1 13 ? -4.307 -43.539 -28.501 1.00 29.09 39 LEU C CA 1
ATOM 2936 C C . LEU C 1 13 ? -3.260 -44.078 -27.527 1.00 34.30 39 LEU C C 1
ATOM 2937 O O . LEU C 1 13 ? -2.181 -44.465 -27.974 1.00 33.56 39 LEU C O 1
ATOM 2942 N N . PRO C 1 14 ? -3.543 -44.117 -26.197 1.00 32.94 40 PRO C N 1
ATOM 2943 C CA . PRO C 1 14 ? -2.547 -44.669 -25.256 1.00 32.93 40 PRO C CA 1
ATOM 2944 C C . PRO C 1 14 ? -2.261 -46.151 -25.531 1.00 38.13 40 PRO C C 1
ATOM 2945 O O . PRO C 1 14 ? -3.106 -46.879 -26.096 1.00 34.87 40 PRO C O 1
ATOM 2949 N N . SER C 1 15 ? -1.062 -46.594 -25.123 1.00 38.54 41 SER C N 1
ATOM 2950 C CA . SER C 1 15 ? -0.594 -47.971 -25.315 1.00 40.97 41 SER C CA 1
ATOM 2951 C C . SER C 1 15 ? -1.239 -49.004 -24.381 1.00 47.88 41 SER C C 1
ATOM 2952 O O . SER C 1 15 ? -1.332 -50.172 -24.759 1.00 50.18 41 SER C O 1
ATOM 2955 N N . GLY C 1 16 ? -1.638 -48.591 -23.179 1.00 42.77 42 GLY C N 1
ATOM 2956 C CA . GLY C 1 16 ? -2.208 -49.509 -22.197 1.00 42.34 42 GLY C CA 1
ATOM 2957 C C . GLY C 1 16 ? -3.651 -49.233 -21.842 1.00 42.29 42 GLY C C 1
ATOM 2958 O O . GLY C 1 16 ? -4.511 -49.201 -22.723 1.00 40.43 42 GLY C O 1
ATOM 2959 N N . GLU C 1 17 ? -3.929 -49.031 -20.546 1.00 36.63 43 GLU C N 1
ATOM 2960 C CA . GLU C 1 17 ? -5.292 -48.775 -20.090 1.00 35.01 43 GLU C CA 1
ATOM 2961 C C . GLU C 1 17 ? -5.698 -47.326 -20.304 1.00 32.56 43 GLU C C 1
ATOM 2962 O O . GLU C 1 17 ? -4.885 -46.425 -20.119 1.00 30.05 43 GLU C O 1
ATOM 2968 N N . TYR C 1 18 ? -6.961 -47.106 -20.686 1.00 27.99 44 TYR C N 1
ATOM 2969 C CA . TYR C 1 18 ? -7.539 -45.766 -20.888 1.00 26.17 44 TYR C CA 1
ATOM 2970 C C . TYR C 1 18 ? -9.056 -45.826 -20.986 1.00 30.02 44 TYR C C 1
ATOM 2971 O O . TYR C 1 18 ? -9.636 -46.910 -20.998 1.00 30.83 44 TYR C O 1
ATOM 2980 N N . ASN C 1 19 ? -9.700 -44.660 -20.997 1.00 25.85 45 ASN C N 1
ATOM 2981 C CA . ASN C 1 19 ? -11.143 -44.579 -21.128 1.00 24.72 45 ASN C CA 1
ATOM 2982 C C . ASN C 1 19 ? -11.410 -44.601 -22.645 1.00 28.08 45 ASN C C 1
ATOM 2983 O O . ASN C 1 19 ? -11.261 -43.565 -23.315 1.00 24.54 45 ASN C O 1
ATOM 2988 N N A HIS C 1 20 ? -11.775 -45.782 -23.180 0.76 26.92 46 HIS C N 1
ATOM 2989 N N B HIS C 1 20 ? -11.750 -45.791 -23.183 0.24 26.40 46 HIS C N 1
ATOM 2990 C CA A HIS C 1 20 ? -12.011 -45.974 -24.615 0.76 28.55 46 HIS C CA 1
ATOM 2991 C CA B HIS C 1 20 ? -12.009 -46.013 -24.611 0.24 27.35 46 HIS C CA 1
ATOM 2992 C C A HIS C 1 20 ? -13.168 -45.152 -25.120 0.76 31.07 46 HIS C C 1
ATOM 2993 C C B HIS C 1 20 ? -13.168 -45.178 -25.127 0.24 31.33 46 HIS C C 1
ATOM 2994 O O A HIS C 1 20 ? -13.079 -44.581 -26.205 0.76 30.42 46 HIS C O 1
ATOM 2995 O O B HIS C 1 20 ? -13.080 -44.629 -26.226 0.24 30.78 46 HIS C O 1
ATOM 3008 N N . SER C 1 21 ? -14.249 -45.085 -24.332 1.00 28.79 47 SER C N 1
ATOM 3009 C CA . SER C 1 21 ? -15.456 -44.325 -24.650 1.00 29.30 47 SER C CA 1
ATOM 3010 C C . SER C 1 21 ? -15.183 -42.834 -24.817 1.00 31.29 47 SER C C 1
ATOM 3011 O O . SER C 1 21 ? -15.596 -42.243 -25.829 1.00 29.88 47 SER C O 1
ATOM 3014 N N . GLU C 1 22 ? -14.452 -42.233 -23.863 1.00 27.02 48 GLU C N 1
ATOM 3015 C CA . GLU C 1 22 ? -14.105 -40.815 -23.925 1.00 25.67 48 GLU C CA 1
ATOM 3016 C C . GLU C 1 22 ? -13.095 -40.530 -25.044 1.00 27.87 48 GLU C C 1
ATOM 3017 O O . GLU C 1 22 ? -13.268 -39.547 -25.754 1.00 27.14 48 GLU C O 1
ATOM 3023 N N . ALA C 1 23 ? -12.093 -41.412 -25.255 1.00 25.96 49 ALA C N 1
ATOM 3024 C CA . ALA C 1 23 ? -11.125 -41.224 -26.354 1.00 25.32 49 ALA C CA 1
ATOM 3025 C C . ALA C 1 23 ? -11.857 -41.213 -27.718 1.00 29.41 49 ALA C C 1
ATOM 3026 O O . ALA C 1 23 ? -11.561 -40.369 -28.580 1.00 27.51 49 ALA C O 1
ATOM 3028 N N . ALA C 1 24 ? -12.842 -42.126 -27.887 1.00 27.58 50 ALA C N 1
ATOM 3029 C CA . ALA C 1 24 ? -13.660 -42.208 -29.107 1.00 27.29 50 ALA C CA 1
ATOM 3030 C C . ALA C 1 24 ? -14.507 -40.938 -29.283 1.00 30.36 50 ALA C C 1
ATOM 3031 O O . ALA C 1 24 ? -14.604 -40.436 -30.403 1.00 29.77 50 ALA C O 1
ATOM 3033 N N . ALA C 1 25 ? -15.047 -40.376 -28.182 1.00 26.70 51 ALA C N 1
ATOM 3034 C CA . ALA C 1 25 ? -15.850 -39.145 -28.239 1.00 25.80 51 ALA C CA 1
ATOM 3035 C C . ALA C 1 25 ? -14.996 -37.933 -28.617 1.00 26.00 51 ALA C C 1
ATOM 3036 O O . ALA C 1 25 ? -15.461 -37.072 -29.384 1.00 25.60 51 ALA C O 1
ATOM 3038 N N . MET C 1 26 ? -13.736 -37.889 -28.152 1.00 22.52 52 MET C N 1
ATOM 3039 C CA . MET C 1 26 ? -12.807 -36.785 -28.493 1.00 21.18 52 MET C CA 1
ATOM 3040 C C . MET C 1 26 ? -12.443 -36.852 -29.981 1.00 26.82 52 MET C C 1
ATOM 3041 O O . MET C 1 26 ? -12.450 -35.827 -30.677 1.00 25.55 52 MET C O 1
ATOM 3046 N N . LYS C 1 27 ? -12.147 -38.077 -30.471 1.00 25.99 53 LYS C N 1
ATOM 3047 C CA . LYS C 1 27 ? -11.806 -38.317 -31.878 1.00 26.76 53 LYS C CA 1
ATOM 3048 C C . LYS C 1 27 ? -13.010 -37.932 -32.758 1.00 30.67 53 LYS C C 1
ATOM 3049 O O . LYS C 1 27 ? -12.827 -37.314 -33.814 1.00 30.71 53 LYS C O 1
ATOM 3055 N N . GLN C 1 28 ? -14.242 -38.244 -32.300 1.00 26.99 54 GLN C N 1
ATOM 3056 C CA . GLN C 1 28 ? -15.449 -37.837 -33.010 1.00 26.74 54 GLN C CA 1
ATOM 3057 C C . GLN C 1 28 ? -15.592 -36.300 -33.038 1.00 30.11 54 GLN C C 1
ATOM 3058 O O . GLN C 1 28 ? -15.929 -35.757 -34.087 1.00 31.12 54 GLN C O 1
ATOM 3064 N N . ARG C 1 29 ? -15.340 -35.60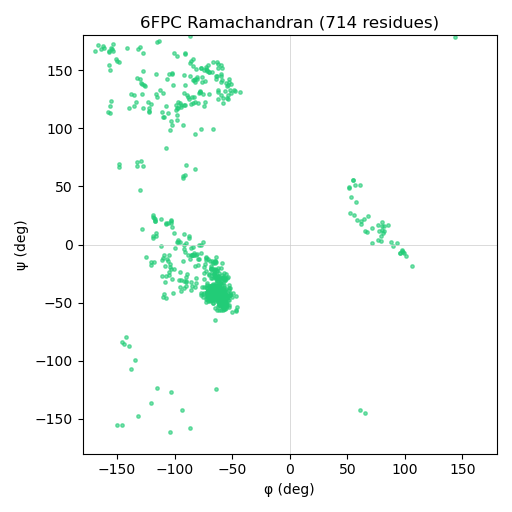1 -31.911 1.00 25.65 55 ARG C N 1
ATOM 3065 C CA . ARG C 1 29 ? -15.436 -34.138 -31.898 1.00 23.93 55 ARG C CA 1
ATOM 3066 C C . ARG C 1 29 ? -14.435 -33.486 -32.840 1.00 27.14 55 ARG C C 1
ATOM 3067 O O . ARG C 1 29 ? -14.741 -32.443 -33.432 1.00 26.51 55 ARG C O 1
ATOM 3075 N N . LEU C 1 30 ? -13.258 -34.138 -33.042 1.00 24.32 56 LEU C N 1
ATOM 3076 C CA . LEU C 1 30 ? -12.237 -33.627 -33.959 1.00 23.92 56 LEU C CA 1
ATOM 3077 C C . LEU C 1 30 ? -12.705 -33.543 -35.433 1.00 28.32 56 LEU C C 1
ATOM 3078 O O . LEU C 1 30 ? -12.160 -32.732 -36.181 1.00 27.58 56 LEU C O 1
ATOM 3083 N N . GLU C 1 31 ? -13.760 -34.295 -35.800 1.00 25.88 57 GLU C N 1
ATOM 3084 C CA . GLU C 1 31 ? -14.410 -34.276 -37.126 1.00 26.58 57 GLU C CA 1
ATOM 3085 C C . GLU C 1 31 ? -15.061 -32.935 -37.446 1.00 31.93 57 GLU C C 1
ATOM 3086 O O . GLU C 1 31 ? -15.423 -32.696 -38.597 1.00 32.35 57 GLU C O 1
ATOM 3092 N N . LYS C 1 32 ? -15.168 -32.031 -36.452 1.00 27.96 58 LYS C N 1
ATOM 3093 C CA . LYS C 1 32 ? -15.682 -30.670 -36.674 1.00 27.73 58 LYS C CA 1
ATOM 3094 C C . LYS C 1 32 ? -14.591 -29.840 -37.403 1.00 31.25 58 LYS C C 1
ATOM 3095 O O . LYS C 1 32 ? -14.896 -28.812 -37.997 1.00 31.90 58 LYS C O 1
ATOM 3101 N N . ILE C 1 33 ? -13.317 -30.292 -37.354 1.00 27.60 59 ILE C N 1
ATOM 3102 C CA . ILE C 1 33 ? -12.225 -29.618 -38.074 1.00 27.99 59 ILE C CA 1
ATOM 3103 C C . ILE C 1 33 ? -12.365 -30.045 -39.538 1.00 32.57 59 ILE C C 1
ATOM 3104 O O . ILE C 1 33 ? -12.548 -31.237 -39.786 1.00 32.67 59 ILE C O 1
ATOM 3109 N N . PRO C 1 34 ? -12.333 -29.115 -40.519 1.00 30.68 60 PRO C N 1
ATOM 3110 C CA . PRO C 1 34 ? -12.529 -29.531 -41.926 1.00 31.37 60 PRO C CA 1
ATOM 3111 C C . PRO C 1 34 ? -11.499 -30.543 -42.425 1.00 33.00 60 PRO C C 1
ATOM 3112 O O . PRO C 1 34 ? -10.341 -30.526 -41.988 1.00 29.80 60 PRO C O 1
ATOM 3116 N N . THR C 1 35 ? -11.951 -31.441 -43.318 1.00 31.60 61 THR C N 1
ATOM 3117 C CA . THR C 1 35 ? -11.165 -32.495 -43.970 1.00 32.63 61 THR C CA 1
ATOM 3118 C C . THR C 1 35 ? -9.861 -31.949 -44.596 1.00 35.09 61 THR C C 1
ATOM 3119 O O . THR C 1 35 ? -8.811 -32.546 -44.377 1.00 35.24 61 THR C O 1
ATOM 3123 N N . SER C 1 36 ? -9.919 -30.802 -45.314 1.00 30.32 62 SER C N 1
ATOM 3124 C CA . SER C 1 36 ? -8.742 -30.178 -45.937 1.00 29.92 62 SER C CA 1
ATOM 3125 C C . SER C 1 36 ? -7.655 -29.880 -44.881 1.00 31.74 62 SER C C 1
ATOM 3126 O O . SER C 1 36 ? -6.464 -30.088 -45.124 1.00 30.92 62 SER C O 1
ATOM 3129 N N . ILE C 1 37 ? -8.081 -29.396 -43.713 1.00 28.04 63 ILE C N 1
ATOM 3130 C CA . ILE C 1 37 ? -7.171 -29.030 -42.634 1.00 26.54 63 ILE C CA 1
ATOM 3131 C C . ILE C 1 37 ? -6.578 -30.275 -41.983 1.00 27.92 63 ILE C C 1
ATOM 3132 O O . ILE C 1 37 ? -5.366 -30.333 -41.796 1.00 29.55 63 ILE C O 1
ATOM 3137 N N . LEU C 1 38 ? -7.418 -31.265 -41.671 1.00 25.83 64 LEU C N 1
ATOM 3138 C CA . LEU C 1 38 ? -6.978 -32.524 -41.041 1.00 25.81 64 LEU C CA 1
ATOM 3139 C C . LEU C 1 38 ? -5.947 -33.241 -41.922 1.00 31.35 64 LEU C C 1
ATOM 3140 O O . LEU C 1 38 ? -4.927 -33.699 -41.407 1.00 31.41 64 LEU C O 1
ATOM 3145 N N . ASP C 1 39 ? -6.182 -33.276 -43.250 1.00 29.86 65 ASP C N 1
ATOM 3146 C CA . ASP C 1 39 ? -5.258 -33.877 -44.226 1.00 30.42 65 ASP C CA 1
ATOM 3147 C C . ASP C 1 39 ? -3.933 -33.126 -44.233 1.00 34.38 65 ASP C C 1
ATOM 3148 O O . ASP C 1 39 ? -2.871 -33.755 -44.266 1.00 32.77 65 ASP C O 1
ATOM 3153 N N . ALA C 1 40 ? -4.000 -31.777 -44.207 1.00 30.89 66 ALA C N 1
ATOM 3154 C CA . ALA C 1 40 ? -2.814 -30.920 -44.202 1.00 30.14 66 ALA C CA 1
ATOM 3155 C C . ALA C 1 40 ? -2.000 -31.137 -42.936 1.00 30.83 66 ALA C C 1
ATOM 3156 O O . ALA C 1 40 ? -0.767 -31.190 -43.003 1.00 29.38 66 ALA C O 1
ATOM 3158 N N . LEU C 1 41 ? -2.678 -31.301 -41.778 1.00 26.77 67 LEU C N 1
ATOM 3159 C CA . LEU C 1 41 ? -1.973 -31.564 -40.528 1.00 26.30 67 LEU C CA 1
ATOM 3160 C C . LEU C 1 41 ? -1.221 -32.887 -40.626 1.00 27.62 67 LEU C C 1
ATOM 3161 O O . LEU C 1 41 ? -0.024 -32.917 -40.324 1.00 24.61 67 LEU C O 1
ATOM 3166 N N . TYR C 1 42 ? -1.902 -33.954 -41.106 1.00 25.89 68 TYR C N 1
ATOM 3167 C CA . TYR C 1 42 ? -1.292 -35.271 -41.275 1.00 27.65 68 TYR C CA 1
ATOM 3168 C C . TYR C 1 42 ? -0.076 -35.187 -42.218 1.00 32.41 68 TYR C C 1
ATOM 3169 O O . TYR C 1 42 ? 0.991 -35.707 -41.894 1.00 31.10 68 TYR C O 1
ATOM 3178 N N . SER C 1 43 ? -0.239 -34.473 -43.343 1.00 30.03 69 SER C N 1
ATOM 3179 C CA . SER C 1 43 ? 0.785 -34.259 -44.368 1.00 31.75 69 SER C CA 1
ATOM 3180 C C . SER C 1 43 ? 2.011 -33.575 -43.825 1.00 34.70 69 SER C C 1
ATOM 3181 O O . SER C 1 43 ? 3.101 -33.857 -44.305 1.00 33.88 69 SER C O 1
ATOM 3184 N N . LYS C 1 44 ? 1.844 -32.693 -42.816 1.00 30.18 70 LYS C N 1
ATOM 3185 C CA . LYS C 1 44 ? 2.964 -31.983 -42.194 1.00 31.88 70 LYS C CA 1
ATOM 3186 C C . LYS C 1 44 ? 3.618 -32.777 -41.026 1.00 36.16 70 LYS C C 1
ATOM 3187 O O . LYS C 1 44 ? 4.488 -32.246 -40.338 1.00 37.07 70 LYS C O 1
ATOM 3193 N N . GLY C 1 45 ? 3.200 -34.030 -40.829 1.00 31.96 71 GLY C N 1
ATOM 3194 C CA . GLY C 1 45 ? 3.747 -34.913 -39.804 1.00 31.01 71 GLY C CA 1
ATOM 3195 C C . GLY C 1 45 ? 3.218 -34.710 -38.398 1.00 33.03 71 GLY C C 1
ATOM 3196 O O . GLY C 1 45 ? 3.850 -35.145 -37.426 1.00 31.06 71 GLY C O 1
ATOM 3197 N N . VAL C 1 46 ? 2.053 -34.067 -38.271 1.00 28.37 72 VAL C N 1
ATOM 3198 C CA . VAL C 1 46 ? 1.440 -33.834 -36.975 1.00 27.31 72 VAL C CA 1
ATOM 3199 C C . VAL C 1 46 ? 0.711 -35.102 -36.519 1.00 32.15 72 VAL C C 1
ATOM 3200 O O . VAL C 1 46 ? 0.136 -35.820 -37.338 1.00 30.66 72 VAL C O 1
ATOM 3204 N N . LYS C 1 47 ? 0.747 -35.366 -35.213 1.00 28.15 73 LYS C N 1
ATOM 3205 C CA . LYS C 1 47 ? -0.016 -36.421 -34.561 1.00 28.51 73 LYS C CA 1
ATOM 3206 C C . LYS C 1 47 ? -0.789 -35.809 -33.421 1.00 29.64 73 LYS C C 1
ATOM 3207 O O . LYS C 1 47 ? -0.261 -34.958 -32.697 1.00 29.24 73 LYS C O 1
ATOM 3213 N N . ILE C 1 48 ? -2.058 -36.215 -33.278 1.00 25.11 74 ILE C N 1
ATOM 3214 C CA . ILE C 1 48 ? -2.902 -35.790 -32.184 1.00 24.14 74 ILE C CA 1
ATOM 3215 C C . ILE C 1 48 ? -2.925 -36.985 -31.227 1.00 27.76 74 ILE C C 1
ATOM 3216 O O . ILE C 1 48 ? -3.519 -38.025 -31.520 1.00 27.97 74 ILE C O 1
ATOM 3221 N N . LYS C 1 49 ? -2.224 -36.849 -30.122 1.00 24.32 75 LYS C N 1
ATOM 3222 C CA . LYS C 1 49 ? -2.135 -37.895 -29.122 1.00 24.23 75 LYS C CA 1
ATOM 3223 C C . LYS C 1 49 ? -3.169 -37.695 -27.973 1.00 26.98 75 LYS C C 1
ATOM 3224 O O . LYS C 1 49 ? -3.162 -36.664 -27.314 1.00 26.66 75 LYS C O 1
ATOM 3230 N N . LEU C 1 50 ? -4.052 -38.686 -27.760 1.00 22.32 76 LEU C N 1
ATOM 3231 C CA . LEU C 1 50 ? -5.023 -38.696 -26.660 1.00 22.19 76 LEU C CA 1
ATOM 3232 C C . LEU C 1 50 ? -4.374 -39.530 -25.577 1.00 26.50 76 LEU C C 1
ATOM 3233 O O . LEU C 1 50 ? -3.915 -40.637 -25.847 1.00 27.21 76 LEU C O 1
ATOM 3238 N N . THR C 1 51 ? -4.208 -38.947 -24.403 1.00 20.83 77 THR C N 1
ATOM 3239 C CA . THR C 1 51 ? -3.484 -39.591 -23.305 1.00 21.76 77 THR C CA 1
ATOM 3240 C C . THR C 1 51 ? -4.280 -39.577 -22.013 1.00 24.43 77 THR C C 1
ATOM 3241 O O . THR C 1 51 ? -4.873 -38.554 -21.648 1.00 23.36 77 THR C O 1
ATOM 3245 N N . GLN C 1 52 ? -4.235 -40.713 -21.284 1.00 22.81 78 GLN C N 1
ATOM 3246 C CA . GLN C 1 52 ? -4.845 -40.802 -19.966 1.00 21.30 78 GLN C CA 1
ATOM 3247 C C . GLN C 1 52 ? -3.790 -40.383 -18.920 1.00 24.30 78 GLN C C 1
ATOM 3248 O O . GLN C 1 52 ? -4.075 -40.435 -17.738 1.00 23.77 78 GLN C O 1
ATOM 3254 N N . GLY C 1 53 ? -2.584 -40.003 -19.356 1.00 21.08 79 GLY C N 1
ATOM 3255 C CA . GLY C 1 53 ? -1.503 -39.669 -18.443 1.00 20.50 79 GLY C CA 1
ATOM 3256 C C . GLY C 1 53 ? -1.179 -40.895 -17.598 1.00 25.72 79 GLY C C 1
ATOM 3257 O O . GLY C 1 53 ? -1.260 -42.024 -18.090 1.00 24.88 79 GLY C O 1
ATOM 3258 N N . ALA C 1 54 ? -0.863 -40.694 -16.314 1.00 22.07 80 ALA C N 1
ATOM 3259 C CA . ALA C 1 54 ? -0.611 -41.825 -15.420 1.00 21.56 80 ALA C CA 1
ATOM 3260 C C . ALA C 1 54 ? -1.001 -41.433 -14.000 1.00 23.45 80 ALA C C 1
ATOM 3261 O O . ALA C 1 54 ? -1.881 -40.595 -13.852 1.00 23.45 80 ALA C O 1
ATOM 3263 N N . ILE C 1 55 ? -0.428 -42.069 -12.978 1.00 20.47 81 ILE C N 1
ATOM 3264 C CA . ILE C 1 55 ? -0.839 -41.833 -11.594 1.00 20.39 81 ILE C CA 1
ATOM 3265 C C . ILE C 1 55 ? 0.031 -40.785 -10.916 1.00 23.74 81 ILE C C 1
ATOM 3266 O O . ILE C 1 55 ? 1.224 -40.991 -10.745 1.00 24.70 81 ILE C O 1
ATOM 3271 N N . THR C 1 56 ? -0.595 -39.690 -10.498 1.00 20.65 82 THR C N 1
ATOM 3272 C CA . THR C 1 56 ? 0.092 -38.583 -9.835 1.00 19.86 82 THR C CA 1
ATOM 3273 C C . THR C 1 56 ? -0.400 -38.426 -8.375 1.00 23.76 82 THR C C 1
ATOM 3274 O O . THR C 1 56 ? -1.334 -39.092 -7.947 1.00 23.31 82 THR C O 1
ATOM 3278 N N . ASN C 1 57 ? 0.239 -37.525 -7.642 1.00 20.61 83 ASN C N 1
ATOM 3279 C CA . ASN C 1 57 ? -0.172 -37.118 -6.295 1.00 20.41 83 ASN C CA 1
ATOM 3280 C C . ASN C 1 57 ? 0.248 -35.655 -6.166 1.00 24.77 83 ASN C C 1
ATOM 3281 O O . ASN C 1 57 ? 1.187 -35.312 -5.439 1.00 23.43 83 ASN C O 1
ATOM 3286 N N . GLU C 1 58 ? -0.453 -34.809 -6.922 1.00 21.12 84 GLU C N 1
ATOM 3287 C CA . GLU C 1 58 ? -0.137 -33.396 -7.090 1.00 21.30 84 GLU C CA 1
ATOM 3288 C C . GLU C 1 58 ? -1.043 -32.464 -6.325 1.00 25.08 84 GLU C C 1
ATOM 3289 O O . GLU C 1 58 ? -2.259 -32.691 -6.306 1.00 23.29 84 GLU C O 1
ATOM 3295 N N . PRO C 1 59 ? -0.508 -31.317 -5.846 1.00 23.53 85 PRO C N 1
ATOM 3296 C CA . PRO C 1 59 ? -1.407 -30.282 -5.264 1.00 22.43 85 PRO C CA 1
ATOM 3297 C C . PRO C 1 59 ? -2.342 -29.798 -6.361 1.00 22.47 85 PRO C C 1
ATOM 3298 O O . PRO C 1 59 ? -1.993 -29.844 -7.554 1.00 20.88 85 PRO C O 1
ATOM 3302 N N . GLU C 1 60 ? -3.525 -29.358 -5.972 1.00 19.64 86 GLU C N 1
ATOM 3303 C CA . GLU C 1 60 ? -4.552 -28.907 -6.906 1.00 17.98 86 GLU C CA 1
ATOM 3304 C C . GLU C 1 60 ? -4.038 -27.955 -8.013 1.00 19.93 86 GLU C C 1
ATOM 3305 O O . GLU C 1 60 ? -4.314 -28.193 -9.184 1.00 19.56 86 GLU C O 1
ATOM 3311 N N . LEU C 1 61 ? -3.358 -26.853 -7.617 1.00 19.67 87 LEU C N 1
ATOM 3312 C CA . LEU C 1 61 ? -2.893 -25.866 -8.597 1.00 20.40 87 LEU C CA 1
ATOM 3313 C C . LEU C 1 61 ? -1.894 -26.448 -9.569 1.00 23.27 87 LEU C C 1
ATOM 3314 O O . LEU C 1 61 ? -1.987 -26.178 -10.764 1.00 21.07 87 LEU C O 1
ATOM 3319 N N . ALA C 1 62 ? -0.969 -27.301 -9.074 1.00 21.36 88 ALA C N 1
ATOM 3320 C CA . ALA C 1 62 ? 0.011 -27.916 -9.964 1.00 20.63 88 ALA C CA 1
ATOM 3321 C C . ALA C 1 62 ? -0.639 -28.961 -10.885 1.00 22.51 88 ALA C C 1
ATOM 3322 O O . ALA C 1 62 ? -0.336 -28.991 -12.071 1.00 20.91 88 ALA C O 1
ATOM 3324 N N . TYR C 1 63 ? -1.582 -29.769 -10.354 1.00 18.54 89 TYR C N 1
ATOM 3325 C CA . TYR C 1 63 ? -2.291 -30.758 -11.174 1.00 17.83 89 TYR C CA 1
ATOM 3326 C C . TYR C 1 63 ? -2.999 -30.084 -12.372 1.00 20.65 89 TYR C C 1
ATOM 3327 O O . TYR C 1 63 ? -2.900 -30.532 -13.516 1.00 19.06 89 TYR C O 1
ATOM 3336 N N . LEU C 1 64 ? -3.705 -29.004 -12.087 1.00 18.16 90 LEU C N 1
ATOM 3337 C CA . LEU C 1 64 ? -4.473 -28.253 -13.109 1.00 18.84 90 LEU C CA 1
ATOM 3338 C C . LEU C 1 64 ? -3.552 -27.602 -14.124 1.00 23.50 90 LEU C C 1
ATOM 3339 O O . LEU C 1 64 ? -3.805 -27.705 -15.330 1.00 21.64 90 LEU C O 1
ATOM 3344 N N . LYS C 1 65 ? -2.425 -27.044 -13.643 1.00 22.16 91 LYS C N 1
ATOM 3345 C CA . LYS C 1 65 ? -1.476 -26.371 -14.525 1.00 22.51 91 LYS C CA 1
ATOM 3346 C C . LYS C 1 65 ? -0.991 -27.304 -15.621 1.00 26.17 91 LYS C C 1
ATOM 3347 O O . LYS C 1 65 ? -0.902 -26.877 -16.767 1.00 28.97 91 LYS C O 1
ATOM 3353 N N . GLY C 1 66 ? -0.727 -28.559 -15.254 1.00 22.52 92 GLY C N 1
ATOM 3354 C CA . GLY C 1 66 ? -0.240 -29.619 -16.134 1.00 23.41 92 GLY C CA 1
ATOM 3355 C C . GLY C 1 66 ? -1.261 -30.259 -17.063 1.00 27.04 92 GLY C C 1
ATOM 3356 O O . GLY C 1 66 ? -0.873 -31.058 -17.918 1.00 27.03 92 GLY C O 1
ATOM 3357 N N . VAL C 1 67 ? -2.568 -29.923 -16.922 1.00 25.12 93 VAL C N 1
ATOM 3358 C CA . VAL C 1 67 ? -3.612 -30.489 -17.780 1.00 25.79 93 VAL C CA 1
ATOM 3359 C C . VAL C 1 67 ? -3.453 -30.020 -19.236 1.00 31.32 93 VAL C C 1
ATOM 3360 O O . VAL C 1 67 ? -3.440 -30.842 -20.147 1.00 33.47 93 VAL C O 1
ATOM 3364 N N . VAL C 1 68 ? -3.317 -28.714 -19.455 1.00 27.69 94 VAL C N 1
ATOM 3365 C CA . VAL C 1 68 ? -3.232 -28.211 -20.826 1.00 27.82 94 VAL C CA 1
ATOM 3366 C C . VAL C 1 68 ? -1.826 -28.361 -21.391 1.00 32.29 94 VAL C C 1
ATOM 3367 O O . VAL C 1 68 ? -0.864 -28.248 -20.623 1.00 31.34 94 VAL C O 1
ATOM 3371 N N . PRO C 1 69 ? -1.650 -28.524 -22.724 1.00 28.77 95 PRO C N 1
ATOM 3372 C CA . PRO C 1 69 ? -0.283 -28.540 -23.265 1.00 28.52 95 PRO C CA 1
ATOM 3373 C C . PRO C 1 69 ? 0.375 -27.187 -23.008 1.00 31.63 95 PRO C C 1
ATOM 3374 O O . PRO C 1 69 ? -0.296 -26.147 -22.982 1.00 31.29 95 PRO C O 1
ATOM 3378 N N . ARG C 1 70 ? 1.670 -27.212 -22.755 1.00 27.15 96 ARG C N 1
ATOM 3379 C CA . ARG C 1 70 ? 2.516 -26.045 -22.512 1.00 28.42 96 ARG C CA 1
ATOM 3380 C C . ARG C 1 70 ? 2.098 -25.250 -21.285 1.00 30.76 96 ARG C C 1
ATOM 3381 O O . ARG C 1 70 ? 2.528 -24.113 -21.124 1.00 29.40 96 ARG C O 1
ATOM 3383 N N . GLY C 1 71 ? 1.350 -25.896 -20.379 1.00 29.18 97 GLY C N 1
ATOM 3384 C CA . GLY C 1 71 ? 0.888 -25.290 -19.132 1.00 28.29 97 GLY C CA 1
ATOM 3385 C C . GLY C 1 71 ? 1.965 -24.662 -18.261 1.00 30.84 97 GLY C C 1
ATOM 3386 O O . GLY C 1 71 ? 1.685 -23.718 -17.533 1.00 31.13 97 GLY C O 1
ATOM 3387 N N . TRP C 1 72 ? 3.219 -25.159 -18.334 1.00 26.29 98 TRP C N 1
ATOM 3388 C CA . TRP C 1 72 ? 4.312 -24.656 -17.514 1.00 25.18 98 TRP C CA 1
ATOM 3389 C C . TRP C 1 72 ? 5.185 -23.651 -18.254 1.00 32.78 98 TRP C C 1
ATOM 3390 O O . TRP C 1 72 ? 6.162 -23.166 -17.694 1.00 33.05 98 TRP C O 1
ATOM 3401 N N . GLU C 1 73 ? 4.836 -23.337 -19.497 1.00 33.27 99 GLU C N 1
ATOM 3402 C CA . GLU C 1 73 ? 5.658 -22.460 -20.339 1.00 36.09 99 GLU C CA 1
ATOM 3403 C C . GLU C 1 73 ? 5.302 -20.987 -20.289 1.00 46.26 99 GLU C C 1
ATOM 3404 O O . GLU C 1 73 ? 6.094 -20.165 -20.756 1.00 49.43 99 GLU C O 1
ATOM 3410 N N . GLY C 1 74 ? 4.142 -20.654 -19.746 1.00 42.98 100 GLY C N 1
ATOM 3411 C CA . GLY C 1 74 ? 3.694 -19.267 -19.713 1.00 44.38 100 GLY C CA 1
ATOM 3412 C C . GLY C 1 74 ? 2.198 -19.141 -19.917 1.00 48.27 100 GLY C C 1
ATOM 3413 O O . GLY C 1 74 ? 1.505 -20.155 -20.125 1.00 48.52 100 GLY C O 1
ATOM 3414 N N . THR C 1 75 ? 1.695 -17.886 -19.867 1.00 42.04 101 THR C N 1
ATOM 3415 C CA . THR C 1 75 ? 0.269 -17.566 -19.957 1.00 41.22 101 THR C CA 1
ATOM 3416 C C . THR C 1 75 ? -0.354 -17.923 -21.306 1.00 43.20 101 THR C C 1
ATOM 3417 O O . THR C 1 75 ? -1.254 -18.759 -21.360 1.00 44.83 101 THR C O 1
ATOM 3421 N N . GLY C 1 76 ? 0.088 -17.253 -22.358 1.00 36.76 102 GLY C N 1
ATOM 3422 C CA . GLY C 1 76 ? -0.425 -17.454 -23.708 1.00 34.84 102 GLY C CA 1
ATOM 3423 C C . GLY C 1 76 ? 0.715 -17.727 -24.662 1.00 36.30 102 GLY C C 1
ATOM 3424 O O . GLY C 1 76 ? 1.881 -17.502 -24.321 1.00 35.03 102 GLY C O 1
ATOM 3425 N N . LEU C 1 77 ? 0.400 -18.240 -25.846 1.00 32.14 103 LEU C N 1
ATOM 3426 C CA . LEU C 1 77 ? 1.448 -18.575 -26.800 1.00 31.21 103 LEU C CA 1
ATOM 3427 C C . LEU C 1 77 ? 1.888 -17.379 -27.623 1.00 32.11 103 LEU C C 1
ATOM 3428 O O . LEU C 1 77 ? 1.065 -16.578 -28.055 1.00 30.36 103 LEU C O 1
ATOM 3433 N N . THR C 1 78 ? 3.192 -17.307 -27.869 1.00 28.77 104 THR C N 1
ATOM 3434 C CA . THR C 1 78 ? 3.855 -16.359 -28.752 1.00 28.82 104 THR C CA 1
ATOM 3435 C C . THR C 1 78 ? 4.705 -17.235 -29.673 1.00 33.09 104 THR C C 1
ATOM 3436 O O . THR C 1 78 ? 5.438 -18.114 -29.188 1.00 33.01 104 THR C O 1
ATOM 3440 N N . TRP C 1 79 ? 4.598 -17.031 -30.988 1.00 30.42 105 TRP C N 1
ATOM 3441 C CA . TRP C 1 79 ? 5.410 -17.811 -31.939 1.00 32.04 105 TRP C CA 1
ATOM 3442 C C . TRP C 1 79 ? 6.782 -17.130 -32.006 1.00 37.12 105 TRP C C 1
ATOM 3443 O O . TRP C 1 79 ? 7.142 -16.555 -33.035 1.00 37.75 105 TRP C O 1
ATOM 3454 N N . ASP C 1 80 ? 7.520 -17.134 -30.874 1.00 34.48 106 ASP C N 1
ATOM 3455 C CA . ASP C 1 80 ? 8.780 -16.402 -30.756 1.00 34.88 106 ASP C CA 1
ATOM 3456 C C . ASP C 1 80 ? 9.997 -17.115 -31.357 1.00 39.55 106 ASP C C 1
ATOM 3457 O O . ASP C 1 80 ? 11.070 -16.515 -31.448 1.00 41.85 106 ASP C O 1
ATOM 3462 N N . ASP C 1 81 ? 9.844 -18.375 -31.745 1.00 32.95 107 ASP C N 1
ATOM 3463 C CA . ASP C 1 81 ? 10.896 -19.132 -32.414 1.00 32.17 107 ASP C CA 1
ATOM 3464 C C . ASP C 1 81 ? 10.211 -19.976 -33.495 1.00 37.95 107 ASP C C 1
ATOM 3465 O O . ASP C 1 81 ? 8.978 -20.053 -33.532 1.00 38.01 107 ASP C O 1
ATOM 3470 N N . VAL C 1 82 ? 11.011 -20.586 -34.385 1.00 34.56 108 VAL C N 1
ATOM 3471 C CA . VAL C 1 82 ? 10.494 -21.448 -35.459 1.00 33.56 108 VAL C CA 1
ATOM 3472 C C . VAL C 1 82 ? 9.879 -22.720 -34.811 1.00 36.36 108 VAL C C 1
ATOM 3473 O O . VAL C 1 82 ? 10.308 -23.096 -33.714 1.00 34.75 108 VAL C O 1
ATOM 3477 N N . PRO C 1 83 ? 8.832 -23.349 -35.385 1.00 35.24 109 PRO C N 1
ATOM 3478 C CA . PRO C 1 83 ? 8.242 -24.525 -34.712 1.00 35.21 109 PRO C CA 1
ATOM 3479 C C . PRO C 1 83 ? 9.222 -25.688 -34.492 1.00 39.61 109 PRO C C 1
ATOM 3480 O O . PRO C 1 83 ? 9.948 -26.061 -35.400 1.00 40.97 109 PRO C O 1
ATOM 3484 N N . GLY C 1 84 ? 9.291 -26.181 -33.257 1.00 36.87 110 GLY C N 1
ATOM 3485 C CA . GLY C 1 84 ? 10.173 -27.292 -32.902 1.00 36.87 110 GLY C CA 1
ATOM 3486 C C . GLY C 1 84 ? 9.536 -28.647 -33.147 1.00 41.33 110 GLY C C 1
ATOM 3487 O O . GLY C 1 84 ? 8.381 -28.720 -33.577 1.00 38.92 110 GLY C O 1
ATOM 3488 N N . VAL C 1 85 ? 10.283 -29.729 -32.851 1.00 39.86 111 VAL C N 1
ATOM 3489 C CA . VAL C 1 85 ? 9.838 -31.126 -32.994 1.00 40.54 111 VAL C CA 1
ATOM 3490 C C . VAL C 1 85 ? 8.589 -31.398 -32.122 1.00 42.40 111 VAL C C 1
ATOM 3491 O O . VAL C 1 85 ? 7.632 -32.016 -32.609 1.00 39.95 111 VAL C O 1
ATOM 3495 N N . SER C 1 86 ? 8.580 -30.887 -30.865 1.00 38.79 112 SER C N 1
ATOM 3496 C CA . SER C 1 86 ? 7.462 -31.049 -29.914 1.00 38.80 112 SER C CA 1
ATOM 3497 C C . SER C 1 86 ? 6.114 -30.491 -30.432 1.00 40.53 112 SER C C 1
ATOM 3498 O O . SER C 1 86 ? 5.051 -30.960 -30.010 1.00 40.16 112 SER C O 1
ATOM 3501 N N . GLU C 1 87 ? 6.163 -29.502 -31.340 1.00 34.62 113 GLU C N 1
ATOM 3502 C CA . GLU C 1 87 ? 4.964 -28.886 -31.900 1.00 34.59 113 GLU C CA 1
ATOM 3503 C C . GLU C 1 87 ? 4.228 -29.790 -32.898 1.00 35.20 113 GLU C C 1
ATOM 3504 O O . GLU C 1 87 ? 3.076 -29.505 -33.230 1.00 34.30 113 GLU C O 1
ATOM 3510 N N . ARG C 1 88 ? 4.865 -30.883 -33.347 1.00 31.77 114 ARG C N 1
ATOM 3511 C CA . ARG C 1 88 ? 4.193 -31.834 -34.241 1.00 31.41 114 ARG C CA 1
ATOM 3512 C C . ARG C 1 88 ? 3.420 -32.891 -33.441 1.00 31.19 114 ARG C C 1
ATOM 3513 O O . ARG C 1 88 ? 2.922 -33.836 -34.022 1.00 30.44 114 ARG C O 1
ATOM 3521 N N . VAL C 1 89 ? 3.358 -32.751 -32.106 1.00 27.08 115 VAL C N 1
ATOM 3522 C CA . VAL C 1 89 ? 2.576 -33.645 -31.261 1.00 28.25 115 VAL C CA 1
ATOM 3523 C C . VAL C 1 89 ? 1.582 -32.777 -30.505 1.00 31.01 115 VAL C C 1
ATOM 3524 O O . VAL C 1 89 ? 1.994 -31.899 -29.751 1.00 31.08 115 VAL C O 1
ATOM 3528 N N . VAL C 1 90 ? 0.267 -32.991 -30.720 1.00 25.83 116 VAL C N 1
ATOM 3529 C CA . VAL C 1 90 ? -0.755 -32.237 -29.979 1.00 24.83 116 VAL C CA 1
ATOM 3530 C C . VAL C 1 90 ? -1.279 -33.232 -28.930 1.00 28.39 116 VAL C C 1
ATOM 3531 O O . VAL C 1 90 ? -2.056 -34.130 -29.284 1.00 27.19 116 VAL C O 1
ATOM 3535 N N . ALA C 1 91 ? -0.776 -33.133 -27.674 1.00 25.18 117 ALA C N 1
ATOM 3536 C CA . ALA C 1 91 ? -1.161 -34.073 -26.598 1.00 25.33 117 ALA C CA 1
ATOM 3537 C C . ALA C 1 91 ? -2.334 -33.547 -25.818 1.00 27.29 117 ALA C C 1
ATOM 3538 O O . ALA C 1 91 ? -2.250 -32.465 -25.231 1.00 28.15 117 ALA C O 1
ATOM 3540 N N . VAL C 1 92 ? -3.446 -34.305 -25.809 1.00 20.64 118 VAL C N 1
ATOM 3541 C CA . VAL 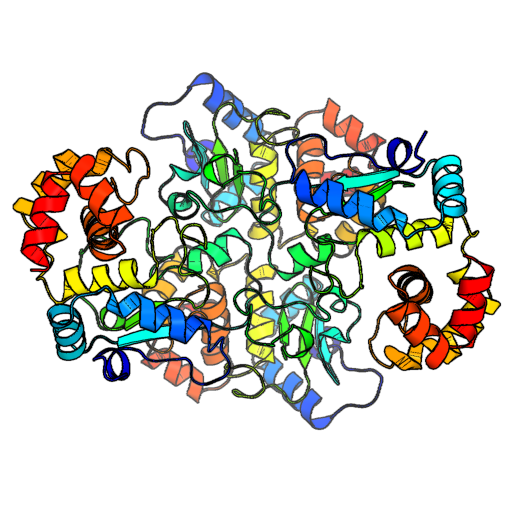C 1 92 ? -4.689 -33.898 -25.152 1.00 20.35 118 VAL C CA 1
ATOM 3542 C C . VAL C 1 92 ? -5.064 -34.912 -24.094 1.00 23.72 118 VAL C C 1
ATOM 3543 O O . VAL C 1 92 ? -5.152 -36.107 -24.387 1.00 24.38 118 VAL C O 1
ATOM 3547 N N A ARG C 1 93 ? -5.304 -34.429 -22.875 0.68 21.24 119 ARG C N 1
ATOM 3548 N N B ARG C 1 93 ? -5.267 -34.440 -22.863 0.32 21.25 119 ARG C N 1
ATOM 3549 C CA A ARG C 1 93 ? -5.637 -35.276 -21.731 0.68 20.24 119 ARG C CA 1
ATOM 3550 C CA B ARG C 1 93 ? -5.602 -35.310 -21.744 0.32 20.98 119 ARG C CA 1
ATOM 3551 C C A ARG C 1 93 ? -7.088 -35.770 -21.786 0.68 23.29 119 ARG C C 1
ATOM 3552 C C B ARG C 1 93 ? -7.062 -35.766 -21.798 0.32 24.32 119 ARG C C 1
ATOM 3553 O O A ARG C 1 93 ? -8.011 -34.963 -21.725 0.68 21.56 119 ARG C O 1
ATOM 3554 O O B ARG C 1 93 ? -7.969 -34.933 -21.774 0.32 23.40 119 ARG C O 1
ATOM 3569 N N . ILE C 1 94 ? -7.275 -37.092 -21.899 1.00 21.28 120 ILE C N 1
ATOM 3570 C CA . ILE C 1 94 ? -8.607 -37.731 -21.938 1.00 20.89 120 ILE C CA 1
ATOM 3571 C C . ILE C 1 94 ? -9.436 -37.339 -20.681 1.00 23.21 120 ILE C C 1
ATOM 3572 O O . ILE C 1 94 ? -8.929 -37.398 -19.562 1.00 22.60 120 ILE C O 1
ATOM 3577 N N . GLY C 1 95 ? -10.673 -36.890 -20.903 1.00 23.18 121 GLY C N 1
ATOM 3578 C CA . GLY C 1 95 ? -11.562 -36.480 -19.833 1.00 23.75 121 GLY C CA 1
ATOM 3579 C C . GLY C 1 95 ? -11.561 -34.992 -19.553 1.00 26.42 121 GLY C C 1
ATOM 3580 O O . GLY C 1 95 ? -12.374 -34.523 -18.751 1.00 27.75 121 GLY C O 1
ATOM 3581 N N . TYR C 1 96 ? -10.647 -34.223 -20.193 1.00 23.11 122 TYR C N 1
ATOM 3582 C CA . TYR C 1 96 ? -10.562 -32.785 -19.919 1.00 21.78 122 TYR C CA 1
ATOM 3583 C C . TYR C 1 96 ? -10.997 -31.905 -21.103 1.00 24.21 122 TYR C C 1
ATOM 3584 O O . TYR C 1 96 ? -10.621 -30.744 -21.183 1.00 21.62 122 TYR C O 1
ATOM 3593 N N . SER C 1 97 ? -11.786 -32.453 -22.011 1.00 21.28 123 SER C N 1
ATOM 3594 C CA . SER C 1 97 ? -12.243 -31.721 -23.197 1.00 21.31 123 SER C CA 1
ATOM 3595 C C . SER C 1 97 ? -13.077 -30.479 -22.890 1.00 24.60 123 SER C C 1
ATOM 3596 O O . SER C 1 97 ? -12.828 -29.402 -23.443 1.00 23.14 123 SER C O 1
ATOM 3599 N N . GLU C 1 98 ? -14.094 -30.649 -22.032 1.00 24.88 124 GLU C N 1
ATOM 3600 C CA . GLU C 1 98 ? -15.112 -29.640 -21.777 1.00 25.60 124 GLU C CA 1
ATOM 3601 C C . GLU C 1 98 ? -14.636 -28.398 -21.005 1.00 27.99 124 GLU C C 1
ATOM 3602 O O . GLU C 1 98 ? -13.757 -28.463 -20.145 1.00 26.03 124 GLU C O 1
ATOM 3604 N N . LYS C 1 99 ? -15.279 -27.254 -21.315 1.00 25.67 125 LYS C N 1
ATOM 3605 C CA . LYS C 1 99 ? -15.040 -25.973 -20.666 1.00 24.95 125 LYS C CA 1
ATOM 3606 C C . LYS C 1 99 ? -15.182 -26.171 -19.145 1.00 30.41 125 LYS C C 1
ATOM 3607 O O . LYS C 1 99 ? -16.173 -26.752 -18.696 1.00 30.96 125 LYS C O 1
ATOM 3613 N N . GLY C 1 100 ? -14.179 -25.726 -18.403 1.00 29.71 126 GLY C N 1
ATOM 3614 C CA . GLY C 1 100 ? -14.127 -25.841 -16.952 1.00 31.49 126 GLY C CA 1
ATOM 3615 C C . GLY C 1 100 ? -13.159 -26.900 -16.440 1.00 37.52 126 GLY C C 1
ATOM 3616 O O . GLY C 1 100 ? -12.738 -26.825 -15.290 1.00 36.47 126 GLY C O 1
ATOM 3617 N N . LYS C 1 101 ? -12.741 -27.863 -17.299 1.00 34.46 127 LYS C N 1
ATOM 3618 C CA . LYS C 1 101 ? -11.874 -28.975 -16.860 1.00 33.37 127 LYS C CA 1
ATOM 3619 C C . LYS C 1 101 ? -10.379 -28.682 -16.971 1.00 38.71 127 LYS C C 1
ATOM 3620 O O . LYS C 1 101 ? -9.656 -29.295 -17.771 1.00 38.74 127 LYS C O 1
ATOM 3626 N N . GLY C 1 102 ? -9.921 -27.769 -16.126 1.00 33.75 128 GLY C N 1
ATOM 3627 C CA . GLY C 1 102 ? -8.535 -27.328 -16.100 1.00 31.93 128 GLY C CA 1
ATOM 3628 C C . GLY C 1 102 ? -8.244 -26.280 -17.142 1.00 34.76 128 GLY C C 1
ATOM 3629 O O . GLY C 1 102 ? -7.084 -25.969 -17.395 1.00 36.25 128 GLY C O 1
ATOM 3630 N N . HIS C 1 103 ? -9.300 -25.723 -17.764 1.00 28.91 129 HIS C N 1
ATOM 3631 C CA . HIS C 1 103 ? -9.174 -24.704 -18.796 1.00 26.70 129 HIS C CA 1
ATOM 3632 C C . HIS C 1 103 ? -10.547 -24.045 -18.968 1.00 27.71 129 HIS C C 1
ATOM 3633 O O . HIS C 1 103 ? -11.555 -24.572 -18.485 1.00 25.71 129 HIS C O 1
ATOM 3640 N N . ASN C 1 104 ? -10.583 -22.926 -19.699 1.00 24.21 130 ASN C N 1
ATOM 3641 C CA . ASN C 1 104 ? -11.835 -22.202 -19.947 1.00 25.89 130 ASN C CA 1
ATOM 3642 C C . ASN C 1 104 ? -12.181 -22.189 -21.463 1.00 28.53 130 ASN C C 1
ATOM 3643 O O . ASN C 1 104 ? -12.982 -21.380 -21.905 1.00 29.87 130 ASN C O 1
ATOM 3648 N N . SER C 1 105 ? -11.617 -23.112 -22.235 1.00 24.00 131 SER C N 1
ATOM 3649 C CA . SER C 1 105 ? -11.865 -23.196 -23.682 1.00 23.23 131 SER C CA 1
ATOM 3650 C C . SER C 1 105 ? -13.138 -23.966 -23.940 1.00 26.09 131 SER C C 1
ATOM 3651 O O . SER C 1 105 ? -13.455 -24.863 -23.181 1.00 24.10 131 SER C O 1
ATOM 3654 N N . LEU C 1 106 ? -13.800 -23.702 -25.067 1.00 23.14 132 LEU C N 1
ATOM 3655 C CA . LEU C 1 106 ? -14.997 -24.440 -25.461 1.00 23.10 132 LEU C CA 1
ATOM 3656 C C . LEU C 1 106 ? -14.685 -25.936 -25.649 1.00 24.92 132 LEU C C 1
ATOM 3657 O O . LEU C 1 106 ? -15.517 -26.780 -25.312 1.00 25.00 132 LEU C O 1
ATOM 3662 N N . ASN C 1 107 ? -13.492 -26.271 -26.204 1.00 22.09 133 ASN C N 1
ATOM 3663 C CA . ASN C 1 107 ? -13.101 -27.668 -26.428 1.00 21.91 133 ASN C CA 1
ATOM 3664 C C . ASN C 1 107 ? -11.603 -27.780 -26.497 1.00 24.91 133 ASN C C 1
ATOM 3665 O O . ASN C 1 107 ? -10.973 -27.170 -27.352 1.00 22.35 133 ASN C O 1
ATOM 3670 N N . LEU C 1 108 ? -11.037 -28.555 -25.584 1.00 23.24 134 LEU C N 1
ATOM 3671 C CA . LEU C 1 108 ? -9.594 -28.668 -25.463 1.00 23.28 134 LEU C CA 1
ATOM 3672 C C . LEU C 1 108 ? -8.905 -29.224 -26.695 1.00 24.45 134 LEU C C 1
ATOM 3673 O O . LEU C 1 108 ? -7.919 -28.608 -27.129 1.00 23.96 134 LEU C O 1
ATOM 3678 N N . GLU C 1 109 ? -9.360 -30.391 -27.222 1.00 21.09 135 GLU C N 1
ATOM 3679 C CA . GLU C 1 109 ? -8.690 -31.002 -28.379 1.00 22.17 135 GLU C CA 1
ATOM 3680 C C . GLU C 1 109 ? -8.784 -30.138 -29.618 1.00 24.82 135 GLU C C 1
ATOM 3681 O O . GLU C 1 109 ? -7.807 -30.063 -30.338 1.00 25.74 135 GLU C O 1
ATOM 3687 N N . ILE C 1 110 ? -9.926 -29.445 -29.846 1.00 21.64 136 ILE C N 1
ATOM 3688 C CA . ILE C 1 110 ? -10.085 -28.580 -31.018 1.00 21.92 136 ILE C CA 1
ATOM 3689 C C . ILE C 1 110 ? -9.202 -27.351 -30.859 1.00 24.75 136 ILE C C 1
ATOM 3690 O O . ILE C 1 110 ? -8.472 -27.002 -31.791 1.00 23.73 136 ILE C O 1
ATOM 3695 N N . HIS C 1 111 ? -9.262 -26.708 -29.680 1.00 22.09 137 HIS C N 1
ATOM 3696 C CA . HIS C 1 111 ? -8.454 -25.524 -29.393 1.00 22.49 137 HIS C CA 1
ATOM 3697 C C . HIS C 1 111 ? -6.960 -25.823 -29.606 1.00 25.52 137 HIS C C 1
ATOM 3698 O O . HIS C 1 111 ? -6.270 -25.057 -30.275 1.00 23.24 137 HIS C O 1
ATOM 3705 N N . GLU C 1 112 ? -6.458 -26.915 -29.012 1.00 23.27 138 GLU C N 1
ATOM 3706 C CA . GLU C 1 112 ? -5.022 -27.236 -29.125 1.00 22.74 138 GLU C CA 1
ATOM 3707 C C . GLU C 1 112 ? -4.614 -27.630 -30.544 1.00 24.12 138 GLU C C 1
ATOM 3708 O O . GLU C 1 112 ? -3.534 -27.225 -31.015 1.00 23.51 138 GLU C O 1
ATOM 3714 N N . THR C 1 113 ? -5.496 -28.348 -31.264 1.00 21.65 139 THR C N 1
ATOM 3715 C CA . THR C 1 113 ? -5.217 -28.731 -32.641 1.00 21.09 139 THR C CA 1
ATOM 3716 C C . THR C 1 113 ? -5.165 -27.457 -33.502 1.00 24.80 139 THR C C 1
ATOM 3717 O O . THR C 1 113 ? -4.316 -27.358 -34.384 1.00 25.83 139 THR C O 1
ATOM 3721 N N . LEU C 1 114 ? -6.057 -26.473 -33.228 1.00 22.87 140 LEU C N 1
ATOM 3722 C CA . LEU C 1 114 ? -6.062 -25.221 -33.979 1.00 23.35 140 LEU C CA 1
ATOM 3723 C C . LEU C 1 114 ? -4.740 -24.444 -33.822 1.00 25.18 140 LEU C C 1
ATOM 3724 O O . LEU C 1 114 ? -4.344 -23.755 -34.761 1.00 22.86 140 LEU C O 1
ATOM 3729 N N . HIS C 1 115 ? -4.034 -24.577 -32.662 1.00 24.12 141 HIS C N 1
ATOM 3730 C CA . HIS C 1 115 ? -2.705 -23.957 -32.532 1.00 23.89 141 HIS C CA 1
ATOM 3731 C C . HIS C 1 115 ? -1.744 -24.584 -33.558 1.00 27.06 141 HIS C C 1
ATOM 3732 O O . HIS C 1 115 ? -1.020 -23.851 -34.215 1.00 27.29 141 HIS C O 1
ATOM 3739 N N . ALA C 1 116 ? -1.770 -25.927 -33.727 1.00 24.00 142 ALA C N 1
ATOM 3740 C CA . ALA C 1 116 ? -0.937 -26.615 -34.723 1.00 23.92 142 ALA C CA 1
ATOM 3741 C C . ALA C 1 116 ? -1.355 -26.213 -36.143 1.00 28.47 142 ALA C C 1
ATOM 3742 O O . ALA C 1 116 ? -0.488 -26.099 -37.014 1.00 27.83 142 ALA C O 1
ATOM 3744 N N . VAL C 1 117 ? -2.680 -25.989 -36.372 1.00 23.25 143 VAL C N 1
ATOM 3745 C CA . VAL C 1 117 ? -3.211 -25.540 -37.660 1.00 23.85 143 VAL C CA 1
ATOM 3746 C C . VAL C 1 117 ? -2.613 -24.157 -37.985 1.00 27.51 143 VAL C C 1
ATOM 3747 O O . VAL C 1 117 ? -2.027 -23.974 -39.044 1.00 26.93 143 VAL C O 1
ATOM 3751 N N . ASP C 1 118 ? -2.749 -23.213 -37.043 1.00 25.25 144 ASP C N 1
ATOM 3752 C CA . ASP C 1 118 ? -2.231 -21.856 -37.167 1.00 25.60 144 ASP C CA 1
ATOM 3753 C C . ASP C 1 118 ? -0.718 -21.891 -37.501 1.00 32.61 144 ASP C C 1
ATOM 3754 O O . ASP C 1 118 ? -0.276 -21.236 -38.448 1.00 34.66 144 ASP C O 1
ATOM 3759 N N . ARG C 1 119 ? 0.041 -22.702 -36.757 1.00 30.67 145 ARG C N 1
ATOM 3760 C CA . ARG C 1 119 ? 1.485 -22.788 -36.877 1.00 31.30 145 ARG C CA 1
ATOM 3761 C C . ARG C 1 119 ? 2.028 -23.499 -38.115 1.00 35.40 145 ARG C C 1
ATOM 3762 O O . ARG C 1 119 ? 2.957 -22.989 -38.750 1.00 33.62 145 ARG C O 1
ATOM 3770 N N . LEU C 1 120 ? 1.514 -24.699 -38.409 1.00 30.91 146 LEU C N 1
ATOM 3771 C CA . LEU C 1 120 ? 2.067 -25.579 -39.431 1.00 30.17 146 LEU C CA 1
ATOM 3772 C C . LEU C 1 120 ? 1.273 -25.688 -40.730 1.00 34.34 146 LEU C C 1
ATOM 3773 O O . LEU C 1 120 ? 1.811 -26.196 -41.716 1.00 35.19 146 LEU C O 1
ATOM 3778 N N . VAL C 1 121 ? 0.020 -25.235 -40.747 1.00 28.73 147 VAL C N 1
ATOM 3779 C CA . VAL C 1 121 ? -0.813 -25.321 -41.950 1.00 28.48 147 VAL C CA 1
ATOM 3780 C C . VAL C 1 121 ? -1.081 -23.944 -42.576 1.00 34.25 147 VAL C C 1
ATOM 3781 O O . VAL C 1 121 ? -1.024 -23.794 -43.808 1.00 35.01 147 VAL C O 1
ATOM 3785 N N . LEU C 1 122 ? -1.423 -22.954 -41.748 1.00 29.70 148 LEU C N 1
ATOM 3786 C CA . LEU C 1 122 ? -1.827 -21.644 -42.245 1.00 31.03 148 LEU C CA 1
ATOM 3787 C C . LEU C 1 122 ? -0.760 -20.561 -42.130 1.00 35.62 148 LEU C C 1
ATOM 3788 O O . LEU C 1 122 ? -1.092 -19.381 -42.199 1.00 36.62 148 LEU C O 1
ATOM 3793 N N . ASN C 1 123 ? 0.517 -20.961 -42.003 1.00 32.64 149 ASN C N 1
ATOM 3794 C CA . ASN C 1 123 ? 1.685 -20.065 -42.000 1.00 32.99 149 ASN C CA 1
ATOM 3795 C C . ASN C 1 123 ? 1.537 -18.913 -41.008 1.00 34.10 149 ASN C C 1
ATOM 3796 O O . ASN C 1 123 ? 1.754 -17.749 -41.350 1.00 34.31 149 ASN C O 1
ATOM 3801 N N . GLU C 1 124 ? 1.155 -19.252 -39.773 1.00 29.01 150 GLU C N 1
ATOM 3802 C CA . GLU C 1 124 ? 0.942 -18.287 -38.690 1.00 28.41 150 GLU C CA 1
ATOM 3803 C C . GLU C 1 124 ? -0.069 -17.195 -39.099 1.00 31.98 150 GLU C C 1
ATOM 3804 O O . GLU C 1 124 ? 0.202 -16.008 -39.017 1.00 32.48 150 GLU C O 1
ATOM 3810 N N . VAL C 1 125 ? -1.251 -17.626 -39.516 1.00 27.65 151 VAL C N 1
ATOM 3811 C CA . VAL C 1 125 ? -2.354 -16.747 -39.905 1.00 28.50 151 VAL C CA 1
ATOM 3812 C C . VAL C 1 125 ? -2.736 -15.768 -38.775 1.00 32.08 151 VAL C C 1
ATOM 3813 O O . VAL C 1 125 ? -3.145 -14.644 -39.068 1.00 32.05 151 VAL C O 1
ATOM 3817 N N . SER C 1 126 ? -2.559 -16.181 -37.492 1.00 28.27 152 SER C N 1
ATOM 3818 C CA . SER C 1 126 ? -2.870 -15.319 -36.342 1.00 28.36 152 SER C CA 1
ATOM 3819 C C . SER C 1 126 ? -1.968 -14.083 -36.273 1.00 34.23 152 SER C C 1
ATOM 3820 O O . SER C 1 126 ? -2.314 -13.122 -35.598 1.00 34.72 152 SER C O 1
ATOM 3823 N N . GLY C 1 127 ? -0.873 -14.093 -37.030 1.00 33.03 153 GLY C N 1
ATOM 3824 C CA . GLY C 1 127 ? 0.066 -12.986 -37.090 1.00 33.11 153 GLY C CA 1
ATOM 3825 C C . GLY C 1 127 ? -0.097 -12.076 -38.296 1.00 37.74 153 GLY C C 1
ATOM 3826 O O . GLY C 1 127 ? 0.624 -11.080 -38.407 1.00 38.25 153 GLY C O 1
ATOM 3827 N N . THR C 1 128 ? -1.033 -12.398 -39.218 1.00 31.94 154 THR C N 1
ATOM 3828 C CA . THR C 1 128 ? -1.240 -11.575 -40.407 1.00 32.36 154 THR C CA 1
ATOM 3829 C C . THR C 1 128 ? -1.936 -10.265 -40.051 1.00 34.36 154 THR C C 1
ATOM 3830 O O . THR C 1 128 ? -2.685 -10.211 -39.079 1.00 30.64 154 THR C O 1
ATOM 3834 N N . ASP C 1 129 ? -1.675 -9.202 -40.833 1.00 33.95 155 ASP C N 1
ATOM 3835 C CA . ASP C 1 129 ? -2.281 -7.872 -40.646 1.00 34.46 155 ASP C CA 1
ATOM 3836 C C . ASP C 1 129 ? -3.803 -7.953 -40.565 1.00 36.50 155 ASP C C 1
ATOM 3837 O O . ASP C 1 129 ? -4.402 -7.322 -39.693 1.00 34.52 155 ASP C O 1
ATOM 3842 N N . GLU C 1 130 ? -4.410 -8.750 -41.454 1.00 34.82 156 GLU C N 1
ATOM 3843 C CA . GLU C 1 130 ? -5.851 -8.969 -41.506 1.00 35.18 156 GLU C CA 1
ATOM 3844 C C . GLU C 1 130 ? -6.360 -9.491 -40.154 1.00 36.95 156 GLU C C 1
ATOM 3845 O O . GLU C 1 130 ? -7.302 -8.915 -39.605 1.00 37.88 156 GLU C O 1
ATOM 3851 N N . PHE C 1 131 ? -5.700 -10.527 -39.590 1.00 32.17 157 PHE C N 1
ATOM 3852 C CA . PHE C 1 131 ? -6.118 -11.091 -38.312 1.00 29.39 157 PHE C CA 1
ATOM 3853 C C . PHE C 1 131 ? -5.825 -10.168 -37.117 1.00 32.84 157 PHE C C 1
ATOM 3854 O O . PHE C 1 131 ? -6.670 -10.054 -36.228 1.00 32.29 157 PHE C O 1
ATOM 3862 N N . ILE C 1 132 ? -4.646 -9.503 -37.100 1.00 31.28 158 ILE C N 1
ATOM 3863 C CA . ILE C 1 132 ? -4.286 -8.542 -36.052 1.00 30.42 158 ILE C CA 1
ATOM 3864 C C . ILE C 1 132 ? -5.377 -7.440 -35.950 1.00 32.86 158 ILE C C 1
ATOM 3865 O O . ILE C 1 132 ? -5.794 -7.079 -34.841 1.00 31.19 158 ILE C O 1
ATOM 3870 N N . ASN C 1 133 ? -5.846 -6.926 -37.107 1.00 31.69 159 ASN C N 1
ATOM 3871 C CA . ASN C 1 133 ? -6.900 -5.918 -37.159 1.00 31.85 159 ASN C CA 1
ATOM 3872 C C . ASN C 1 133 ? -8.192 -6.407 -36.470 1.00 35.29 159 ASN C C 1
ATOM 3873 O O . ASN C 1 133 ? -8.766 -5.678 -35.664 1.00 34.84 159 ASN C O 1
ATOM 3878 N N . ILE C 1 134 ? -8.622 -7.644 -36.773 1.00 32.46 160 ILE C N 1
ATOM 3879 C CA . ILE C 1 134 ? -9.809 -8.265 -36.181 1.00 32.49 160 ILE C CA 1
ATOM 3880 C C . ILE C 1 134 ? -9.621 -8.448 -34.665 1.00 35.23 160 ILE C C 1
ATOM 3881 O O . ILE C 1 134 ? -10.551 -8.201 -33.886 1.00 34.10 160 ILE C O 1
ATOM 3886 N N . PHE C 1 135 ? -8.396 -8.847 -34.263 1.00 30.73 161 PHE C N 1
ATOM 3887 C CA . PHE C 1 135 ? -8.038 -9.052 -32.869 1.00 29.24 161 PHE C CA 1
ATOM 3888 C C . PHE C 1 135 ? -8.221 -7.732 -32.085 1.00 33.21 161 PHE C C 1
ATOM 3889 O O . PHE C 1 135 ? -8.927 -7.720 -31.076 1.00 33.26 161 PHE C O 1
ATOM 3897 N N . ASN C 1 136 ? -7.611 -6.630 -32.566 1.00 30.20 162 ASN C N 1
ATOM 3898 C CA . ASN C 1 136 ? -7.685 -5.296 -31.956 1.00 30.96 162 ASN C CA 1
ATOM 3899 C C . ASN C 1 136 ? -9.137 -4.844 -31.788 1.00 35.02 162 ASN C C 1
ATOM 3900 O O . ASN C 1 136 ? -9.485 -4.234 -30.785 1.00 35.89 162 ASN C O 1
ATOM 3905 N N . LYS C 1 137 ? -9.972 -5.168 -32.762 1.00 32.12 163 LYS C N 1
ATOM 3906 C CA . LYS C 1 137 ? -11.361 -4.750 -32.794 1.00 32.59 163 LYS C CA 1
ATOM 3907 C C . LYS C 1 137 ? -12.331 -5.628 -32.037 1.00 36.56 163 LYS C C 1
ATOM 3908 O O . LYS C 1 137 ? -13.257 -5.084 -31.460 1.00 37.59 163 LYS C O 1
ATOM 3914 N N . GLU C 1 138 ? -12.146 -6.957 -32.014 1.00 32.65 164 GLU C N 1
ATOM 3915 C CA . GLU C 1 138 ? -13.163 -7.849 -31.455 1.00 32.78 164 GLU C CA 1
ATOM 3916 C C . GLU C 1 138 ? -12.760 -8.808 -30.345 1.00 36.19 164 GLU C C 1
ATOM 3917 O O . GLU C 1 138 ? -13.654 -9.420 -29.744 1.00 34.31 164 GLU C O 1
ATOM 3923 N N . ALA C 1 139 ? -11.464 -8.981 -30.055 1.00 33.10 165 ALA C N 1
ATOM 3924 C CA . ALA C 1 139 ? -11.098 -9.931 -28.999 1.00 31.91 165 ALA C CA 1
ATOM 3925 C C . ALA C 1 139 ? -11.649 -9.551 -27.623 1.00 38.58 165 ALA C C 1
ATOM 3926 O O . ALA C 1 139 ? -11.879 -10.433 -26.798 1.00 38.14 165 ALA C O 1
ATOM 3928 N N . SER C 1 140 ? -11.874 -8.243 -27.390 1.00 36.68 166 SER C N 1
ATOM 3929 C CA . SER C 1 140 ? -12.362 -7.685 -26.124 1.00 36.99 166 SER C CA 1
ATOM 3930 C C . SER C 1 140 ? -13.876 -7.838 -25.921 1.00 41.36 166 SER C C 1
ATOM 3931 O O . SER C 1 140 ? -14.361 -7.605 -24.810 1.00 42.36 166 SER C O 1
ATOM 3934 N N . VAL C 1 141 ? -14.617 -8.202 -26.978 1.00 37.16 167 VAL C N 1
ATOM 3935 C CA . VAL C 1 141 ? -16.085 -8.350 -26.912 1.00 37.30 167 VAL C CA 1
ATOM 3936 C C . VAL C 1 141 ? -16.492 -9.420 -25.867 1.00 41.00 167 VAL C C 1
ATOM 3937 O O . VAL C 1 141 ? -17.232 -9.107 -24.935 1.00 42.15 167 VAL C O 1
ATOM 3941 N N . LYS C 1 142 ? -15.976 -10.650 -26.011 1.00 35.72 168 LYS C N 1
ATOM 3942 C CA . LYS C 1 142 ? -16.317 -11.750 -25.108 1.00 35.00 168 LYS C CA 1
ATOM 3943 C C . LYS C 1 142 ? -15.230 -12.110 -24.105 1.00 39.59 168 LYS C C 1
ATOM 3944 O O . LYS C 1 142 ? -15.485 -12.931 -23.227 1.00 40.39 168 LYS C O 1
ATOM 3947 N N . TYR C 1 143 ? -14.017 -11.544 -24.238 1.00 35.23 169 TYR C N 1
ATOM 3948 C CA . TYR C 1 143 ? -12.871 -11.965 -23.427 1.00 34.14 169 TYR C CA 1
ATOM 3949 C C . TYR C 1 143 ? -12.103 -10.863 -22.701 1.00 39.39 169 TYR C C 1
ATOM 3950 O O . TYR C 1 143 ? -11.021 -11.149 -22.181 1.00 38.41 169 TYR C O 1
ATOM 3959 N N . LYS C 1 144 ? -12.655 -9.637 -22.616 1.00 37.86 170 LYS C N 1
ATOM 3960 C CA . LYS C 1 144 ? -12.004 -8.505 -21.933 1.00 37.74 170 LYS C CA 1
ATOM 3961 C C . LYS C 1 144 ? -11.488 -8.874 -20.526 1.00 41.49 170 LYS C C 1
ATOM 3962 O O . LYS C 1 144 ? -12.192 -9.535 -19.755 1.00 42.08 170 LYS C O 1
ATOM 3964 N N . GLY C 1 145 ? -10.249 -8.493 -20.250 1.00 38.71 171 GLY C N 1
ATOM 3965 C CA . GLY C 1 145 ? -9.584 -8.729 -18.972 1.00 39.20 171 GLY C CA 1
ATOM 3966 C C . GLY C 1 145 ? -9.180 -10.151 -18.640 1.00 44.19 171 GLY C C 1
ATOM 3967 O O . GLY C 1 145 ? -8.626 -10.368 -17.564 1.00 45.94 171 GLY C O 1
ATOM 3968 N N . ASP C 1 146 ? -9.429 -11.134 -19.539 1.00 39.53 172 ASP C N 1
ATOM 3969 C CA . ASP C 1 146 ? -9.075 -12.545 -19.300 1.00 38.38 172 ASP C CA 1
ATOM 3970 C C . ASP C 1 146 ? -7.544 -12.816 -19.294 1.00 43.10 172 ASP C C 1
ATOM 3971 O O . ASP C 1 146 ? -7.132 -13.913 -18.905 1.00 42.52 172 ASP C O 1
ATOM 3976 N N . GLY C 1 147 ? -6.745 -11.854 -19.782 1.00 39.10 173 GLY C N 1
ATOM 3977 C CA . GLY C 1 147 ? -5.287 -11.961 -19.881 1.00 37.77 173 GLY C CA 1
ATOM 3978 C C . GLY C 1 147 ? -4.817 -13.138 -20.722 1.00 37.71 173 GLY C C 1
ATOM 3979 O O . GLY C 1 147 ? -3.684 -13.606 -20.571 1.00 37.58 173 GLY C O 1
ATOM 3980 N N . TYR C 1 148 ? -5.698 -13.643 -21.605 1.00 32.76 174 TYR C N 1
ATOM 3981 C CA . TYR C 1 148 ? -5.429 -14.835 -22.390 1.00 30.66 174 TYR C CA 1
ATOM 3982 C C . TYR C 1 148 ? -5.942 -14.674 -23.813 1.00 34.20 174 TYR C C 1
ATOM 3983 O O . TYR C 1 148 ? -5.178 -14.216 -24.663 1.00 34.13 174 TYR C O 1
ATOM 3992 N N . VAL C 1 149 ? -7.213 -15.007 -24.084 1.00 30.49 175 VAL C N 1
ATOM 3993 C CA . VAL C 1 149 ? -7.781 -14.864 -25.424 1.00 29.41 175 VAL C CA 1
ATOM 3994 C C . VAL C 1 149 ? -7.716 -13.393 -25.900 1.00 33.52 175 VAL C C 1
ATOM 3995 O O . VAL C 1 149 ? -7.417 -13.152 -27.071 1.00 32.76 175 VAL C O 1
ATOM 3999 N N . SER C 1 150 ? -7.930 -12.413 -24.980 1.00 30.56 176 SER C N 1
ATOM 4000 C CA . SER C 1 150 ? -7.911 -10.993 -25.305 1.00 30.94 176 SER C CA 1
ATOM 4001 C C . SER C 1 150 ? -6.524 -10.375 -25.309 1.00 33.80 176 SER C C 1
ATOM 4002 O O . SER C 1 150 ? -6.398 -9.219 -25.717 1.00 33.54 176 SER C O 1
ATOM 4005 N N . ALA C 1 151 ? -5.497 -11.114 -24.845 1.00 30.67 177 ALA C N 1
ATOM 4006 C CA . ALA C 1 151 ? -4.134 -10.617 -24.755 1.00 30.14 177 ALA C CA 1
ATOM 4007 C C . ALA C 1 151 ? -3.232 -11.188 -25.855 1.00 32.52 177 ALA C C 1
ATOM 4008 O O . ALA C 1 151 ? -2.230 -10.564 -26.197 1.00 32.44 177 ALA C O 1
ATOM 4010 N N . TYR C 1 152 ? -3.584 -12.351 -26.406 1.00 26.46 178 TYR C N 1
ATOM 4011 C CA . TYR C 1 152 ? -2.727 -13.003 -27.396 1.00 25.89 178 TYR C CA 1
ATOM 4012 C C . TYR C 1 152 ? -3.478 -13.357 -28.692 1.00 30.01 178 TYR C C 1
ATOM 4013 O O . TYR C 1 152 ? -4.383 -14.202 -28.672 1.00 27.70 178 TYR C O 1
ATOM 4022 N N . PRO C 1 153 ? -3.052 -12.767 -29.826 1.00 27.27 179 PRO C N 1
ATOM 4023 C CA . PRO C 1 153 ? -3.678 -13.094 -31.132 1.00 26.96 179 PRO C CA 1
ATOM 4024 C C . PRO C 1 153 ? -3.721 -14.604 -31.452 1.00 28.72 179 PRO C C 1
ATOM 4025 O O . PRO C 1 153 ? -4.708 -15.056 -32.045 1.00 28.32 179 PRO C O 1
ATOM 4029 N N . THR C 1 154 ? -2.682 -15.387 -31.026 1.00 23.58 180 THR C N 1
ATOM 4030 C CA . THR C 1 154 ? -2.672 -16.851 -31.199 1.00 22.95 180 THR C CA 1
ATOM 4031 C C . THR C 1 154 ? -3.833 -17.495 -30.441 1.00 25.48 180 THR C C 1
ATOM 4032 O O . THR C 1 154 ? -4.433 -18.461 -30.927 1.00 26.77 180 THR C O 1
ATOM 4036 N N . GLU C 1 155 ? -4.145 -16.975 -29.238 1.00 21.45 181 GLU C N 1
ATOM 4037 C CA . GLU C 1 155 ? -5.213 -17.545 -28.395 1.00 21.02 181 GLU C CA 1
ATOM 4038 C C . GLU C 1 155 ? -6.583 -17.154 -28.916 1.00 25.57 181 GLU C C 1
ATOM 4039 O O . GLU C 1 155 ? -7.487 -17.976 -28.905 1.00 24.15 181 GLU C O 1
ATOM 4045 N N . TYR C 1 156 ? -6.707 -15.921 -29.432 1.00 25.27 182 TYR C N 1
ATOM 4046 C CA . TYR C 1 156 ? -7.938 -15.463 -30.054 1.00 25.55 182 TYR C CA 1
ATOM 4047 C C . TYR C 1 156 ? -8.213 -16.280 -31.320 1.00 27.33 182 TYR C C 1
ATOM 4048 O O . TYR C 1 156 ? -9.358 -16.667 -31.538 1.00 26.46 182 TYR C O 1
ATOM 4057 N N . PHE C 1 157 ? -7.167 -16.608 -32.109 1.00 24.54 183 PHE C N 1
ATOM 4058 C CA . PHE C 1 157 ? -7.345 -17.455 -33.295 1.00 24.46 183 PHE C CA 1
ATOM 4059 C C . PHE C 1 157 ? -7.877 -18.823 -32.858 1.00 26.32 183 PHE C C 1
ATOM 4060 O O . PHE C 1 157 ? -8.916 -19.233 -33.332 1.00 25.80 183 PHE C O 1
ATOM 4068 N N . ALA C 1 158 ? -7.173 -19.527 -31.966 1.00 24.64 184 ALA C N 1
ATOM 4069 C CA . ALA C 1 158 ? -7.636 -20.854 -31.539 1.00 24.07 184 ALA C CA 1
ATOM 4070 C C . ALA C 1 158 ? -9.077 -20.853 -30.982 1.00 27.89 184 ALA C C 1
ATOM 4071 O O . ALA C 1 158 ? -9.885 -21.706 -31.370 1.00 27.13 184 ALA C O 1
ATOM 4073 N N . GLU C 1 159 ? -9.407 -19.895 -30.098 1.00 24.01 185 GLU C N 1
ATOM 4074 C CA . GLU C 1 159 ? -10.736 -19.872 -29.490 1.00 24.84 185 GLU C CA 1
ATOM 4075 C C . GLU C 1 159 ? -11.854 -19.439 -30.461 1.00 29.84 185 GLU C C 1
ATOM 4076 O O . GLU C 1 159 ? -12.919 -20.075 -30.478 1.00 28.06 185 GLU C O 1
ATOM 4082 N N . ALA C 1 160 ? -11.614 -18.393 -31.279 1.00 25.92 186 ALA C N 1
ATOM 4083 C CA . ALA C 1 160 ? -12.638 -17.933 -32.229 1.00 26.79 186 ALA C CA 1
ATOM 4084 C C . ALA C 1 160 ? -12.894 -18.954 -33.333 1.00 28.60 186 ALA C C 1
ATOM 4085 O O . ALA C 1 160 ? -14.052 -19.128 -33.729 1.00 28.20 186 ALA C O 1
ATOM 4087 N N . ALA C 1 161 ? -11.823 -19.652 -33.804 1.00 26.14 187 ALA C N 1
ATOM 4088 C CA . ALA C 1 161 ? -11.974 -20.715 -34.806 1.00 26.33 187 ALA C CA 1
ATOM 4089 C C . ALA C 1 161 ? -12.743 -21.899 -34.184 1.00 29.85 187 ALA C C 1
ATOM 4090 O O . ALA C 1 161 ? -13.551 -22.526 -34.875 1.00 29.09 187 ALA C O 1
ATOM 4092 N N . SER C 1 162 ? -12.546 -22.158 -32.857 1.00 25.50 188 SER C N 1
ATOM 4093 C CA . SER C 1 162 ? -13.302 -23.205 -32.152 1.00 24.16 188 SER C CA 1
ATOM 4094 C C . SER C 1 162 ? -14.781 -22.858 -32.157 1.00 29.87 188 SER C C 1
ATOM 4095 O O . SER C 1 162 ? -15.593 -23.719 -32.474 1.00 29.89 188 SER C O 1
ATOM 4098 N N . LEU C 1 163 ? -15.132 -21.595 -31.832 1.00 28.08 189 LEU C N 1
ATOM 4099 C CA . LEU C 1 163 ? -16.540 -21.127 -31.846 1.00 28.93 189 LEU C CA 1
ATOM 4100 C C . LEU C 1 163 ? -17.166 -21.268 -33.242 1.00 32.08 189 LEU C C 1
ATOM 4101 O O . LEU C 1 163 ? -18.328 -21.644 -33.356 1.00 31.94 189 LEU C O 1
ATOM 4106 N N . TYR C 1 164 ? -16.391 -20.979 -34.302 1.00 27.69 190 TYR C N 1
ATOM 4107 C CA . TYR C 1 164 ? -16.898 -21.093 -35.666 1.00 29.09 190 TYR C CA 1
ATOM 4108 C C . TYR C 1 164 ? -17.178 -22.558 -36.016 1.00 31.47 190 TYR C C 1
ATOM 4109 O O . TYR C 1 164 ? -18.193 -22.839 -36.634 1.00 30.90 190 TYR C O 1
ATOM 4118 N N . LEU C 1 165 ? -16.239 -23.468 -35.689 1.00 27.32 191 LEU C N 1
ATOM 4119 C CA . LEU C 1 165 ? -16.340 -24.882 -36.059 1.00 27.17 191 LEU C CA 1
ATOM 4120 C C . LEU C 1 165 ? -17.216 -25.769 -35.177 1.00 30.50 191 LEU C C 1
ATOM 4121 O O . LEU C 1 165 ? -17.702 -26.799 -35.666 1.00 31.61 191 LEU C O 1
ATOM 4126 N N . TYR C 1 166 ? -17.349 -25.449 -33.886 1.00 27.78 192 TYR C N 1
ATOM 4127 C CA . TYR C 1 166 ? -17.955 -26.375 -32.931 1.00 27.83 192 TYR C CA 1
ATOM 4128 C C . TYR C 1 166 ? -19.400 -26.722 -33.190 1.00 32.10 192 TYR C C 1
ATOM 4129 O O . TYR C 1 166 ? -19.714 -27.907 -33.270 1.00 34.12 192 TYR C O 1
ATOM 4138 N N . SER C 1 167 ? -20.288 -25.744 -33.264 1.00 28.69 193 SER C N 1
ATOM 4139 C CA . SER C 1 167 ? -21.700 -26.080 -33.456 1.00 29.01 193 SER C CA 1
ATOM 4140 C C . SER C 1 167 ? -22.427 -24.935 -34.106 1.00 32.11 193 SER C C 1
ATOM 4141 O O . SER C 1 167 ? -21.884 -23.826 -34.168 1.00 30.81 193 SER C O 1
ATOM 4144 N N . ASP C 1 168 ? -23.686 -25.187 -34.552 1.00 30.40 194 ASP C N 1
ATOM 4145 C CA . ASP C 1 168 ? -24.544 -24.144 -35.115 1.00 32.23 194 ASP C CA 1
ATOM 4146 C C . ASP C 1 168 ? -24.720 -23.023 -34.070 1.00 35.74 194 ASP C C 1
ATOM 4147 O O . ASP C 1 168 ? -24.569 -21.849 -34.409 1.00 34.87 194 ASP C O 1
ATOM 4152 N N . ALA C 1 169 ? -24.947 -23.398 -32.792 1.00 33.28 195 ALA C N 1
ATOM 4153 C CA . ALA C 1 169 ? -25.131 -22.438 -31.702 1.00 33.43 195 ALA C CA 1
ATOM 4154 C C . ALA C 1 169 ? -23.909 -21.536 -31.492 1.00 34.08 195 ALA C C 1
ATOM 4155 O O . ALA C 1 169 ? -24.076 -20.324 -31.535 1.00 34.95 195 ALA C O 1
ATOM 4157 N N . THR C 1 170 ? -22.688 -22.105 -31.360 1.00 28.50 196 THR C N 1
ATOM 4158 C CA . THR C 1 170 ? -21.474 -21.289 -31.162 1.00 28.06 196 THR C CA 1
ATOM 4159 C C . THR C 1 170 ? -21.163 -20.441 -32.392 1.00 32.41 196 THR C C 1
ATOM 4160 O O . THR C 1 170 ? -20.788 -19.282 -32.231 1.00 32.40 196 THR C O 1
ATOM 4164 N N . ARG C 1 171 ? -21.378 -20.984 -33.612 1.00 30.16 197 ARG C N 1
ATOM 4165 C CA . ARG C 1 171 ? -21.125 -20.232 -34.848 1.00 31.07 197 ARG C CA 1
ATOM 4166 C C . ARG C 1 171 ? -22.096 -19.040 -34.992 1.00 38.10 197 ARG C C 1
ATOM 4167 O O . ARG C 1 171 ? -21.679 -17.955 -35.419 1.00 37.08 197 ARG C O 1
ATOM 4175 N N . SER C 1 172 ? -23.367 -19.238 -34.585 1.00 35.88 198 SER C N 1
ATOM 4176 C CA . SER C 1 172 ? -24.406 -18.215 -34.625 1.00 38.13 198 SER C CA 1
ATOM 4177 C C . SER C 1 172 ? -24.081 -17.068 -33.667 1.00 44.03 198 SER C C 1
ATOM 4178 O O . SER C 1 172 ? -24.169 -15.909 -34.081 1.00 44.23 198 SER C O 1
ATOM 4181 N N . ASP C 1 173 ? -23.696 -17.378 -32.406 1.00 41.96 199 ASP C N 1
ATOM 4182 C CA . ASP C 1 173 ? -23.306 -16.326 -31.467 1.00 43.62 199 ASP C CA 1
ATOM 4183 C C . ASP C 1 173 ? -22.048 -15.592 -31.956 1.00 48.41 199 ASP C C 1
ATOM 4184 O O . ASP C 1 173 ? -21.959 -14.375 -31.767 1.00 49.08 199 ASP C O 1
ATOM 4189 N N . LEU C 1 174 ? -21.090 -16.322 -32.582 1.00 43.11 200 LEU C N 1
ATOM 4190 C CA . LEU C 1 174 ? -19.879 -15.708 -33.137 1.00 42.02 200 LEU C CA 1
ATOM 4191 C C . LEU C 1 174 ? -20.259 -14.664 -34.199 1.00 47.57 200 LEU C C 1
ATOM 4192 O O . LEU C 1 174 ? -19.712 -13.562 -34.180 1.00 48.31 200 LEU C O 1
ATOM 4197 N N . LYS C 1 175 ? -21.198 -15.007 -35.097 1.00 44.64 201 LYS C N 1
ATOM 4198 C CA . LYS C 1 175 ? -21.700 -14.114 -36.152 1.00 46.13 201 LYS C CA 1
ATOM 4199 C C . LYS C 1 175 ? -22.330 -12.856 -35.554 1.00 52.74 201 LYS C C 1
ATOM 4200 O O . LYS C 1 175 ? -22.053 -11.755 -36.030 1.00 54.05 201 LYS C O 1
ATOM 4206 N N . ASP C 1 176 ? -23.126 -13.021 -34.483 1.00 49.62 202 ASP C N 1
ATOM 4207 C CA . ASP C 1 176 ? -23.830 -11.922 -33.829 1.00 50.59 202 ASP C CA 1
ATOM 4208 C C . ASP C 1 176 ? -22.931 -10.979 -33.041 1.00 52.72 202 ASP C C 1
ATOM 4209 O O . ASP C 1 176 ? -23.091 -9.767 -33.180 1.00 54.11 202 ASP C O 1
ATOM 4214 N N . SER C 1 177 ? -22.013 -11.517 -32.214 1.00 45.65 203 SER C N 1
ATOM 4215 C CA . SER C 1 177 ? -21.139 -10.723 -31.341 1.00 44.81 203 SER C CA 1
ATOM 4216 C C . SER C 1 177 ? -19.771 -10.332 -31.940 1.00 46.62 203 SER C C 1
ATOM 4217 O O . SER C 1 177 ? -19.238 -9.285 -31.565 1.00 45.32 203 SER C O 1
ATOM 4220 N N . MET C 1 178 ? -19.187 -11.162 -32.828 1.00 42.10 204 MET C N 1
ATOM 4221 C CA . MET C 1 178 ? -17.886 -10.840 -33.454 1.00 41.25 204 MET C CA 1
ATOM 4222 C C . MET C 1 178 ? -17.996 -10.992 -34.985 1.00 42.54 204 MET C C 1
ATOM 4223 O O . MET C 1 178 ? -17.445 -11.951 -35.541 1.00 39.71 204 MET C O 1
ATOM 4228 N N . PRO C 1 179 ? -18.713 -10.054 -35.673 1.00 39.77 205 PRO C N 1
ATOM 4229 C CA . PRO C 1 179 ? -18.966 -10.220 -37.122 1.00 40.28 205 PRO C CA 1
ATOM 4230 C C . PRO C 1 179 ? -17.740 -10.289 -38.026 1.00 40.49 205 PRO C C 1
ATOM 4231 O O . PRO C 1 179 ? -17.739 -11.086 -38.963 1.00 38.11 205 PRO C O 1
ATOM 4235 N N . LEU C 1 180 ? -16.713 -9.465 -37.768 1.00 37.88 206 LEU C N 1
ATOM 4236 C CA . LEU C 1 180 ? -15.488 -9.499 -38.585 1.00 37.57 206 LEU C CA 1
ATOM 4237 C C . LEU C 1 180 ? -14.763 -10.849 -38.418 1.00 37.48 206 LEU C C 1
ATOM 4238 O O . LEU C 1 180 ? -14.301 -11.421 -39.412 1.00 36.43 206 LEU C O 1
ATOM 4243 N N . THR C 1 181 ? -14.729 -11.385 -37.176 1.00 33.63 207 THR C N 1
ATOM 4244 C CA . THR C 1 181 ? -14.120 -12.686 -36.871 1.00 32.89 207 THR C CA 1
ATOM 4245 C C . THR C 1 181 ? -14.880 -13.790 -37.605 1.00 37.57 207 THR C C 1
ATOM 4246 O O . THR C 1 181 ? -14.244 -14.637 -38.234 1.00 36.78 207 THR C O 1
ATOM 4250 N N . TYR C 1 182 ? -16.239 -13.753 -37.548 1.00 36.25 208 TYR C N 1
ATOM 4251 C CA . TYR C 1 182 ? -17.106 -14.710 -38.247 1.00 36.94 208 TYR C CA 1
ATOM 4252 C C . TYR C 1 182 ? -16.782 -14.729 -39.747 1.00 40.79 208 TYR C C 1
ATOM 4253 O O . TYR C 1 182 ? -16.585 -15.813 -40.308 1.00 40.11 208 TYR C O 1
ATOM 4262 N N . GLU C 1 183 ? -16.725 -13.535 -40.389 1.00 37.42 209 GLU C N 1
ATOM 4263 C CA . GLU C 1 183 ? -16.438 -13.424 -41.826 1.00 38.80 209 GLU C CA 1
ATOM 4264 C C . GLU C 1 183 ? -15.072 -14.025 -42.132 1.00 39.53 209 GLU C C 1
ATOM 4265 O O . GLU C 1 183 ? -14.960 -14.861 -43.025 1.00 38.15 209 GLU C O 1
ATOM 4267 N N . PHE C 1 184 ? -14.053 -13.648 -41.345 1.00 36.38 210 PHE C N 1
ATOM 4268 C CA . PHE C 1 184 ? -12.700 -14.178 -41.500 1.00 35.58 210 PHE C CA 1
ATOM 4269 C C . PHE C 1 184 ? -12.667 -15.712 -41.377 1.00 36.39 210 PHE C C 1
ATOM 4270 O O . PHE C 1 184 ? -11.969 -16.366 -42.156 1.00 34.72 210 PHE C O 1
ATOM 4278 N N . MET C 1 185 ? -13.365 -16.274 -40.365 1.00 32.29 211 MET C N 1
ATOM 4279 C CA . MET C 1 185 ? -13.349 -17.732 -40.125 1.00 31.06 211 MET C CA 1
ATOM 4280 C C . MET C 1 185 ? -14.090 -18.478 -41.233 1.00 37.44 211 MET C C 1
ATOM 4281 O O . MET C 1 185 ? -13.620 -19.530 -41.678 1.00 36.89 211 MET C O 1
ATOM 4286 N N . ALA C 1 186 ? -15.226 -17.912 -41.689 1.00 36.87 212 ALA C N 1
ATOM 4287 C CA . ALA C 1 186 ? -16.032 -18.476 -42.770 1.00 39.27 212 ALA C CA 1
ATOM 4288 C C . ALA C 1 186 ? -15.221 -18.594 -44.063 1.00 46.55 212 ALA C C 1
ATOM 4289 O O . ALA C 1 186 ? -15.256 -19.642 -44.700 1.00 47.52 212 ALA C O 1
ATOM 4291 N N . LYS C 1 187 ? -14.440 -17.554 -44.405 1.00 44.60 213 LYS C N 1
ATOM 4292 C CA . LYS C 1 187 ? -13.585 -17.548 -45.600 1.00 45.51 213 LYS C CA 1
ATOM 4293 C C . LYS C 1 187 ? -12.440 -18.555 -45.473 1.00 46.94 213 LYS C C 1
ATOM 4294 O O . LYS C 1 187 ? -12.134 -19.256 -46.436 1.00 47.23 213 LYS C O 1
ATOM 4297 N N . LEU C 1 188 ? -11.835 -18.645 -44.273 1.00 41.42 214 LEU C N 1
ATOM 4298 C CA . LEU C 1 188 ? -10.717 -19.532 -43.982 1.00 39.65 214 LEU C CA 1
ATOM 4299 C C . LEU C 1 188 ? -11.028 -21.025 -44.110 1.00 45.47 214 LEU C C 1
ATOM 4300 O O . LEU C 1 188 ? -10.197 -21.765 -44.641 1.00 46.73 214 LEU C O 1
ATOM 4305 N N . PHE C 1 189 ? -12.193 -21.470 -43.607 1.00 41.40 215 PHE C N 1
ATOM 4306 C CA . PHE C 1 189 ? -12.542 -22.890 -43.600 1.00 40.88 215 PHE C CA 1
ATOM 4307 C C . PHE C 1 189 ? -13.523 -23.328 -44.728 1.00 48.80 215 PHE C C 1
ATOM 4308 O O . PHE C 1 189 ? -13.959 -24.479 -44.737 1.00 49.23 215 PHE C O 1
ATOM 4316 N N . ALA C 1 190 ? -13.789 -22.450 -45.710 1.00 46.86 216 ALA C N 1
ATOM 4317 C CA . ALA C 1 190 ? -14.664 -22.755 -46.849 1.00 72.62 216 ALA C CA 1
ATOM 4318 C C . ALA C 1 190 ? -13.949 -23.644 -47.869 1.00 115.12 216 ALA C C 1
ATOM 4319 O O . ALA C 1 190 ? -12.761 -23.456 -48.135 1.00 83.34 216 ALA C O 1
ATOM 4321 N N . GLN D 1 4 ? -42.552 -32.345 15.186 1.00 50.40 30 GLN D N 1
ATOM 4322 C CA . GLN D 1 4 ? -41.423 -31.728 14.472 1.00 49.95 30 GLN D CA 1
ATOM 4323 C C . GLN D 1 4 ? -40.397 -32.804 14.051 1.00 50.02 30 GLN D C 1
ATOM 4324 O O . GLN D 1 4 ? -39.920 -33.555 14.915 1.00 50.81 30 GLN D O 1
ATOM 4330 N N . SER D 1 5 ? -40.067 -32.885 12.730 1.00 42.41 31 SER D N 1
ATOM 4331 C CA . SER D 1 5 ? -39.151 -33.912 12.194 1.00 39.73 31 SER D CA 1
ATOM 4332 C C . SER D 1 5 ? -37.799 -33.831 12.882 1.00 37.99 31 SER D C 1
ATOM 4333 O O . SER D 1 5 ? -37.214 -32.754 12.926 1.00 36.20 31 SER D O 1
ATOM 4336 N N . ILE D 1 6 ? -37.367 -34.932 13.515 1.00 33.10 32 ILE D N 1
ATOM 4337 C CA . ILE D 1 6 ? -36.098 -35.007 14.253 1.00 32.56 32 ILE D CA 1
ATOM 4338 C C . ILE D 1 6 ? -34.876 -34.471 13.440 1.00 33.40 32 ILE D C 1
ATOM 4339 O O . ILE D 1 6 ? -34.066 -33.728 14.004 1.00 31.62 32 ILE D O 1
ATOM 4344 N N . LEU D 1 7 ? -34.779 -34.787 12.133 1.00 29.94 33 LEU D N 1
ATOM 4345 C CA . LEU D 1 7 ? -33.643 -34.313 11.316 1.00 28.66 33 LEU D CA 1
ATOM 4346 C C . LEU D 1 7 ? -33.622 -32.779 11.154 1.00 30.45 33 LEU D C 1
ATOM 4347 O O . LEU D 1 7 ? -32.552 -32.210 10.943 1.00 28.05 33 LEU D O 1
ATOM 4352 N N . ASP D 1 8 ? -34.779 -32.107 11.337 1.00 29.22 34 ASP D N 1
ATOM 4353 C CA . ASP D 1 8 ? -34.797 -30.636 11.287 1.00 30.28 34 ASP D CA 1
ATOM 4354 C C . ASP D 1 8 ? -34.082 -30.008 12.507 1.00 32.59 34 ASP D C 1
ATOM 4355 O O . ASP D 1 8 ? -33.604 -28.890 12.418 1.00 31.31 34 ASP D O 1
ATOM 4360 N N . LYS D 1 9 ? -34.023 -30.729 13.620 1.00 32.58 35 LYS D N 1
ATOM 4361 C CA . LYS D 1 9 ? -33.380 -30.310 14.874 1.00 34.16 35 LYS D CA 1
ATOM 4362 C C . LYS D 1 9 ? -31.934 -30.832 14.969 1.00 37.49 35 LYS D C 1
ATOM 4363 O O . LYS D 1 9 ? -31.145 -30.310 15.752 1.00 39.26 35 LYS D O 1
ATOM 4367 N N . LEU D 1 10 ? -31.627 -31.916 14.244 1.00 28.79 36 LEU D N 1
ATOM 4368 C CA . LEU D 1 10 ? -30.352 -32.610 14.322 1.00 28.47 36 LEU D CA 1
ATOM 4369 C C . LEU D 1 10 ? -29.331 -32.164 13.255 1.00 31.45 36 LEU D C 1
ATOM 4370 O O . LEU D 1 10 ? -28.129 -32.059 13.543 1.00 31.11 36 LEU D O 1
ATOM 4375 N N . VAL D 1 11 ? -29.828 -31.862 12.036 1.00 27.38 37 VAL D N 1
ATOM 4376 C CA . VAL D 1 11 ? -29.006 -31.496 10.888 1.00 27.17 37 VAL D CA 1
ATOM 4377 C C . VAL D 1 11 ? -28.734 -29.983 10.868 1.00 33.12 37 VAL D C 1
ATOM 4378 O O . VAL D 1 11 ? -29.674 -29.185 10.997 1.00 33.49 37 VAL D O 1
ATOM 4382 N N . VAL D 1 12 ? -27.426 -29.617 10.814 1.00 27.83 38 VAL D N 1
ATOM 4383 C CA . VAL D 1 12 ? -26.893 -28.239 10.771 1.00 27.16 38 VAL D CA 1
ATOM 4384 C C . VAL D 1 12 ? -26.242 -28.017 9.401 1.00 30.16 38 VAL D C 1
ATOM 4385 O O . VAL D 1 12 ? -25.504 -28.883 8.919 1.00 28.99 38 VAL D O 1
ATOM 4389 N N . LEU D 1 13 ? -26.562 -26.878 8.767 1.00 26.30 39 LEU D N 1
ATOM 4390 C CA . LEU D 1 13 ? -26.101 -26.541 7.428 1.00 26.54 39 LEU D CA 1
ATOM 4391 C C . LEU D 1 13 ? -24.795 -25.750 7.402 1.00 28.36 39 LEU D C 1
ATOM 4392 O O . LEU D 1 13 ? -24.404 -25.207 8.433 1.00 27.32 39 LEU D O 1
ATOM 4397 N N . PRO D 1 14 ? -24.121 -25.651 6.234 1.00 22.98 40 PRO D N 1
ATOM 4398 C CA . PRO D 1 14 ? -22.915 -24.830 6.166 1.00 23.46 40 PRO D CA 1
ATOM 4399 C C . PRO D 1 14 ? -23.233 -23.363 6.448 1.00 28.81 40 PRO D C 1
ATOM 4400 O O . PRO D 1 14 ? -24.398 -22.917 6.331 1.00 27.53 40 PRO D O 1
ATOM 4404 N N . SER D 1 15 ? -22.212 -22.626 6.882 1.00 29.77 41 SER D N 1
ATOM 4405 C CA . SER D 1 15 ? -22.371 -21.209 7.220 1.00 31.04 41 SER D CA 1
ATOM 4406 C C . SER D 1 15 ? -22.326 -20.258 6.016 1.00 32.40 41 SER D C 1
ATOM 4407 O O . SER D 1 15 ? -22.754 -19.119 6.161 1.00 32.13 41 SER D O 1
ATOM 4410 N N . GLY D 1 16 ? -21.781 -20.699 4.870 1.00 27.24 42 GLY D N 1
ATOM 4411 C CA . GLY D 1 16 ? -21.700 -19.838 3.683 1.00 26.70 42 GLY D CA 1
ATOM 4412 C C . GLY D 1 16 ? -22.427 -20.431 2.498 1.00 26.52 42 GLY D C 1
ATOM 4413 O O . GLY D 1 16 ? -23.528 -20.968 2.649 1.00 27.34 42 GLY D O 1
ATOM 4414 N N . GLU D 1 17 ? -21.820 -20.372 1.311 1.00 21.10 43 GLU D N 1
ATOM 4415 C CA . GLU D 1 17 ? -22.434 -20.985 0.146 1.00 20.32 43 GLU D CA 1
ATOM 4416 C C . GLU D 1 17 ? -22.239 -22.496 0.175 1.00 23.72 43 GLU D C 1
ATOM 4417 O O . GLU D 1 17 ? -21.241 -22.980 0.721 1.00 25.01 43 GLU D O 1
ATOM 4423 N N . TYR D 1 18 ? -23.166 -23.234 -0.441 1.00 20.05 44 TYR D N 1
ATOM 4424 C CA . TYR D 1 18 ? -23.066 -24.699 -0.511 1.00 20.83 44 TYR D CA 1
ATOM 4425 C C . TYR D 1 18 ? -23.941 -25.288 -1.590 1.00 25.08 44 TYR D C 1
ATOM 4426 O O . TYR D 1 18 ? -24.756 -24.574 -2.190 1.00 24.09 44 TYR D O 1
ATOM 4435 N N . ASN D 1 19 ? -23.766 -26.587 -1.841 1.00 21.01 45 ASN D N 1
ATOM 4436 C CA . ASN D 1 19 ? -24.577 -27.289 -2.837 1.00 21.77 45 ASN D CA 1
ATOM 4437 C C . ASN D 1 19 ? -25.908 -27.673 -2.158 1.00 27.22 45 ASN D C 1
ATOM 4438 O O . ASN D 1 19 ? -25.986 -28.693 -1.469 1.00 26.27 45 ASN D O 1
ATOM 4443 N N . HIS D 1 20 ? -26.940 -26.826 -2.329 1.00 24.02 46 HIS D N 1
ATOM 4444 C CA . HIS D 1 20 ? -28.269 -27.033 -1.733 1.00 24.33 46 HIS D CA 1
ATOM 4445 C C . HIS D 1 20 ? -28.895 -28.392 -2.070 1.00 27.67 46 HIS D C 1
ATOM 4446 O O . HIS D 1 20 ? -29.412 -29.064 -1.173 1.00 26.20 46 HIS D O 1
ATOM 4453 N N . SER D 1 21 ? -28.851 -28.790 -3.352 1.00 25.91 47 SER D N 1
ATOM 4454 C CA . SER D 1 21 ? -29.451 -30.039 -3.828 1.00 26.15 47 SER D CA 1
ATOM 4455 C C . SER D 1 21 ? -28.821 -31.231 -3.139 1.00 27.10 47 SER D C 1
ATOM 4456 O O . SER D 1 21 ? -29.521 -32.113 -2.637 1.00 25.89 47 SER D O 1
ATOM 4459 N N . GLU D 1 22 ? -27.498 -31.246 -3.095 1.00 24.91 48 GLU D N 1
ATOM 4460 C CA . GLU D 1 22 ? -26.770 -32.343 -2.484 1.00 23.86 48 GLU D CA 1
ATOM 4461 C C . GLU D 1 22 ? -26.985 -32.412 -0.961 1.00 26.19 48 GLU D C 1
ATOM 4462 O O . GLU D 1 22 ? -27.202 -33.515 -0.435 1.00 26.11 48 GLU D O 1
ATOM 4468 N N . ALA D 1 23 ? -26.973 -31.251 -0.273 1.00 23.54 49 ALA D N 1
ATOM 4469 C CA . ALA D 1 23 ? -27.215 -31.186 1.173 1.00 23.57 49 ALA D CA 1
ATOM 4470 C C . ALA D 1 23 ? -28.608 -31.768 1.510 1.00 28.49 49 ALA D C 1
ATOM 4471 O O . ALA D 1 23 ? -28.715 -32.604 2.417 1.00 26.48 49 ALA D O 1
ATOM 4473 N N . ALA D 1 24 ? -29.648 -31.402 0.722 1.00 25.61 50 ALA D N 1
ATOM 4474 C CA . ALA D 1 24 ? -31.008 -31.947 0.905 1.00 25.41 50 ALA D CA 1
ATOM 4475 C C . ALA D 1 24 ? -31.036 -33.467 0.682 1.00 29.61 50 ALA D C 1
ATOM 4476 O O . ALA D 1 24 ? -31.645 -34.164 1.480 1.00 29.79 50 ALA D O 1
ATOM 4478 N N . ALA D 1 25 ? -30.346 -33.981 -0.368 1.00 26.56 51 ALA D N 1
ATOM 4479 C CA . ALA D 1 25 ? -30.261 -35.415 -0.656 1.00 27.06 51 ALA D CA 1
ATOM 4480 C C . ALA D 1 25 ? -29.588 -36.167 0.512 1.00 28.20 51 ALA D C 1
ATOM 4481 O O . ALA D 1 25 ? -29.999 -37.279 0.850 1.00 27.75 51 ALA D O 1
ATOM 4483 N N . MET D 1 26 ? -28.581 -35.541 1.157 1.00 23.55 52 MET D N 1
ATOM 4484 C CA . MET D 1 26 ? -27.890 -36.155 2.308 1.00 21.87 52 MET D CA 1
ATOM 4485 C C . MET D 1 26 ? -28.838 -36.215 3.497 1.00 27.59 52 MET D C 1
ATOM 4486 O O . MET D 1 26 ? -28.894 -37.234 4.187 1.00 26.95 52 MET D O 1
ATOM 4491 N N . LYS D 1 27 ? -29.610 -35.140 3.717 1.00 25.05 53 LYS D N 1
ATOM 4492 C CA . LYS D 1 27 ? -30.583 -35.104 4.810 1.00 25.32 53 LYS D CA 1
ATOM 4493 C C . LYS D 1 27 ? -31.675 -36.175 4.609 1.00 29.94 53 LYS D C 1
ATOM 4494 O O . LYS D 1 27 ? -32.091 -36.813 5.578 1.00 30.55 53 LYS D O 1
ATOM 4500 N N . GLN D 1 28 ? -32.104 -36.402 3.352 1.00 26.25 54 GLN D N 1
ATOM 4501 C CA . GLN D 1 28 ? -33.112 -37.419 3.015 1.00 26.29 54 GLN D CA 1
ATOM 4502 C C . GLN D 1 28 ? -32.570 -38.843 3.267 1.00 29.52 54 GLN D C 1
ATOM 4503 O O . GLN D 1 28 ? -33.277 -39.676 3.822 1.00 30.09 54 GLN D O 1
ATOM 4509 N N . ARG D 1 29 ? -31.314 -39.116 2.891 1.00 26.86 55 ARG D N 1
ATOM 4510 C CA . ARG D 1 29 ? -30.675 -40.424 3.125 1.00 24.32 55 ARG D CA 1
ATOM 4511 C C . ARG D 1 29 ? -30.521 -40.721 4.621 1.00 27.01 55 ARG D C 1
ATOM 4512 O O . ARG D 1 29 ? -30.585 -41.886 5.025 1.00 26.87 55 ARG D O 1
ATOM 4520 N N . LEU D 1 30 ? -30.410 -39.675 5.459 1.00 23.51 56 LEU D N 1
ATOM 4521 C CA . LEU D 1 30 ? -30.290 -39.873 6.917 1.00 22.29 56 LEU D CA 1
ATOM 4522 C C . LEU D 1 30 ? -31.587 -40.439 7.534 1.00 27.90 56 LEU D C 1
ATOM 4523 O O . LEU D 1 30 ? -31.547 -40.995 8.640 1.00 27.47 56 LEU D O 1
ATOM 4528 N N . GLU D 1 31 ? -32.717 -40.398 6.774 1.00 26.18 57 GLU D N 1
ATOM 4529 C CA . GLU D 1 31 ? -33.995 -40.976 7.227 1.00 25.98 57 GLU D CA 1
ATOM 4530 C C . GLU D 1 31 ? -33.877 -42.502 7.357 1.00 30.16 57 GLU D C 1
ATOM 4531 O O . GLU D 1 31 ? -34.743 -43.129 7.983 1.00 29.97 57 GLU D O 1
ATOM 4537 N N . LYS D 1 32 ? -32.805 -43.094 6.774 1.00 27.07 58 LYS D N 1
ATOM 4538 C CA . LYS D 1 32 ? -32.527 -44.528 6.861 1.00 27.01 58 LYS D CA 1
ATOM 4539 C C . LYS D 1 32 ? -32.197 -44.937 8.309 1.00 31.82 58 LYS D C 1
ATOM 4540 O O . LYS D 1 32 ? -32.384 -46.093 8.671 1.00 31.74 58 LYS D O 1
ATOM 4546 N N . ILE D 1 33 ? -31.703 -44.008 9.124 1.00 27.33 59 ILE D N 1
ATOM 4547 C CA . ILE D 1 33 ? -31.403 -44.296 10.528 1.00 26.64 59 ILE D CA 1
ATOM 4548 C C . ILE D 1 33 ? -32.748 -44.280 11.297 1.00 30.92 59 ILE D C 1
ATOM 4549 O O . ILE D 1 33 ? -33.516 -43.328 11.110 1.00 30.02 59 ILE D O 1
ATOM 4554 N N . PRO D 1 34 ? -33.063 -45.307 12.134 1.00 29.41 60 PRO D N 1
ATOM 4555 C CA . PRO D 1 34 ? -34.347 -45.302 12.861 1.00 29.45 60 PRO D CA 1
ATOM 4556 C C . PRO D 1 34 ? -34.605 -44.027 13.651 1.00 32.98 60 PRO D C 1
ATOM 4557 O O . PRO D 1 34 ? -33.662 -43.421 14.178 1.00 29.72 60 PRO D O 1
ATOM 4561 N N . THR D 1 35 ? -35.877 -43.579 13.669 1.00 31.60 61 THR D N 1
ATOM 4562 C CA . THR D 1 35 ? -36.242 -42.350 14.371 1.00 32.57 61 THR D CA 1
ATOM 4563 C C . THR D 1 35 ? -35.839 -42.406 15.853 1.00 37.51 61 THR D C 1
ATOM 4564 O O . THR D 1 35 ? -35.348 -41.404 16.367 1.00 37.53 61 THR D O 1
ATOM 4568 N N . SER D 1 36 ? -36.018 -43.576 16.519 1.00 34.36 62 SER D N 1
ATOM 4569 C CA . SER D 1 36 ? -35.669 -43.765 17.933 1.00 34.49 62 SER D CA 1
ATOM 4570 C C . SER D 1 36 ? -34.181 -43.454 18.164 1.00 36.08 62 SER D C 1
ATOM 4571 O O . SER D 1 36 ? -33.845 -42.746 19.116 1.00 35.97 62 SER D O 1
ATOM 4574 N N . ILE D 1 37 ? -33.311 -43.902 17.239 1.00 30.39 63 ILE D N 1
ATOM 4575 C CA . ILE D 1 37 ? -31.868 -43.627 17.285 1.00 28.34 63 ILE D CA 1
ATOM 4576 C C . ILE D 1 37 ? -31.600 -42.133 17.040 1.00 30.08 63 ILE D C 1
ATOM 4577 O O . ILE D 1 37 ? -30.783 -41.531 17.743 1.00 29.36 63 ILE D O 1
ATOM 4582 N N . LEU D 1 38 ? -32.265 -41.539 16.035 1.00 27.66 64 LEU D N 1
ATOM 4583 C CA . LEU D 1 38 ? -32.089 -40.110 15.768 1.00 27.75 64 LEU D CA 1
ATOM 4584 C C . LEU D 1 38 ? -32.494 -39.255 16.998 1.00 31.52 64 LEU D C 1
ATOM 4585 O O . LEU D 1 38 ? -31.726 -38.386 17.402 1.00 28.75 64 LEU D O 1
ATOM 4590 N N . ASP D 1 39 ? -33.639 -39.565 17.634 1.00 31.11 65 ASP D N 1
ATOM 4591 C CA . ASP D 1 39 ? -34.089 -38.898 18.865 1.00 31.72 65 ASP D CA 1
ATOM 4592 C C . ASP D 1 39 ? -33.029 -39.009 19.981 1.00 35.13 65 ASP D C 1
ATOM 4593 O O . ASP D 1 39 ? -32.764 -38.035 20.692 1.00 35.07 65 ASP D O 1
ATOM 4598 N N . ALA D 1 40 ? -32.420 -40.197 20.123 1.00 32.49 66 ALA D N 1
ATOM 4599 C CA . ALA D 1 40 ? -31.401 -40.451 21.146 1.00 32.55 66 ALA D CA 1
ATOM 4600 C C . ALA D 1 40 ? -30.139 -39.643 20.872 1.00 35.42 66 ALA D C 1
ATOM 4601 O O . ALA D 1 40 ? -29.602 -39.040 21.802 1.00 34.09 66 ALA D O 1
ATOM 4603 N N . LEU D 1 41 ? -29.725 -39.529 19.585 1.00 31.45 67 LEU D N 1
ATOM 4604 C CA . LEU D 1 41 ? -28.571 -38.709 19.210 1.00 30.69 67 LEU D CA 1
ATOM 4605 C C . LEU D 1 41 ? -28.831 -37.262 19.602 1.00 33.90 67 LEU D C 1
ATOM 4606 O O . LEU D 1 41 ? -27.981 -36.626 20.223 1.00 31.99 67 LEU D O 1
ATOM 4611 N N . TYR D 1 42 ? -30.023 -36.762 19.266 1.00 32.08 68 TYR D N 1
ATOM 4612 C CA . TYR D 1 42 ? -30.404 -35.392 19.596 1.00 33.66 68 TYR D CA 1
ATOM 4613 C C . TYR D 1 42 ? -30.358 -35.153 21.119 1.00 39.69 68 TYR D C 1
ATOM 4614 O O . TYR D 1 42 ? -29.753 -34.165 21.553 1.00 39.60 68 TYR D O 1
ATOM 4623 N N . SER D 1 43 ? -30.955 -36.073 21.923 1.00 37.51 69 SER D N 1
ATOM 4624 C CA . SER D 1 43 ? -30.946 -35.944 23.386 1.00 39.33 69 SER D CA 1
ATOM 4625 C C . SER D 1 43 ? -29.513 -35.933 23.961 1.00 42.74 69 SER D C 1
ATOM 4626 O O . SER D 1 43 ? -29.270 -35.240 24.945 1.00 43.22 69 SER D O 1
ATOM 4629 N N . LYS D 1 44 ? -28.546 -36.607 23.290 1.00 38.91 70 LYS D N 1
ATOM 4630 C CA . LYS D 1 44 ? -27.141 -36.598 23.715 1.00 38.43 70 LYS D CA 1
ATOM 4631 C C . LYS D 1 44 ? -26.397 -35.307 23.305 1.00 41.80 70 LYS D C 1
ATOM 4632 O O . LYS D 1 44 ? -25.219 -35.136 23.627 1.00 41.93 70 LYS D O 1
ATOM 4636 N N . GLY D 1 45 ? -27.094 -34.399 22.632 1.00 36.76 71 GLY D N 1
ATOM 4637 C CA . GLY D 1 45 ? -26.522 -33.125 22.217 1.00 36.40 71 GLY D CA 1
ATOM 4638 C C . GLY D 1 45 ? -25.707 -33.183 20.946 1.00 38.57 71 GLY D C 1
ATOM 4639 O O . GLY D 1 45 ? -24.961 -32.246 20.643 1.00 38.58 71 GLY D O 1
ATOM 4640 N N . VAL D 1 46 ? -25.868 -34.269 20.180 1.00 33.08 72 VAL D N 1
ATOM 4641 C CA . VAL D 1 46 ? -25.176 -34.440 18.915 1.00 32.30 72 VAL D CA 1
ATOM 4642 C C . VAL D 1 46 ? -25.818 -33.576 17.835 1.00 34.48 72 VAL D C 1
ATOM 4643 O O . VAL D 1 46 ? -27.043 -33.419 17.795 1.00 34.73 72 VAL D O 1
ATOM 4647 N N . LYS D 1 47 ? -24.975 -33.053 16.935 1.00 29.07 73 LYS D N 1
ATOM 4648 C CA . LYS D 1 47 ? -25.385 -32.336 15.738 1.00 26.90 73 LYS D CA 1
ATOM 4649 C C . LYS D 1 47 ? -24.725 -32.992 14.543 1.00 28.79 73 LYS D C 1
ATOM 4650 O O . LYS D 1 47 ? -23.560 -33.409 14.623 1.00 28.46 73 LYS D O 1
ATOM 4656 N N . ILE D 1 48 ? -25.500 -33.171 13.465 1.00 24.43 74 ILE D N 1
ATOM 4657 C CA . ILE D 1 48 ? -25.003 -33.704 12.211 1.00 23.57 74 ILE D CA 1
ATOM 4658 C C . ILE D 1 48 ? -24.754 -32.458 11.374 1.00 27.68 74 ILE D C 1
ATOM 4659 O O . ILE D 1 48 ? -25.694 -31.784 10.948 1.00 27.12 74 ILE D O 1
ATOM 4664 N N . LYS D 1 49 ? -23.485 -32.126 11.190 1.00 22.80 75 LYS D N 1
ATOM 4665 C CA . LYS D 1 49 ? -23.087 -30.922 10.493 1.00 22.99 75 LYS D CA 1
ATOM 4666 C C . LYS D 1 49 ? -22.703 -31.190 9.031 1.00 27.63 75 LYS D C 1
ATOM 4667 O O . LYS D 1 49 ? -21.773 -31.939 8.764 1.00 26.22 75 LYS D O 1
ATOM 4673 N N . LEU D 1 50 ? -23.473 -30.618 8.087 1.00 23.55 76 LEU D N 1
ATOM 4674 C CA . LEU D 1 50 ? -23.178 -30.752 6.662 1.00 23.99 76 LEU D CA 1
ATOM 4675 C C . LEU D 1 50 ? -22.252 -29.582 6.346 1.00 25.71 76 LEU D C 1
ATOM 4676 O O . LEU D 1 50 ? -22.521 -28.455 6.756 1.00 26.49 76 LEU D O 1
ATOM 4681 N N . THR D 1 51 ? -21.123 -29.854 5.718 1.00 21.14 77 THR D N 1
ATOM 4682 C CA . THR D 1 51 ? -20.151 -28.793 5.425 1.00 20.00 77 THR D CA 1
ATOM 4683 C C . THR D 1 51 ? -19.653 -28.828 3.990 1.00 22.32 77 THR D C 1
ATOM 4684 O O . THR D 1 51 ? -19.423 -29.902 3.442 1.00 20.84 77 THR D O 1
ATOM 4688 N N . GLN D 1 52 ? -19.426 -27.654 3.391 1.00 20.26 78 GLN D N 1
ATOM 4689 C CA . GLN D 1 52 ? -18.838 -27.610 2.046 1.00 20.17 78 GLN D CA 1
ATOM 4690 C C . GLN D 1 52 ? -17.296 -27.383 2.177 1.00 23.30 78 GLN D C 1
ATOM 4691 O O . GLN D 1 52 ? -16.593 -27.282 1.170 1.00 23.56 78 GLN D O 1
ATOM 4697 N N . GLY D 1 53 ? -16.801 -27.325 3.421 1.00 21.98 79 GLY D N 1
ATOM 4698 C CA . GLY D 1 53 ? -15.392 -27.057 3.709 1.00 19.65 79 GLY D CA 1
ATOM 4699 C C . GLY D 1 53 ? -15.094 -25.640 3.251 1.00 22.73 79 GLY D C 1
ATOM 4700 O O . GLY D 1 53 ? -15.959 -24.768 3.324 1.00 20.45 79 GLY D O 1
ATOM 4701 N N . ALA D 1 54 ? -13.896 -25.406 2.741 1.00 21.37 80 ALA D N 1
ATOM 4702 C CA . ALA D 1 54 ? -13.503 -24.107 2.195 1.00 20.86 80 ALA D CA 1
ATOM 4703 C C . ALA D 1 54 ? -12.548 -24.332 1.019 1.00 23.35 80 ALA D C 1
ATOM 4704 O O . ALA D 1 54 ? -12.642 -25.371 0.366 1.00 21.61 80 ALA D O 1
ATOM 4706 N N . ILE D 1 55 ? -11.694 -23.359 0.694 1.00 19.62 81 ILE D N 1
ATOM 4707 C CA . ILE D 1 55 ? -10.837 -23.473 -0.465 1.00 20.68 81 ILE D CA 1
ATOM 4708 C C . ILE D 1 55 ? -9.450 -23.947 -0.056 1.00 25.05 81 ILE D C 1
ATOM 4709 O O . ILE D 1 55 ? -8.737 -23.254 0.677 1.00 24.81 81 ILE D O 1
ATOM 4714 N N . THR D 1 56 ? -9.064 -25.115 -0.559 1.00 20.97 82 THR D N 1
ATOM 4715 C CA . THR D 1 56 ? -7.752 -25.705 -0.247 1.00 20.86 82 THR D CA 1
ATOM 4716 C C . THR D 1 56 ? -6.874 -25.742 -1.508 1.00 22.41 82 THR D C 1
ATOM 4717 O O . THR D 1 56 ? -7.334 -25.414 -2.592 1.00 22.44 82 THR D O 1
ATOM 4721 N N . ASN D 1 57 ? -5.620 -26.164 -1.352 1.00 19.02 83 ASN D N 1
ATOM 4722 C CA . ASN D 1 57 ? -4.688 -26.394 -2.449 1.00 19.89 83 ASN D CA 1
ATOM 4723 C C . ASN D 1 57 ? -3.814 -27.529 -1.970 1.00 23.92 83 ASN D C 1
ATOM 4724 O O . ASN D 1 57 ? -2.643 -27.348 -1.690 1.00 24.60 83 ASN D O 1
ATOM 4729 N N . GLU D 1 58 ? -4.435 -28.707 -1.831 1.00 23.03 84 GLU D N 1
ATOM 4730 C CA . GLU D 1 58 ? -3.815 -29.889 -1.270 1.00 23.73 84 GLU D CA 1
ATOM 4731 C C . GLU D 1 58 ? -3.381 -30.932 -2.296 1.00 24.27 84 GLU D C 1
ATOM 4732 O O . GLU D 1 58 ? -4.081 -31.112 -3.293 1.00 22.38 84 GLU D O 1
ATOM 4738 N N . PRO D 1 59 ? -2.280 -31.683 -2.031 1.00 21.88 85 PRO D N 1
ATOM 4739 C CA . PRO D 1 59 ? -1.961 -32.849 -2.886 1.00 22.54 85 PRO D CA 1
ATOM 4740 C C . PRO D 1 59 ? -3.140 -33.814 -2.820 1.00 24.65 85 PRO D C 1
ATOM 4741 O O . PRO D 1 59 ? -3.904 -33.797 -1.838 1.00 21.28 85 PRO D O 1
ATOM 4745 N N . GLU D 1 60 ? -3.309 -34.636 -3.859 1.00 21.01 86 GLU D N 1
ATOM 4746 C CA . GLU D 1 60 ? -4.402 -35.594 -3.950 1.00 19.66 86 GLU D CA 1
ATOM 4747 C C . GLU D 1 60 ? -4.630 -36.434 -2.671 1.00 21.60 86 GLU D C 1
ATOM 4748 O O . GLU D 1 60 ? -5.744 -36.460 -2.146 1.00 20.03 86 GLU D O 1
ATOM 4754 N N . LEU D 1 61 ? -3.593 -37.145 -2.207 1.00 19.71 87 LEU D N 1
ATOM 4755 C CA . LEU D 1 61 ? -3.751 -38.014 -1.031 1.00 19.42 87 LEU D CA 1
ATOM 4756 C C . LEU D 1 61 ? -4.159 -37.225 0.201 1.00 22.50 87 LEU D C 1
ATOM 4757 O O . LEU D 1 61 ? -5.070 -37.661 0.884 1.00 21.27 87 LEU D O 1
ATOM 4762 N N . ALA D 1 62 ? -3.485 -36.101 0.486 1.00 18.63 88 ALA D N 1
ATOM 4763 C CA . ALA D 1 62 ? -3.832 -35.273 1.657 1.00 19.34 88 ALA D CA 1
ATOM 4764 C C . ALA D 1 62 ? -5.277 -34.732 1.546 1.00 21.86 88 ALA D C 1
ATOM 4765 O O . ALA D 1 62 ? -6.018 -34.794 2.521 1.00 19.36 88 ALA D O 1
ATOM 4767 N N . TYR D 1 63 ? -5.711 -34.320 0.334 1.00 18.47 89 TYR D N 1
ATOM 4768 C CA . TYR D 1 63 ? -7.064 -33.837 0.137 1.00 18.41 89 TYR D CA 1
ATOM 4769 C C . TYR D 1 63 ? -8.077 -34.918 0.518 1.00 20.14 89 TYR D C 1
ATOM 4770 O O . TYR D 1 63 ? -8.998 -34.672 1.306 1.00 20.93 89 TYR D O 1
ATOM 4779 N N . LEU D 1 64 ? -7.893 -36.107 -0.043 1.00 17.32 90 LEU D N 1
ATOM 4780 C CA . LEU D 1 64 ? -8.768 -37.253 0.205 1.00 18.94 90 LEU D CA 1
ATOM 4781 C C . LEU D 1 64 ? -8.765 -37.691 1.649 1.00 21.74 90 LEU D C 1
ATOM 4782 O O . LEU D 1 64 ? -9.834 -37.966 2.193 1.00 20.11 90 LEU D O 1
ATOM 4787 N N . LYS D 1 65 ? -7.573 -37.793 2.260 1.00 21.66 91 LYS D N 1
ATOM 4788 C CA . LYS D 1 65 ? -7.440 -38.203 3.663 1.00 20.88 91 LYS D CA 1
ATOM 4789 C C . LYS D 1 65 ? -8.352 -37.338 4.587 1.00 25.22 91 LYS D C 1
ATOM 4790 O O . LYS D 1 65 ? -9.004 -37.874 5.492 1.00 23.29 91 LYS D O 1
ATOM 4796 N N . GLY D 1 66 ? -8.387 -36.028 4.328 1.00 20.16 92 GLY D N 1
ATOM 4797 C CA . GLY D 1 66 ? -9.182 -35.083 5.109 1.00 21.34 92 GLY D CA 1
ATOM 4798 C C . GLY D 1 66 ? -10.679 -35.040 4.840 1.00 23.52 92 GLY D C 1
ATOM 4799 O O . GLY D 1 66 ? -11.384 -34.274 5.504 1.00 20.40 92 GLY D O 1
ATOM 4800 N N . VAL D 1 67 ? -11.196 -35.857 3.895 1.00 20.26 93 VAL D N 1
ATOM 4801 C CA . VAL D 1 67 ? -12.646 -35.899 3.612 1.00 22.77 93 VAL D CA 1
ATOM 4802 C C . VAL D 1 67 ? -13.366 -36.428 4.864 1.00 29.63 93 VAL D C 1
ATOM 4803 O O . VAL D 1 67 ? -14.382 -35.876 5.259 1.00 27.86 93 VAL D O 1
ATOM 4807 N N . VAL D 1 68 ? -12.805 -37.479 5.486 1.00 29.59 94 VAL D N 1
ATOM 4808 C CA . VAL D 1 68 ? -13.352 -38.142 6.675 1.00 32.70 94 VAL D CA 1
ATOM 4809 C C . VAL D 1 68 ? -12.285 -38.296 7.765 1.00 43.31 94 VAL D C 1
ATOM 4810 O O . VAL D 1 68 ? -11.158 -38.683 7.439 1.00 44.10 94 VAL D O 1
ATOM 4814 N N . PRO D 1 69 ? -12.648 -38.131 9.065 1.00 44.08 95 PRO D N 1
ATOM 4815 C CA . PRO D 1 69 ? -11.659 -38.355 10.145 1.00 49.13 95 PRO D CA 1
ATOM 4816 C C . PRO D 1 69 ? -11.133 -39.787 10.269 1.00 88.68 95 PRO D C 1
ATOM 4817 O O . PRO D 1 69 ? -11.835 -40.755 9.982 1.00 51.04 95 PRO D O 1
ATOM 4821 N N . GLU D 1 87 ? -16.327 -33.236 18.754 1.00 51.12 113 GLU D N 1
ATOM 4822 C CA . GLU D 1 87 ? -16.916 -33.195 20.093 1.00 51.69 113 GLU D CA 1
ATOM 4823 C C . GLU D 1 87 ? -18.446 -33.044 19.996 1.00 53.57 113 GLU D C 1
ATOM 4824 O O . GLU D 1 87 ? -18.969 -31.920 20.067 1.00 55.06 113 GLU D O 1
ATOM 4826 N N .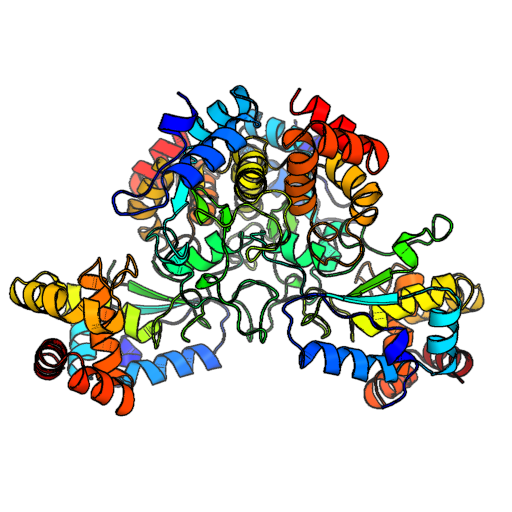 ARG D 1 88 ? -19.152 -34.192 19.793 1.00 44.65 114 ARG D N 1
ATOM 4827 C CA . ARG D 1 88 ? -20.608 -34.301 19.616 1.00 41.95 114 ARG D CA 1
ATOM 4828 C C . ARG D 1 88 ? -21.072 -33.586 18.319 1.00 41.07 114 ARG D C 1
ATOM 4829 O O . ARG D 1 88 ? -22.234 -33.199 18.180 1.00 40.75 114 ARG D O 1
ATOM 4837 N N . VAL D 1 89 ? -20.136 -33.408 17.377 1.00 34.22 115 VAL D N 1
ATOM 4838 C CA . VAL D 1 89 ? -20.396 -32.845 16.061 1.00 32.35 115 VAL D CA 1
ATOM 4839 C C . VAL D 1 89 ? -19.942 -33.877 15.019 1.00 35.39 115 VAL D C 1
ATOM 4840 O O . VAL D 1 89 ? -18.760 -34.226 14.955 1.00 35.16 115 VAL D O 1
ATOM 4844 N N . VAL D 1 90 ? -20.902 -34.401 14.249 1.00 30.02 116 VAL D N 1
ATOM 4845 C CA . VAL D 1 90 ? -20.658 -35.350 13.167 1.00 28.61 116 VAL D CA 1
ATOM 4846 C C . VAL D 1 90 ? -20.505 -34.473 11.902 1.00 30.02 116 VAL D C 1
ATOM 4847 O O . VAL D 1 90 ? -21.501 -33.960 11.410 1.00 29.55 116 VAL D O 1
ATOM 4851 N N . ALA D 1 91 ? -19.268 -34.251 11.417 1.00 26.85 117 ALA D N 1
ATOM 4852 C CA . ALA D 1 91 ? -19.016 -33.386 10.261 1.00 25.05 117 ALA D CA 1
ATOM 4853 C C . ALA D 1 91 ? -19.030 -34.204 8.968 1.00 29.68 117 ALA D C 1
ATOM 4854 O O . ALA D 1 91 ? -18.268 -35.178 8.840 1.00 31.47 117 ALA D O 1
ATOM 4856 N N . VAL D 1 92 ? -19.944 -33.863 8.030 1.00 24.45 118 VAL D N 1
ATOM 4857 C CA . VAL D 1 92 ? -20.051 -34.598 6.753 1.00 23.32 118 VAL D CA 1
ATOM 4858 C C . VAL D 1 92 ? -19.827 -33.677 5.557 1.00 25.20 118 VAL D C 1
ATOM 4859 O O . VAL D 1 92 ? -20.587 -32.715 5.369 1.00 21.95 118 VAL D O 1
ATOM 4863 N N . ARG D 1 93 ? -18.811 -34.003 4.738 1.00 21.65 119 ARG D N 1
ATOM 4864 C CA . ARG D 1 93 ? -18.456 -33.181 3.578 1.00 22.32 119 ARG D CA 1
ATOM 4865 C C . ARG D 1 93 ? -19.451 -33.364 2.453 1.00 24.96 119 ARG D C 1
ATOM 4866 O O . ARG D 1 93 ? -19.612 -34.477 1.947 1.00 23.89 119 ARG D O 1
ATOM 4874 N N . ILE D 1 94 ? -20.133 -32.257 2.061 1.00 22.01 120 ILE D N 1
ATOM 4875 C CA . ILE D 1 94 ? -21.106 -32.292 0.978 1.00 21.43 120 ILE D CA 1
ATOM 4876 C C . ILE D 1 94 ? -20.450 -32.676 -0.365 1.00 24.34 120 ILE D C 1
ATOM 4877 O O . ILE D 1 94 ? -19.393 -32.153 -0.725 1.00 25.41 120 ILE D O 1
ATOM 4882 N N . GLY D 1 95 ? -21.068 -33.635 -1.050 1.00 23.40 121 GLY D N 1
ATOM 4883 C CA . GLY D 1 95 ? -20.641 -34.135 -2.347 1.00 24.22 121 GLY D CA 1
ATOM 4884 C C . GLY D 1 95 ? -19.849 -35.431 -2.260 1.00 26.15 121 GLY D C 1
ATOM 4885 O O . GLY D 1 95 ? -19.557 -36.047 -3.292 1.00 25.23 121 GLY D O 1
ATOM 4886 N N . TYR D 1 96 ? -19.510 -35.867 -1.024 1.00 20.84 122 TYR D N 1
ATOM 4887 C CA . TYR D 1 96 ? -18.685 -37.047 -0.800 1.00 20.20 122 TYR D CA 1
ATOM 4888 C C . TYR D 1 96 ? -19.471 -38.250 -0.259 1.00 24.29 122 TYR D C 1
ATOM 4889 O O . TYR D 1 96 ? -18.869 -39.196 0.227 1.00 23.66 122 TYR D O 1
ATOM 4898 N N . SER D 1 97 ? -20.813 -38.244 -0.417 1.00 21.28 123 SER D N 1
ATOM 4899 C CA . SER D 1 97 ? -21.636 -39.340 0.081 1.00 21.24 123 SER D CA 1
ATOM 4900 C C . SER D 1 97 ? -21.343 -40.697 -0.515 1.00 25.13 123 SER D C 1
ATOM 4901 O O . SER D 1 97 ? -21.282 -41.672 0.231 1.00 25.11 123 SER D O 1
ATOM 4904 N N . GLU D 1 98 ? -21.191 -40.775 -1.855 1.00 23.85 124 GLU D N 1
ATOM 4905 C CA . GLU D 1 98 ? -21.086 -42.069 -2.536 1.00 26.14 124 GLU D CA 1
ATOM 4906 C C . GLU D 1 98 ? -19.783 -42.806 -2.313 1.00 26.56 124 GLU D C 1
ATOM 4907 O O . GLU D 1 98 ? -18.733 -42.192 -2.106 1.00 24.20 124 GLU D O 1
ATOM 4910 N N . LYS D 1 99 ? -19.874 -44.147 -2.347 1.00 24.21 125 LYS D N 1
ATOM 4911 C CA . LYS D 1 99 ? -18.734 -45.058 -2.269 1.00 23.87 125 LYS D CA 1
ATOM 4912 C C . LYS D 1 99 ? -17.684 -44.624 -3.325 1.00 28.47 125 LYS D C 1
ATOM 4913 O O . LYS D 1 99 ? -18.039 -44.346 -4.492 1.00 27.00 125 LYS D O 1
ATOM 4919 N N . GLY D 1 100 ? -16.432 -44.498 -2.889 1.00 25.50 126 GLY D N 1
ATOM 4920 C CA . GLY D 1 100 ? -15.338 -44.082 -3.765 1.00 25.03 126 GLY D CA 1
ATOM 4921 C C . GLY D 1 100 ? -14.940 -42.628 -3.620 1.00 28.58 126 GLY D C 1
ATOM 4922 O O . GLY D 1 100 ? -13.904 -42.219 -4.163 1.00 26.99 126 GLY D O 1
ATOM 4923 N N . LYS D 1 101 ? -15.740 -41.825 -2.877 1.00 25.80 127 LYS D N 1
ATOM 4924 C CA . LYS D 1 101 ? -15.451 -40.391 -2.701 1.00 25.60 127 LYS D CA 1
ATOM 4925 C C . LYS D 1 101 ? -14.581 -40.115 -1.477 1.00 28.78 127 LYS D C 1
ATOM 4926 O O . LYS D 1 101 ? -15.010 -39.438 -0.538 1.00 29.17 127 LYS D O 1
ATOM 4932 N N . GLY D 1 102 ? -13.385 -40.695 -1.473 1.00 26.30 128 GLY D N 1
ATOM 4933 C CA . GLY D 1 102 ? -12.456 -40.581 -0.357 1.00 27.25 128 GLY D CA 1
ATOM 4934 C C . GLY D 1 102 ? -12.795 -41.533 0.776 1.00 30.40 128 GLY D C 1
ATOM 4935 O O . GLY D 1 102 ? -12.251 -41.409 1.880 1.00 30.60 128 GLY D O 1
ATOM 4936 N N . HIS D 1 103 ? -13.701 -42.501 0.508 1.00 24.66 129 HIS D N 1
ATOM 4937 C CA . HIS D 1 103 ? -14.098 -43.535 1.460 1.00 22.87 129 HIS D CA 1
ATOM 4938 C C . HIS D 1 103 ? -14.643 -44.684 0.633 1.00 26.32 129 HIS D C 1
ATOM 4939 O O . HIS D 1 103 ? -14.927 -44.522 -0.569 1.00 25.33 129 HIS D O 1
ATOM 4946 N N . ASN D 1 104 ? -14.784 -45.829 1.264 1.00 24.16 130 ASN D N 1
ATOM 4947 C CA . ASN D 1 104 ? -15.283 -47.027 0.608 1.00 23.48 130 ASN D CA 1
ATOM 4948 C C . ASN D 1 104 ? -16.597 -47.539 1.256 1.00 28.82 130 ASN D C 1
ATOM 4949 O O . ASN D 1 104 ? -16.919 -48.721 1.131 1.00 27.88 130 ASN D O 1
ATOM 4954 N N . SER D 1 105 ? -17.356 -46.652 1.931 1.00 24.97 131 SER D N 1
ATOM 4955 C CA . SER D 1 105 ? -18.624 -47.043 2.573 1.00 25.64 131 SER D CA 1
ATOM 4956 C C . SER D 1 105 ? -19.759 -46.842 1.606 1.00 27.93 131 SER D C 1
ATOM 4957 O O . SER D 1 105 ? -19.620 -46.045 0.669 1.00 26.96 131 SER D O 1
ATOM 4960 N N . LEU D 1 106 ? -20.933 -47.452 1.888 1.00 23.59 132 LEU D N 1
ATOM 4961 C CA . LEU D 1 106 ? -22.116 -47.257 1.049 1.00 24.16 132 LEU D CA 1
ATOM 4962 C C . LEU D 1 106 ? -22.575 -45.811 1.070 1.00 26.85 132 LEU D C 1
ATOM 4963 O O . LEU D 1 106 ? -23.081 -45.311 0.059 1.00 26.10 132 LEU D O 1
ATOM 4968 N N . ASN D 1 107 ? -22.443 -45.150 2.242 1.00 24.74 133 ASN D N 1
ATOM 4969 C CA . ASN D 1 107 ? -22.925 -43.773 2.375 1.00 24.05 133 ASN D CA 1
ATOM 4970 C C . ASN D 1 107 ? -22.163 -43.065 3.486 1.00 25.05 133 ASN D C 1
ATOM 4971 O O . ASN D 1 107 ? -22.173 -43.543 4.615 1.00 25.09 133 ASN D O 1
ATOM 4976 N N . LEU D 1 108 ? -21.518 -41.919 3.170 1.00 22.74 134 LEU D N 1
ATOM 4977 C CA . LEU D 1 108 ? -20.689 -41.203 4.139 1.00 21.99 134 LEU D CA 1
ATOM 4978 C C . LEU D 1 108 ? -21.445 -40.656 5.375 1.00 24.89 134 LEU D C 1
ATOM 4979 O O . LEU D 1 108 ? -20.992 -40.880 6.504 1.00 23.97 134 LEU D O 1
ATOM 4984 N N . GLU D 1 109 ? -22.583 -39.969 5.170 1.00 22.37 135 GLU D N 1
ATOM 4985 C CA . GLU D 1 109 ? -23.355 -39.394 6.280 1.00 21.82 135 GLU D CA 1
ATOM 4986 C C . GLU D 1 109 ? -23.898 -40.469 7.237 1.00 24.37 135 GLU D C 1
ATOM 4987 O O . GLU D 1 109 ? -23.772 -40.321 8.454 1.00 22.92 135 GLU D O 1
ATOM 4993 N N . ILE D 1 110 ? -24.367 -41.598 6.699 1.00 21.09 136 ILE D N 1
ATOM 4994 C CA . ILE D 1 110 ? -24.845 -42.698 7.541 1.00 21.79 136 ILE D CA 1
ATOM 4995 C C . ILE D 1 110 ? -23.654 -43.318 8.298 1.00 25.91 136 ILE D C 1
ATOM 4996 O O . ILE D 1 110 ? -23.765 -43.543 9.497 1.00 23.85 136 ILE D O 1
ATOM 5001 N N . HIS D 1 111 ? -22.530 -43.591 7.604 1.00 23.79 137 HIS D N 1
ATOM 5002 C CA . HIS D 1 111 ? -21.323 -44.181 8.218 1.00 24.52 137 HIS D CA 1
ATOM 5003 C C . HIS D 1 111 ? -20.856 -43.330 9.403 1.00 26.62 137 HIS D C 1
ATOM 5004 O O . HIS D 1 111 ? -20.675 -43.855 10.501 1.00 24.56 137 HIS D O 1
ATOM 5011 N N . GLU D 1 112 ? -20.633 -42.022 9.168 1.00 23.62 138 GLU D N 1
ATOM 5012 C CA . GLU D 1 112 ? -20.167 -41.124 10.209 1.00 22.61 138 GLU D CA 1
ATOM 5013 C C . GLU D 1 112 ? -21.184 -40.974 11.344 1.00 23.47 138 GLU D C 1
ATOM 5014 O O . GLU D 1 112 ? -20.797 -40.940 12.508 1.00 23.98 138 GLU D O 1
ATOM 5020 N N . THR D 1 113 ? -22.490 -40.921 11.023 1.00 20.85 139 THR D N 1
ATOM 5021 C CA . THR D 1 113 ? -23.505 -40.818 12.086 1.00 21.87 139 THR D CA 1
ATOM 5022 C C . THR D 1 113 ? -23.469 -42.087 12.958 1.00 24.81 139 THR D C 1
ATOM 5023 O O . THR D 1 113 ? -23.589 -41.997 14.193 1.00 25.16 139 THR D O 1
ATOM 5027 N N . LEU D 1 114 ? -23.237 -43.249 12.332 1.00 22.49 140 LEU D N 1
ATOM 5028 C CA . LEU D 1 114 ? -23.197 -44.531 13.067 1.00 22.60 140 LEU D CA 1
ATOM 5029 C C . LEU D 1 114 ? -22.046 -44.591 14.079 1.00 26.29 140 LEU D C 1
ATOM 5030 O O . LEU D 1 114 ? -22.206 -45.220 15.117 1.00 26.68 140 LEU D O 1
ATOM 5035 N N . HIS D 1 115 ? -20.921 -43.897 13.830 1.00 24.41 141 HIS D N 1
ATOM 5036 C CA . HIS D 1 115 ? -19.838 -43.803 14.824 1.00 25.41 141 HIS D CA 1
ATOM 5037 C C . HIS D 1 115 ? -20.336 -43.111 16.101 1.00 29.91 141 HIS D C 1
ATOM 5038 O O . HIS D 1 115 ? -20.002 -43.550 17.205 1.00 29.20 141 HIS D O 1
ATOM 5045 N N . ALA D 1 116 ? -21.112 -42.017 15.950 1.00 26.28 142 ALA D N 1
ATOM 5046 C CA . ALA D 1 116 ? -21.658 -41.293 17.100 1.00 26.73 142 ALA D CA 1
ATOM 5047 C C . ALA D 1 116 ? -22.711 -42.135 17.801 1.00 30.36 142 ALA D C 1
ATOM 5048 O O . ALA D 1 116 ? -22.801 -42.075 19.018 1.00 30.59 142 ALA D O 1
ATOM 5050 N N . VAL D 1 117 ? -23.499 -42.919 17.031 1.00 26.25 143 VAL D N 1
ATOM 5051 C CA . VAL D 1 117 ? -24.527 -43.811 17.572 1.00 25.99 143 VAL D CA 1
ATOM 5052 C C . VAL D 1 117 ? -23.818 -44.831 18.455 1.00 30.65 143 VAL D C 1
ATOM 5053 O O . VAL D 1 117 ? -24.169 -44.966 19.627 1.00 31.09 143 VAL D O 1
ATOM 5057 N N . ASP D 1 118 ? -22.781 -45.501 17.905 1.00 26.75 144 ASP D N 1
ATOM 5058 C CA . ASP D 1 118 ? -21.981 -46.481 18.646 1.00 27.08 144 ASP D CA 1
ATOM 5059 C C . ASP D 1 118 ? -21.504 -45.874 20.000 1.00 31.69 144 ASP D C 1
ATOM 5060 O O . ASP D 1 118 ? -21.853 -46.392 21.063 1.00 31.72 144 ASP D O 1
ATOM 5065 N N . ARG D 1 119 ? -20.776 -44.748 19.939 1.00 29.44 145 ARG D N 1
ATOM 5066 C CA . ARG D 1 119 ? -20.169 -44.061 21.086 1.00 31.57 145 ARG D CA 1
ATOM 5067 C C . ARG D 1 119 ? -21.166 -43.472 22.116 1.00 37.15 145 ARG D C 1
ATOM 5068 O O . ARG D 1 119 ? -21.096 -43.831 23.285 1.00 39.11 145 ARG D O 1
ATOM 5071 N N . LEU D 1 120 ? -22.105 -42.630 21.676 1.00 33.38 146 LEU D N 1
ATOM 5072 C CA . LEU D 1 120 ? -23.000 -41.882 22.560 1.00 33.96 146 LEU D CA 1
ATOM 5073 C C . LEU D 1 120 ? -24.419 -42.400 22.758 1.00 37.02 146 LEU D C 1
ATOM 5074 O O . LEU D 1 120 ? -25.054 -42.018 23.746 1.00 38.02 146 LEU D O 1
ATOM 5079 N N . VAL D 1 121 ? -24.945 -43.229 21.851 1.00 31.26 147 VAL D N 1
ATOM 5080 C CA . VAL D 1 121 ? -26.315 -43.746 21.996 1.00 30.82 147 VAL D CA 1
ATOM 5081 C C . VAL D 1 121 ? -26.314 -45.171 22.515 1.00 34.78 147 VAL D C 1
ATOM 5082 O O . VAL D 1 121 ? -27.162 -45.542 23.336 1.00 33.27 147 VAL D O 1
ATOM 5086 N N . LEU D 1 122 ? -25.391 -45.986 21.996 1.00 31.38 148 LEU D N 1
ATOM 5087 C CA . LEU D 1 122 ? -25.337 -47.406 22.328 1.00 30.27 148 LEU D CA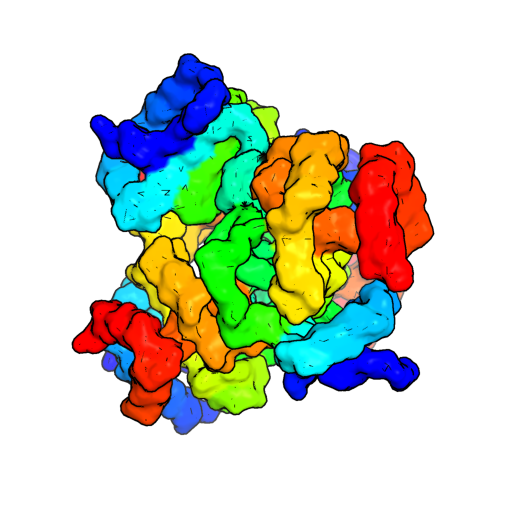 1
ATOM 5088 C C . LEU D 1 122 ? -24.238 -47.732 23.350 1.00 35.90 148 LEU D C 1
ATOM 5089 O O . LEU D 1 122 ? -23.908 -48.902 23.560 1.00 35.64 148 LEU D O 1
ATOM 5094 N N . ASN D 1 123 ? -23.707 -46.681 24.022 1.00 33.92 149 ASN D N 1
ATOM 5095 C CA . ASN D 1 123 ? -22.729 -46.825 25.101 1.00 33.65 149 ASN D CA 1
ATOM 5096 C C . ASN D 1 123 ? -21.480 -47.640 24.691 1.00 36.68 149 ASN D C 1
ATOM 5097 O O . ASN D 1 123 ? -21.158 -48.646 25.336 1.00 36.53 149 ASN D O 1
ATOM 5102 N N . GLU D 1 124 ? -20.793 -47.210 23.600 1.00 32.79 150 GLU D N 1
ATOM 5103 C CA . GLU D 1 124 ? -19.561 -47.816 23.042 1.00 32.02 150 GLU D CA 1
ATOM 5104 C C . GLU D 1 124 ? -19.731 -49.330 22.814 1.00 33.62 150 GLU D C 1
ATOM 5105 O O . GLU D 1 124 ? -18.921 -50.162 23.240 1.00 32.68 150 GLU D O 1
ATOM 5111 N N . VAL D 1 125 ? -20.820 -49.682 22.157 1.00 29.05 151 VAL D N 1
ATOM 5112 C CA . VAL D 1 125 ? -21.177 -51.083 21.931 1.00 28.08 151 VAL D CA 1
ATOM 5113 C C . VAL D 1 125 ? -20.088 -51.881 21.128 1.00 31.42 151 VAL D C 1
ATOM 5114 O O . VAL D 1 125 ? -19.910 -53.081 21.378 1.00 29.17 151 VAL D O 1
ATOM 5118 N N . SER D 1 126 ? -19.372 -51.220 20.189 1.00 28.38 152 SER D N 1
ATOM 5119 C CA . SER D 1 126 ? -18.350 -51.878 19.369 1.00 27.02 152 SER D CA 1
ATOM 5120 C C . SER D 1 126 ? -17.174 -52.366 20.207 1.00 31.27 152 SER D C 1
ATOM 5121 O O . SER D 1 126 ? -16.408 -53.209 19.747 1.00 30.41 152 SER D O 1
ATOM 5124 N N . GLY D 1 127 ? -17.072 -51.862 21.432 1.00 29.00 153 GLY D N 1
ATOM 5125 C CA . GLY D 1 127 ? -16.052 -52.282 22.389 1.00 30.11 153 GLY D CA 1
ATOM 5126 C C . GLY D 1 127 ? -16.518 -53.339 23.386 1.00 33.48 153 GLY D C 1
ATOM 5127 O O . GLY D 1 127 ? -15.754 -53.718 24.278 1.00 34.06 153 GLY D O 1
ATOM 5128 N N . THR D 1 128 ? -17.765 -53.843 23.267 1.00 28.47 154 THR D N 1
ATOM 5129 C CA . THR D 1 128 ? -18.263 -54.867 24.203 1.00 27.56 154 THR D CA 1
ATOM 5130 C C . THR D 1 128 ? -17.668 -56.243 23.846 1.00 27.36 154 THR D C 1
ATOM 5131 O O . THR D 1 128 ? -17.337 -56.460 22.686 1.00 23.10 154 THR D O 1
ATOM 5135 N N . ASP D 1 129 ? -17.510 -57.158 24.842 1.00 25.85 155 ASP D N 1
ATOM 5136 C CA . ASP D 1 129 ? -17.002 -58.539 24.640 1.00 26.13 155 ASP D CA 1
ATOM 5137 C C . ASP D 1 129 ? -17.820 -59.230 23.542 1.00 27.52 155 ASP D C 1
ATOM 5138 O O . ASP D 1 129 ? -17.270 -59.952 22.712 1.00 26.00 155 ASP D O 1
ATOM 5143 N N . GLU D 1 130 ? -19.135 -58.991 23.540 1.00 22.26 156 GLU D N 1
ATOM 5144 C CA . GLU D 1 130 ? -20.063 -59.614 22.588 1.00 22.04 156 GLU D CA 1
ATOM 5145 C C . GLU D 1 130 ? -19.810 -59.131 21.185 1.00 24.92 156 GLU D C 1
ATOM 5146 O O . GLU D 1 130 ? -19.680 -59.968 20.290 1.00 24.68 156 GLU D O 1
ATOM 5152 N N . PHE D 1 131 ? -19.668 -57.807 20.992 1.00 22.59 157 PHE D N 1
ATOM 5153 C CA . PHE D 1 131 ? -19.387 -57.308 19.650 1.00 21.69 157 PHE D CA 1
ATOM 5154 C C . PHE D 1 131 ? -18.008 -57.741 19.177 1.00 26.42 157 PHE D C 1
ATOM 5155 O O . PHE D 1 131 ? -17.857 -58.085 18.009 1.00 24.41 157 PHE D O 1
ATOM 5163 N N . ILE D 1 132 ? -17.029 -57.782 20.098 1.00 25.92 158 ILE D N 1
ATOM 5164 C CA . ILE D 1 132 ? -15.664 -58.234 19.805 1.00 26.84 158 ILE D CA 1
ATOM 5165 C C . ILE D 1 132 ? -15.700 -59.687 19.322 1.00 29.31 158 ILE D C 1
ATOM 5166 O O . ILE D 1 132 ? -14.990 -59.989 18.361 1.00 29.21 158 ILE D O 1
ATOM 5171 N N . ASN D 1 133 ? -16.561 -60.560 19.938 1.00 25.02 159 ASN D N 1
ATOM 5172 C CA . ASN D 1 133 ? -16.764 -61.955 19.499 1.00 24.98 159 ASN D CA 1
ATOM 5173 C C . ASN D 1 133 ? -17.199 -61.954 18.044 1.00 29.35 159 ASN D C 1
ATOM 5174 O O . ASN D 1 133 ? -16.620 -62.652 17.225 1.00 29.68 159 ASN D O 1
ATOM 5179 N N . ILE D 1 134 ? -18.238 -61.175 17.734 1.00 24.63 160 ILE D N 1
ATOM 5180 C CA . ILE D 1 134 ? -18.792 -61.044 16.379 1.00 23.90 160 ILE D CA 1
ATOM 5181 C C . ILE D 1 134 ? -17.759 -60.557 15.345 1.00 26.63 160 ILE D C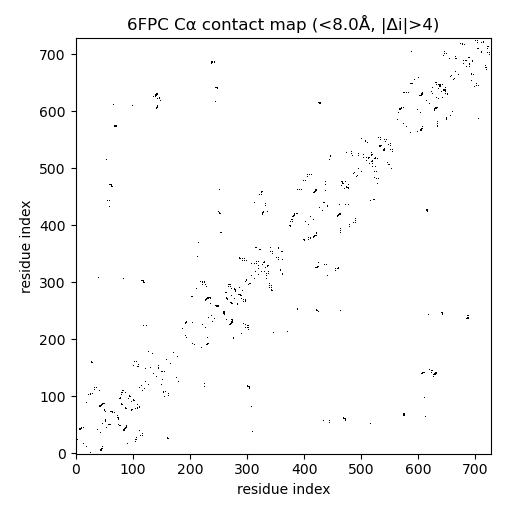 1
ATOM 5182 O O . ILE D 1 134 ? -17.622 -61.164 14.282 1.00 27.25 160 ILE D O 1
ATOM 5187 N N . PHE D 1 135 ? -17.050 -59.464 15.672 1.00 24.43 161 PHE D N 1
ATOM 5188 C CA . PHE D 1 135 ? -16.009 -58.839 14.857 1.00 24.23 161 PHE D CA 1
ATOM 5189 C C . PHE D 1 135 ? -14.943 -59.893 14.488 1.00 30.31 161 PHE D C 1
ATOM 5190 O O . PHE D 1 135 ? -14.631 -60.072 13.315 1.00 29.61 161 PHE D O 1
ATOM 5198 N N . ASN D 1 136 ? -14.422 -60.616 15.485 1.00 27.51 162 ASN D N 1
ATOM 5199 C CA . ASN D 1 136 ? -13.402 -61.643 15.238 1.00 26.96 162 ASN D CA 1
ATOM 5200 C C . ASN D 1 136 ? -13.884 -62.822 14.383 1.00 31.94 162 ASN D C 1
ATOM 5201 O O . ASN D 1 136 ? -13.086 -63.435 13.679 1.00 32.66 162 ASN D O 1
ATOM 5206 N N . LYS D 1 137 ? -15.170 -63.138 14.439 1.00 28.01 163 LYS D N 1
ATOM 5207 C CA . LYS D 1 137 ? -15.701 -64.247 13.650 1.00 28.72 163 LYS D CA 1
ATOM 5208 C C . LYS D 1 137 ? -16.190 -63.874 12.254 1.00 31.04 163 LYS D C 1
ATOM 5209 O O . LYS D 1 137 ? -16.133 -64.706 11.349 1.00 32.04 163 LYS D O 1
ATOM 5215 N N . GLU D 1 138 ? -16.721 -62.660 12.085 1.00 24.27 164 GLU D N 1
ATOM 5216 C CA . GLU D 1 138 ? -17.390 -62.349 10.842 1.00 24.36 164 GLU D CA 1
ATOM 5217 C C . GLU D 1 138 ? -16.806 -61.234 9.999 1.00 28.43 164 GLU D C 1
ATOM 5218 O O . GLU D 1 138 ? -17.222 -61.114 8.850 1.00 26.87 164 GLU D O 1
ATOM 5224 N N . ALA D 1 139 ? -15.914 -60.385 10.541 1.00 27.02 165 ALA D N 1
ATOM 5225 C CA . ALA D 1 139 ? -15.300 -59.336 9.730 1.00 26.67 165 ALA D CA 1
ATOM 5226 C C . ALA D 1 139 ? -14.490 -59.931 8.554 1.00 28.79 165 ALA D C 1
ATOM 5227 O O . ALA D 1 139 ? -14.396 -59.280 7.516 1.00 28.43 165 ALA D O 1
ATOM 5229 N N . SER D 1 140 ? -13.957 -61.164 8.691 1.00 25.84 166 SER D N 1
ATOM 5230 C CA . SER D 1 140 ? -13.197 -61.827 7.609 1.00 26.68 166 SER D CA 1
ATOM 5231 C C . SER D 1 140 ? -14.063 -62.165 6.379 1.00 31.20 166 SER D C 1
ATOM 5232 O O . SER D 1 140 ? -13.525 -62.332 5.287 1.00 31.05 166 SER D O 1
ATOM 5235 N N . VAL D 1 141 ? -15.388 -62.330 6.570 1.00 29.38 167 VAL D N 1
ATOM 5236 C CA . VAL D 1 141 ? -16.322 -62.731 5.502 1.00 29.62 167 VAL D CA 1
ATOM 5237 C C . VAL D 1 141 ? -16.199 -61.812 4.256 1.00 34.84 167 VAL D C 1
ATOM 5238 O O . VAL D 1 141 ? -16.073 -62.315 3.129 1.00 36.34 167 VAL D O 1
ATOM 5242 N N . LYS D 1 142 ? -16.188 -60.488 4.472 1.00 31.57 168 LYS D N 1
ATOM 5243 C CA . LYS D 1 142 ? -16.096 -59.504 3.388 1.00 30.50 168 LYS D CA 1
ATOM 5244 C C . LYS D 1 142 ? -14.774 -58.751 3.361 1.00 33.98 168 LYS D C 1
ATOM 5245 O O . LYS D 1 142 ? -14.391 -58.234 2.304 1.00 32.98 168 LYS D O 1
ATOM 5251 N N . TYR D 1 143 ? -14.118 -58.612 4.527 1.00 28.91 169 TYR D N 1
ATOM 5252 C CA . TYR D 1 143 ? -12.980 -57.723 4.696 1.00 28.30 169 TYR D CA 1
ATOM 5253 C C . TYR D 1 143 ? -11.647 -58.378 5.039 1.00 31.06 169 TYR D C 1
ATOM 5254 O O . TYR D 1 143 ? -10.700 -57.646 5.293 1.00 31.22 169 TYR D O 1
ATOM 5263 N N . LYS D 1 144 ? -11.540 -59.715 5.030 1.00 29.34 170 LYS D N 1
ATOM 5264 C CA . LYS D 1 144 ? -10.277 -60.416 5.328 1.00 29.34 170 LYS D CA 1
ATOM 5265 C C . LYS D 1 144 ? -9.070 -59.752 4.633 1.00 34.73 170 LYS D C 1
ATOM 5266 O O . LYS D 1 144 ? -9.145 -59.432 3.445 1.00 34.75 170 LYS D O 1
ATOM 5272 N N . GLY D 1 145 ? -8.009 -59.522 5.405 1.00 33.56 171 GLY D N 1
ATOM 5273 C CA . GLY D 1 145 ? -6.763 -58.908 4.954 1.00 33.68 171 GLY D CA 1
ATOM 5274 C C . GLY D 1 145 ? -6.836 -57.486 4.428 1.00 36.89 171 GLY D C 1
ATOM 5275 O O . GLY D 1 145 ? -5.888 -57.044 3.780 1.00 37.47 171 GLY D O 1
ATOM 5276 N N . ASP D 1 146 ? -7.920 -56.724 4.721 1.00 30.97 172 ASP D N 1
ATOM 5277 C CA . ASP D 1 146 ? -8.047 -55.347 4.218 1.00 29.10 172 ASP D CA 1
ATOM 5278 C C . ASP D 1 146 ? -7.258 -54.317 5.044 1.00 32.27 172 ASP D C 1
ATOM 5279 O O . ASP D 1 146 ? -7.186 -53.166 4.659 1.00 29.59 172 ASP D O 1
ATOM 5284 N N . GLY D 1 147 ? -6.705 -54.737 6.180 1.00 31.24 173 GLY D N 1
ATOM 5285 C CA . GLY D 1 147 ? -5.932 -53.859 7.050 1.00 31.79 173 GLY D CA 1
ATOM 5286 C C . GLY D 1 147 ? -6.687 -52.718 7.710 1.00 34.34 173 GLY D C 1
ATOM 5287 O O . GLY D 1 147 ? -6.050 -51.846 8.308 1.00 33.18 173 GLY D O 1
ATOM 5288 N N . TYR D 1 148 ? -8.047 -52.715 7.652 1.00 32.49 174 TYR D N 1
ATOM 5289 C CA . TYR D 1 148 ? -8.846 -51.620 8.202 1.00 32.43 174 TYR D CA 1
ATOM 5290 C C . TYR D 1 148 ? -10.150 -52.080 8.878 1.00 34.82 174 TYR D C 1
ATOM 5291 O O . TYR D 1 148 ? -10.180 -52.184 10.107 1.00 34.02 174 TYR D O 1
ATOM 5300 N N . VAL D 1 149 ? -11.215 -52.369 8.088 1.00 29.74 175 VAL D N 1
ATOM 5301 C CA . VAL D 1 149 ? -12.511 -52.842 8.587 1.00 28.81 175 VAL D CA 1
ATOM 5302 C C . VAL D 1 149 ? -12.319 -54.153 9.394 1.00 33.48 175 VAL D C 1
ATOM 5303 O O . VAL D 1 149 ? -12.997 -54.343 10.398 1.00 35.18 175 VAL D O 1
ATOM 5307 N N . SER D 1 150 ? -11.392 -55.044 8.959 1.00 28.74 176 SER D N 1
ATOM 5308 C CA . SER D 1 150 ? -11.124 -56.304 9.670 1.00 27.55 176 SER D CA 1
ATOM 5309 C C . SER D 1 150 ? -10.127 -56.078 10.829 1.00 30.72 176 SER D C 1
ATOM 5310 O O . SER D 1 150 ? -9.836 -57.018 11.572 1.00 31.08 176 SER D O 1
ATOM 5313 N N . ALA D 1 151 ? -9.627 -54.845 11.002 1.00 27.11 177 ALA D N 1
ATOM 5314 C CA . ALA D 1 151 ? -8.670 -54.538 12.065 1.00 29.30 177 ALA D CA 1
ATOM 5315 C C . ALA D 1 151 ? -9.259 -53.714 13.202 1.00 31.86 177 ALA D C 1
ATOM 5316 O O . ALA D 1 151 ? -8.755 -53.766 14.327 1.00 31.87 177 ALA D O 1
ATOM 5318 N N . TYR D 1 152 ? -10.291 -52.930 12.909 1.00 27.28 178 TYR D N 1
ATOM 5319 C CA . TYR D 1 152 ? -10.872 -52.027 13.889 1.00 28.25 178 TYR D CA 1
ATOM 5320 C C . TYR D 1 152 ? -12.354 -52.300 14.120 1.00 31.59 178 TYR D C 1
ATOM 5321 O O . TYR D 1 152 ? -13.151 -52.087 13.198 1.00 31.71 178 TYR D O 1
ATOM 5330 N N . PRO D 1 153 ? -12.734 -52.758 15.341 1.00 29.67 179 PRO D N 1
ATOM 5331 C CA . PRO D 1 153 ? -14.162 -53.066 15.615 1.00 28.77 179 PRO D CA 1
ATOM 5332 C C . PRO D 1 153 ? -15.106 -51.891 15.383 1.00 29.37 179 PRO D C 1
ATOM 5333 O O . PRO D 1 153 ? -16.220 -52.123 14.922 1.00 24.61 179 PRO D O 1
ATOM 5337 N N . THR D 1 154 ? -14.650 -50.623 15.675 1.00 26.07 180 THR D N 1
ATOM 5338 C CA . THR D 1 154 ? -15.461 -49.417 15.468 1.00 25.31 180 THR D CA 1
ATOM 5339 C C . THR D 1 154 ? -15.786 -49.296 13.985 1.00 26.73 180 THR D C 1
ATOM 5340 O O . THR D 1 154 ? -16.898 -48.913 13.640 1.00 25.45 180 THR D O 1
ATOM 5344 N N . GLU D 1 155 ? -14.832 -49.707 13.114 1.00 22.48 181 GLU D N 1
ATOM 5345 C CA . GLU D 1 155 ? -15.032 -49.672 11.672 1.00 22.20 181 GLU D CA 1
ATOM 5346 C C . GLU D 1 155 ? -15.965 -50.769 11.188 1.00 24.97 181 GLU D C 1
ATOM 5347 O O . GLU D 1 155 ? -16.827 -50.512 10.335 1.00 23.00 181 GLU D O 1
ATOM 5353 N N . TYR D 1 156 ? -15.806 -51.987 11.729 1.00 21.60 182 TYR D N 1
ATOM 5354 C CA . TYR D 1 156 ? -16.707 -53.086 11.358 1.00 21.42 182 TYR D CA 1
ATOM 5355 C C . TYR D 1 156 ? -18.143 -52.746 11.807 1.00 25.42 182 TYR D C 1
ATOM 5356 O O . TYR D 1 156 ? -19.103 -52.981 11.061 1.00 24.32 182 TYR D O 1
ATOM 5365 N N . PHE D 1 157 ? -18.279 -52.124 12.993 1.00 23.36 183 PHE D N 1
ATOM 5366 C CA . PHE D 1 157 ? -19.601 -51.720 13.476 1.00 23.67 183 PHE D CA 1
ATOM 5367 C C . PHE D 1 157 ? -20.279 -50.767 12.477 1.00 26.95 183 PHE D C 1
ATOM 5368 O O . PHE D 1 157 ? -21.409 -51.037 12.056 1.00 25.02 183 PHE D O 1
ATOM 5376 N N . ALA D 1 158 ? -19.592 -49.661 12.099 1.00 24.11 184 ALA D N 1
ATOM 5377 C CA . ALA D 1 158 ? -20.169 -48.654 11.209 1.00 24.63 184 ALA D CA 1
ATOM 5378 C C . ALA D 1 158 ? -20.487 -49.242 9.838 1.00 26.13 184 ALA D C 1
ATOM 5379 O O . ALA D 1 158 ? -21.563 -48.976 9.315 1.00 25.89 184 ALA D O 1
ATOM 5381 N N . GLU D 1 159 ? -19.628 -50.115 9.306 1.00 22.76 185 GLU D N 1
ATOM 5382 C CA . GLU D 1 159 ? -19.889 -50.736 7.997 1.00 24.05 185 GLU D CA 1
ATOM 5383 C C . GLU D 1 159 ? -21.041 -51.747 8.065 1.00 25.91 185 GLU D C 1
ATOM 5384 O O . GLU D 1 159 ? -21.947 -51.713 7.215 1.00 23.67 185 GLU D O 1
ATOM 5390 N N . ALA D 1 160 ? -21.015 -52.668 9.055 1.00 23.20 186 ALA D N 1
ATOM 5391 C CA . ALA D 1 160 ? -22.104 -53.651 9.147 1.00 24.03 186 ALA D CA 1
ATOM 5392 C C . ALA D 1 160 ? -23.462 -52.995 9.469 1.00 26.27 186 ALA D C 1
ATOM 5393 O O . ALA D 1 160 ? -24.483 -53.421 8.921 1.00 25.29 186 ALA D O 1
ATOM 5395 N N . ALA D 1 161 ? -23.486 -51.963 10.348 1.00 24.23 187 ALA D N 1
ATOM 5396 C CA . ALA D 1 161 ? -24.746 -51.250 10.665 1.00 24.86 187 ALA D CA 1
ATOM 5397 C C . ALA D 1 161 ? -25.266 -50.549 9.407 1.00 27.79 187 ALA D C 1
ATOM 5398 O O . ALA D 1 161 ? -26.478 -50.506 9.189 1.00 25.18 187 ALA D O 1
ATOM 5400 N N . SER D 1 162 ? -24.333 -50.030 8.556 1.00 25.58 188 SER D N 1
ATOM 5401 C CA . SER D 1 162 ? -24.690 -49.412 7.276 1.00 26.28 188 SER D CA 1
ATOM 5402 C C . SER D 1 162 ? -25.361 -50.429 6.359 1.00 29.01 188 SER D C 1
ATOM 5403 O O . SER D 1 162 ? -26.395 -50.101 5.791 1.00 27.58 188 SER D O 1
ATOM 5406 N N . LEU D 1 163 ? -24.811 -51.675 6.246 1.00 25.71 189 LEU D N 1
ATOM 5407 C CA . LEU D 1 163 ? -25.449 -52.707 5.409 1.00 25.73 189 LEU D CA 1
ATOM 5408 C C . LEU D 1 163 ? -26.877 -53.013 5.903 1.00 28.56 189 LEU D C 1
ATOM 5409 O O . LEU D 1 163 ? -27.797 -53.153 5.093 1.00 27.35 189 LEU D O 1
ATOM 5414 N N . TYR D 1 164 ? -27.060 -53.117 7.230 1.00 24.68 190 TYR D N 1
ATOM 5415 C CA . TYR D 1 164 ? -28.370 -53.401 7.807 1.00 25.85 190 TYR D CA 1
ATOM 5416 C C . TYR D 1 164 ? -29.388 -52.291 7.438 1.00 30.13 190 TYR D C 1
ATOM 5417 O O . TYR D 1 164 ? -30.527 -52.586 7.093 1.00 30.84 190 TYR D O 1
ATOM 5426 N N . LEU D 1 165 ? -28.962 -51.022 7.527 1.00 27.24 191 LEU D N 1
ATOM 5427 C CA . LEU D 1 165 ? -29.856 -49.874 7.331 1.00 28.00 191 LEU D CA 1
ATOM 5428 C C . LEU D 1 165 ? -30.012 -49.298 5.911 1.00 32.81 191 LEU D C 1
ATOM 5429 O O . LEU D 1 165 ? -31.066 -48.727 5.618 1.00 33.24 191 LEU D O 1
ATOM 5434 N N . TYR D 1 166 ? -29.001 -49.433 5.049 1.00 30.41 192 TYR D N 1
ATOM 5435 C CA . TYR D 1 166 ? -28.982 -48.810 3.727 1.00 30.62 192 TYR D CA 1
ATOM 5436 C C . TYR D 1 166 ? -30.143 -49.189 2.797 1.00 34.89 192 TYR D C 1
ATOM 5437 O O . TYR D 1 166 ? -30.790 -48.291 2.256 1.00 35.37 192 TYR D O 1
ATOM 5446 N N . SER D 1 167 ? -30.366 -50.483 2.563 1.00 31.50 193 SER D N 1
ATOM 5447 C CA . SER D 1 167 ? -31.417 -50.965 1.669 1.00 31.88 193 SER D CA 1
ATOM 5448 C C . SER D 1 167 ? -31.844 -52.373 2.051 1.00 35.60 193 SER D C 1
ATOM 5449 O O . SER D 1 167 ? -31.166 -53.032 2.840 1.00 32.77 193 SER D O 1
ATOM 5452 N N . ASP D 1 168 ? -32.968 -52.849 1.474 1.00 33.99 194 ASP D N 1
ATOM 5453 C CA . ASP D 1 168 ? -33.434 -54.210 1.671 1.00 33.46 194 ASP D CA 1
ATOM 5454 C C . ASP D 1 168 ? -32.347 -55.185 1.188 1.00 36.44 194 ASP D C 1
ATOM 5455 O O . ASP D 1 168 ? -32.055 -56.159 1.879 1.00 35.01 194 ASP D O 1
ATOM 5460 N N . ALA D 1 169 ? -31.717 -54.885 0.034 1.00 33.53 195 ALA D N 1
ATOM 5461 C CA . ALA D 1 169 ? -30.669 -55.703 -0.569 1.00 33.11 195 ALA D CA 1
ATOM 5462 C C . ALA D 1 169 ? -29.403 -55.817 0.285 1.00 33.69 195 ALA D C 1
ATOM 5463 O O . ALA D 1 169 ? -28.913 -56.925 0.465 1.00 32.56 195 ALA D O 1
ATOM 5465 N N . THR D 1 170 ? -28.894 -54.708 0.845 1.00 29.37 196 THR D N 1
ATOM 5466 C CA . THR D 1 170 ? -27.676 -54.795 1.666 1.00 27.62 196 THR D CA 1
ATOM 5467 C C . THR D 1 170 ? -27.976 -55.483 3.004 1.00 29.97 196 THR D C 1
ATOM 5468 O O . THR D 1 170 ? -27.117 -56.217 3.499 1.00 29.81 196 THR D O 1
ATOM 5472 N N . ARG D 1 171 ? -29.204 -55.301 3.558 1.00 26.98 197 ARG D N 1
ATOM 5473 C CA . ARG D 1 171 ? -29.610 -55.962 4.810 1.00 27.17 197 ARG D CA 1
ATOM 5474 C C . ARG D 1 171 ? -29.652 -57.469 4.552 1.00 29.96 197 ARG D C 1
ATOM 5475 O O . ARG D 1 171 ? -29.196 -58.244 5.384 1.00 28.46 197 ARG D O 1
ATOM 5483 N N . SER D 1 172 ? -30.179 -57.871 3.381 1.00 28.79 198 SER D N 1
ATOM 5484 C CA . SER D 1 172 ? -30.270 -59.270 2.961 1.00 29.62 198 SER D CA 1
ATOM 5485 C C . SER D 1 172 ? -28.845 -59.880 2.794 1.00 31.51 198 SER D C 1
ATOM 5486 O O . SER D 1 172 ? -28.595 -60.968 3.307 1.00 30.24 198 SER D O 1
ATOM 5489 N N . ASP D 1 173 ? -27.896 -59.131 2.189 1.00 28.51 199 ASP D N 1
ATOM 5490 C CA . ASP D 1 173 ? -26.495 -59.576 2.065 1.00 27.33 199 ASP D CA 1
ATOM 5491 C C . ASP D 1 173 ? -25.839 -59.735 3.452 1.00 31.02 199 ASP D C 1
ATOM 5492 O O . ASP D 1 173 ? -25.014 -60.640 3.644 1.00 31.94 199 ASP D O 1
ATOM 5497 N N . LEU D 1 174 ? -26.218 -58.875 4.428 1.00 25.69 200 LEU D N 1
ATOM 5498 C CA . LEU D 1 174 ? -25.676 -58.957 5.799 1.00 24.21 200 LEU D CA 1
ATOM 5499 C C . LEU D 1 174 ? -26.154 -60.244 6.458 1.00 28.08 200 LEU D C 1
ATOM 5500 O O . LEU D 1 174 ? -25.334 -61.013 6.958 1.00 27.68 200 LEU D O 1
ATOM 5505 N N . LYS D 1 175 ? -27.466 -60.495 6.394 1.00 26.03 201 LYS D N 1
ATOM 5506 C CA . LYS D 1 175 ? -28.107 -61.681 6.968 1.00 26.63 201 LYS D CA 1
ATOM 5507 C C . LYS D 1 175 ? -27.519 -62.958 6.366 1.00 30.72 201 LYS D C 1
ATOM 5508 O O . LYS D 1 175 ? -27.159 -63.860 7.112 1.00 31.70 201 LYS D O 1
ATOM 5513 N N . ASP D 1 176 ? -27.372 -63.008 5.032 1.00 27.71 202 ASP D N 1
ATOM 5514 C CA . ASP D 1 176 ? -26.857 -64.185 4.320 1.00 28.99 202 ASP D CA 1
ATOM 5515 C C . ASP D 1 176 ? -25.485 -64.655 4.792 1.00 31.61 202 ASP D C 1
ATOM 5516 O O . ASP D 1 176 ? -25.271 -65.852 5.008 1.00 29.60 202 ASP D O 1
ATOM 5521 N N . SER D 1 177 ? -24.536 -63.700 4.895 1.00 28.60 203 SER D N 1
ATOM 5522 C CA . SER D 1 177 ? -23.124 -63.993 5.101 1.00 27.70 203 SER D CA 1
ATOM 5523 C C . SER D 1 177 ? -22.589 -63.756 6.486 1.00 29.02 203 SER D C 1
ATOM 5524 O O . SER D 1 177 ? -21.604 -64.391 6.863 1.00 27.60 203 SER D O 1
ATOM 5527 N N . MET D 1 178 ? -23.207 -62.840 7.234 1.00 24.61 204 MET D N 1
ATOM 5528 C CA . MET D 1 178 ? -22.765 -62.475 8.577 1.00 24.59 204 MET D CA 1
ATOM 5529 C C . MET D 1 178 ? -23.960 -62.598 9.560 1.00 26.88 204 MET D C 1
ATOM 5530 O O . MET D 1 178 ? -24.484 -61.590 10.053 1.00 25.97 204 MET D O 1
ATOM 5535 N N . PRO D 1 179 ? -24.449 -63.845 9.814 1.00 23.57 205 PRO D N 1
ATOM 5536 C CA . PRO D 1 179 ? -25.648 -64.006 10.673 1.00 24.39 205 PRO D CA 1
ATOM 5537 C C . PRO D 1 179 ? -25.517 -63.511 12.097 1.00 28.07 205 PRO D C 1
ATOM 5538 O O . PRO D 1 179 ? -26.498 -63.006 12.619 1.00 29.40 205 PRO D O 1
ATOM 5542 N N . LEU D 1 180 ? -24.337 -63.649 12.722 1.00 25.73 206 LEU D N 1
ATOM 5543 C CA . LEU D 1 180 ? -24.145 -63.160 14.096 1.00 26.58 206 LEU D CA 1
ATOM 5544 C C . LEU D 1 180 ? -24.255 -61.658 14.102 1.00 28.18 206 LEU D C 1
ATOM 5545 O O . LEU D 1 180 ? -24.894 -61.089 14.992 1.00 28.09 206 LEU D O 1
ATOM 5550 N N . THR D 1 181 ? -23.674 -61.016 13.069 1.00 24.83 207 THR D N 1
ATOM 5551 C CA . THR D 1 181 ? -23.716 -59.566 12.922 1.00 24.54 207 THR D CA 1
ATOM 5552 C C . THR D 1 181 ? -25.143 -59.103 12.656 1.00 26.83 207 THR D C 1
ATOM 5553 O O . THR D 1 181 ? -25.606 -58.156 13.285 1.00 24.43 207 THR D O 1
ATOM 5557 N N . TYR D 1 182 ? -25.845 -59.787 11.751 1.00 25.51 208 TYR D N 1
ATOM 5558 C CA . TYR D 1 182 ? -27.227 -59.453 11.434 1.00 25.77 208 TYR D CA 1
ATOM 5559 C C . TYR D 1 182 ? -28.114 -59.482 12.700 1.00 28.16 208 TYR D C 1
ATOM 5560 O O . TYR D 1 182 ? -28.846 -58.518 12.965 1.00 26.33 208 TYR D O 1
ATOM 5569 N N . GLU D 1 183 ? -28.010 -60.558 13.501 1.00 26.63 209 GLU D N 1
ATOM 5570 C CA . GLU D 1 183 ? -28.787 -60.729 14.724 1.00 27.21 209 GLU D CA 1
ATOM 5571 C C . GLU D 1 183 ? -28.506 -59.580 15.736 1.00 31.33 209 GLU D C 1
ATOM 5572 O O . GLU D 1 183 ? -29.427 -59.063 16.375 1.00 30.81 209 GLU D O 1
ATOM 5578 N N . PHE D 1 184 ? -27.241 -59.178 15.830 1.00 28.17 210 PHE D N 1
ATOM 5579 C CA . PHE D 1 184 ? -26.804 -58.091 16.699 1.00 27.01 210 PHE D CA 1
ATOM 5580 C C . PHE D 1 184 ? -27.386 -56.773 16.214 1.00 29.25 210 PHE D C 1
ATOM 5581 O O . PHE D 1 184 ? -27.955 -56.041 17.015 1.00 30.85 210 PHE D O 1
ATOM 5589 N N . MET D 1 185 ? -27.298 -56.489 14.902 1.00 24.90 211 MET D N 1
ATOM 5590 C CA . MET D 1 185 ? -27.823 -55.228 14.329 1.00 24.02 211 MET D CA 1
ATOM 5591 C C . MET D 1 185 ? -29.366 -55.127 14.418 1.00 30.39 211 MET D C 1
ATOM 5592 O O . MET D 1 185 ? -29.895 -54.067 14.764 1.00 29.63 211 MET D O 1
ATOM 5597 N N . ALA D 1 186 ? -30.072 -56.235 14.130 1.00 27.72 212 ALA D N 1
ATOM 5598 C CA . ALA D 1 186 ? -31.537 -56.278 14.196 1.00 29.25 212 ALA D CA 1
ATOM 5599 C C . ALA D 1 186 ? -32.038 -55.949 15.613 1.00 34.34 212 ALA D C 1
ATOM 5600 O O . ALA D 1 186 ? -32.999 -55.180 15.760 1.00 34.12 212 ALA D O 1
ATOM 5602 N N . LYS D 1 187 ? -31.347 -56.473 16.658 1.00 31.22 213 LYS D N 1
ATOM 5603 C CA . LYS D 1 187 ? -31.726 -56.204 18.047 1.00 31.33 213 LYS D CA 1
ATOM 5604 C C . LYS D 1 187 ? -31.487 -54.744 18.429 1.00 37.08 213 LYS D C 1
ATOM 5605 O O . LYS D 1 187 ? -32.290 -54.169 19.166 1.00 37.70 213 LYS D O 1
ATOM 5609 N N . LEU D 1 188 ? -30.406 -54.138 17.915 1.00 33.35 214 LEU D N 1
ATOM 5610 C CA . LEU D 1 188 ? -30.094 -52.731 18.188 1.00 33.14 214 LEU D CA 1
ATOM 5611 C C . LEU D 1 188 ? -31.019 -51.764 17.425 1.00 36.64 214 LEU D C 1
ATOM 5612 O O . LEU D 1 188 ? -31.321 -50.685 17.936 1.00 37.15 214 LEU D O 1
ATOM 5617 N N . PHE D 1 189 ? -31.402 -52.112 16.179 1.00 32.91 215 PHE D N 1
ATOM 5618 C CA . PHE D 1 189 ? -32.169 -51.214 15.308 1.00 34.01 215 PHE D CA 1
ATOM 5619 C C . PHE D 1 189 ? -33.588 -51.671 14.986 1.00 73.98 215 PHE D C 1
ATOM 5620 O O . PHE D 1 189 ? -34.327 -50.905 14.361 1.00 43.86 215 PHE D O 1
#

Nearest PDB structures (foldseek):
  6fpc-assembly1_A  TM=1.005E+00  e=2.586E-33  Paenibacillus alvei
  6r54-assembly2_B  TM=9.659E-01  e=4.962E-20  Clostridioides difficile
  5n12-assembly2_B  TM=9.653E-01  e=6.507E-20  Clostridioides difficile 630
  6r53-assembly1_A  TM=9.651E-01  e=7.657E-20  Clostridioides difficile
  6r5b-assembly2_B  TM=9.417E-01  e=7.468E-19  Clostridioides difficile

B-factor: mean 33.45, std 11.13, range [16.94, 124.4]

Organism: Paenibacillus alvei (strain ATCC 6344 / DSM 29 / NBRC 3343 / NCIMB 9371 / NCTC 6352) (NCBI:txid1206781)

Radius of gyration: 27.18 Å; Cα contacts (8 Å, |Δi|>4): 1298; chains: 4; bounding box: 69×67×74 Å